Protein AF-A0A955FNE6-F1 (afdb_monomer)

Mean predicted aligned error: 12.39 Å

pLDDT: mean 86.29, std 11.85, range [40.12, 97.75]

Sequence (372 aa):
MNTHHSDGHVLTWVMGFLTAISIIMIATLSVLGLLLSDATRVSKKQLALNIADAGVNYYLWHMSHAGADFQDGNTGGTPISTGEFTGFYGPYTHSYKNNDGEDVGQYTLYIKPKSIGSTVAIVRSVGEATGSSARRTVEAEIGAPSFASYGLVGDEAIWFGSTETANGPTHSNVGIRMDGVNNGNVSSANGTYVPPYSLGGDGGTHNGVWCNAGSNCASRNTTKNNGTWQYPVPAVDFNSLTGEICNLKKQAFLADPSTSALASSPTACSNVSAGRTGAYIPRYASGFNTRRGYLIELNSNGTYNLYRVSNENYWYSNNNNYLDSWQSALSETLVQSNISIPADGVIFVEDNVWIRSNPVFDGRVTIASGRL

Radius of gyration: 33.75 Å; Cα contacts (8 Å, |Δi|>4): 708; chains: 1; bounding box: 89×59×117 Å

Nearest PDB structures (foldseek):
  6qvi-assembly2_B  TM=4.667E-01  e=1.511E-02  Thermus thermophilus HB27
  6qvi-assembly1_A  TM=4.563E-01  e=1.511E-02  Thermus thermophilus HB27
  1tbu-assembly1_D  TM=3.254E-01  e=2.401E+00  Saccharomyces cerevisiae

Solvent-accessible surface area (backbone atoms only — not comparable to full-atom values): 20613 Å² total; per-residue (Å²): 139,85,83,79,83,82,69,71,65,58,55,56,52,52,50,55,51,50,51,52,50,49,53,51,51,53,51,52,52,51,51,52,52,51,52,49,53,49,51,51,52,52,51,38,42,50,48,2,40,54,38,5,50,47,40,49,51,50,50,50,55,48,35,74,78,38,56,85,57,60,47,83,89,55,84,85,77,61,56,33,86,64,72,97,55,47,63,18,21,60,84,45,78,44,79,36,61,48,98,87,68,48,76,54,25,34,21,35,36,33,24,26,65,72,45,92,90,47,48,35,29,41,37,38,11,37,3,34,20,61,97,55,90,34,70,28,74,40,75,48,81,47,54,67,87,53,79,84,68,36,60,42,75,42,86,41,74,44,67,39,52,71,91,40,74,47,69,45,27,32,41,15,45,37,17,35,38,51,27,28,50,67,79,38,43,41,35,6,26,22,56,52,32,64,51,54,63,94,68,70,31,85,80,47,81,40,49,4,64,39,43,67,91,46,87,64,23,79,63,38,47,100,90,45,45,90,78,33,64,45,58,56,42,84,64,78,74,65,76,60,48,65,61,48,54,38,52,45,43,31,51,14,22,54,72,36,84,94,38,30,72,47,39,78,38,99,51,35,60,64,57,78,56,84,71,68,56,73,17,28,39,42,52,78,51,95,67,87,54,97,44,34,24,33,35,42,36,37,36,62,83,49,23,29,31,38,25,39,25,76,33,56,62,70,75,90,82,58,104,82,63,88,81,70,57,84,83,63,31,50,48,68,42,84,74,49,70,72,37,57,59,39,96,85,22,39,34,24,27,36,29,52,71,45,82,45,71,41,97,65,52,60,85,74,74,48,79,47,66,49,76,97

Structure (mmCIF, N/CA/C/O backbone):
data_AF-A0A955FNE6-F1
#
_entry.id   AF-A0A955FNE6-F1
#
loop_
_atom_site.group_PDB
_atom_site.id
_atom_site.type_symbol
_atom_site.label_atom_id
_atom_site.label_alt_id
_atom_site.label_comp_id
_atom_site.label_asym_id
_atom_site.label_entity_id
_atom_site.label_seq_id
_atom_site.pdbx_PDB_ins_code
_atom_site.Cartn_x
_atom_site.Cartn_y
_atom_site.Cartn_z
_atom_site.occupancy
_atom_site.B_iso_or_equiv
_atom_site.auth_seq_id
_atom_site.auth_comp_id
_atom_site.auth_asym_id
_atom_site.auth_atom_id
_atom_site.pdbx_PDB_model_num
ATOM 1 N N . MET A 1 1 ? -62.235 -33.768 88.061 1.00 40.12 1 MET A N 1
ATOM 2 C CA . MET A 1 1 ? -61.838 -33.886 86.642 1.00 40.12 1 MET A CA 1
ATOM 3 C C . MET A 1 1 ? -61.319 -32.525 86.213 1.00 40.12 1 MET A C 1
ATOM 5 O O . MET A 1 1 ? -62.120 -31.646 85.943 1.00 40.12 1 MET A O 1
ATOM 9 N N . ASN A 1 2 ? -60.000 -32.325 86.264 1.00 42.22 2 ASN A N 1
ATOM 10 C CA . ASN A 1 2 ? -59.355 -31.084 85.833 1.00 42.22 2 ASN A CA 1
ATOM 11 C C . ASN A 1 2 ? -58.827 -31.292 84.414 1.00 42.22 2 ASN A C 1
ATOM 13 O O . ASN A 1 2 ? -57.883 -32.051 84.211 1.00 42.22 2 ASN A O 1
ATOM 17 N N . THR A 1 3 ? -59.448 -30.640 83.437 1.00 46.69 3 THR A N 1
ATOM 18 C CA . THR A 1 3 ? -58.941 -30.545 82.067 1.00 46.69 3 THR A CA 1
ATOM 19 C C . THR A 1 3 ? -57.942 -29.391 82.002 1.00 46.69 3 THR A C 1
ATOM 21 O O . THR A 1 3 ? -58.333 -28.228 81.898 1.00 46.69 3 THR A O 1
ATOM 24 N N . HIS A 1 4 ? -56.650 -29.702 82.112 1.00 48.38 4 HIS A N 1
ATOM 25 C CA . HIS A 1 4 ? -55.585 -28.748 81.806 1.00 48.38 4 HIS A CA 1
ATOM 26 C C . HIS A 1 4 ? -55.546 -28.515 80.289 1.00 48.38 4 HIS A C 1
ATOM 28 O O . HIS A 1 4 ? -55.295 -29.445 79.527 1.00 48.38 4 HIS A O 1
ATOM 34 N N . HIS A 1 5 ? -55.817 -27.279 79.865 1.00 56.22 5 HIS A N 1
ATOM 35 C CA . HIS A 1 5 ? -55.609 -26.817 78.492 1.00 56.22 5 HIS A CA 1
ATOM 36 C C . HIS A 1 5 ? -54.111 -26.850 78.159 1.00 56.22 5 HIS A C 1
ATOM 38 O O . HIS A 1 5 ? -53.295 -26.258 78.867 1.00 56.22 5 HIS A O 1
ATOM 44 N N . SER A 1 6 ? -53.752 -27.540 77.079 1.00 59.38 6 SER A N 1
ATOM 45 C CA . SER A 1 6 ? -52.391 -27.667 76.555 1.00 59.38 6 SER A CA 1
ATOM 46 C C . SER A 1 6 ? -52.188 -26.775 75.323 1.00 59.38 6 SER A C 1
ATOM 48 O O . SER A 1 6 ? -51.824 -27.267 74.258 1.00 59.38 6 SER A O 1
ATOM 50 N N . ASP A 1 7 ? -52.409 -25.466 75.460 1.00 56.91 7 ASP A N 1
ATOM 51 C CA . ASP A 1 7 ? -52.325 -24.511 74.336 1.00 56.91 7 ASP A CA 1
ATOM 52 C C . ASP A 1 7 ? -50.944 -23.832 74.196 1.00 56.91 7 ASP A C 1
ATOM 54 O O . ASP A 1 7 ? -50.695 -23.089 73.248 1.00 56.91 7 ASP A O 1
ATOM 58 N N . GLY A 1 8 ? -49.997 -24.104 75.103 1.00 59.75 8 GLY A N 1
ATOM 59 C CA . GLY A 1 8 ? -48.679 -23.447 75.117 1.00 59.75 8 GLY A CA 1
ATOM 60 C C . GLY A 1 8 ? -47.668 -23.965 74.082 1.00 59.75 8 GLY A C 1
ATOM 61 O O . GLY A 1 8 ? -46.841 -23.199 73.595 1.00 59.75 8 GLY A O 1
ATOM 62 N N . HIS A 1 9 ? -47.730 -25.247 73.704 1.00 66.88 9 HIS A N 1
ATOM 63 C CA . HIS A 1 9 ? -46.738 -25.866 72.806 1.00 66.88 9 HIS A CA 1
ATOM 64 C C . HIS A 1 9 ? -46.975 -25.565 71.319 1.00 66.88 9 HIS A C 1
ATOM 66 O O . HIS A 1 9 ? -46.027 -25.559 70.532 1.00 66.88 9 HIS A O 1
ATOM 72 N N . VAL A 1 10 ? -48.221 -25.279 70.933 1.00 78.12 10 VAL A N 1
ATOM 73 C CA . VAL A 1 10 ? -48.586 -24.941 69.548 1.00 78.12 10 VAL A CA 1
ATOM 74 C C . VAL A 1 10 ? -47.998 -23.584 69.155 1.00 78.12 10 VAL A C 1
ATOM 76 O O . VAL A 1 10 ? -47.465 -23.439 68.058 1.00 78.12 10 VAL A O 1
ATOM 79 N N . LEU A 1 11 ? -48.000 -22.613 70.074 1.00 77.88 11 LEU A N 1
ATOM 80 C CA . LEU A 1 11 ? -47.455 -21.277 69.829 1.00 77.88 11 LEU A CA 1
ATOM 81 C C . LEU A 1 11 ? -45.944 -21.318 69.539 1.00 77.88 11 LEU A C 1
ATOM 83 O O . LEU A 1 11 ? -45.477 -20.667 68.608 1.00 77.88 11 LEU A O 1
ATOM 87 N N . THR A 1 12 ? -45.174 -22.115 70.287 1.00 80.94 12 THR A N 1
ATOM 88 C CA . THR A 1 12 ? -43.722 -22.252 70.074 1.00 80.94 12 THR A CA 1
ATOM 89 C C . THR A 1 12 ? -43.396 -22.902 68.726 1.00 80.94 12 THR A C 1
ATOM 91 O O . THR A 1 12 ? -42.474 -22.458 68.043 1.00 80.94 12 THR A O 1
ATOM 94 N N . TRP A 1 13 ? -44.174 -23.906 68.307 1.00 85.12 13 TRP A N 1
ATOM 95 C CA . TRP A 1 13 ? -44.030 -24.544 66.993 1.00 85.12 13 TRP A CA 1
ATOM 96 C C . TRP A 1 13 ? -44.361 -23.594 65.842 1.00 85.12 13 TRP A C 1
ATOM 98 O O . TRP A 1 13 ? -43.601 -23.510 64.879 1.00 85.12 13 TRP A O 1
ATOM 108 N N . VAL A 1 14 ? -45.455 -22.837 65.957 1.00 86.81 14 VAL A N 1
ATOM 109 C CA . VAL A 1 14 ? -45.848 -21.838 64.952 1.00 86.81 14 VAL A CA 1
ATOM 110 C C . VAL A 1 14 ? -44.784 -20.747 64.830 1.00 86.81 14 VAL A C 1
ATOM 112 O O . VAL A 1 14 ? -44.396 -20.394 63.720 1.00 86.81 14 VAL A O 1
ATOM 115 N N . MET A 1 15 ? -44.242 -20.265 65.951 1.00 86.00 15 MET A N 1
ATOM 116 C CA . MET A 1 15 ? -43.173 -19.264 65.945 1.00 86.00 15 MET A CA 1
ATOM 117 C C . MET A 1 15 ? -41.875 -19.799 65.329 1.00 86.00 15 MET A C 1
ATOM 119 O O . MET A 1 15 ? -41.266 -19.104 64.521 1.00 86.00 15 MET A O 1
ATOM 123 N N . GLY A 1 16 ? -41.467 -21.032 65.650 1.00 89.56 16 GLY A N 1
ATOM 124 C CA . GLY A 1 16 ? -40.285 -21.662 65.047 1.00 89.56 16 GLY A CA 1
ATOM 125 C C . GLY A 1 16 ? -40.430 -21.898 63.540 1.00 89.56 16 GLY A C 1
ATOM 126 O O . GLY A 1 16 ? -39.477 -21.739 62.780 1.00 89.56 16 GLY A O 1
ATOM 127 N N . PHE A 1 17 ? -41.640 -22.226 63.087 1.00 89.19 17 PHE A N 1
ATOM 128 C CA . PHE A 1 17 ? -41.930 -22.386 61.666 1.00 89.19 17 PHE A CA 1
ATOM 129 C C . PHE A 1 17 ? -41.941 -21.038 60.928 1.00 89.19 17 PHE A C 1
ATOM 131 O O . PHE A 1 17 ? -41.368 -20.919 59.845 1.00 89.19 17 PHE A O 1
ATOM 138 N N . LEU A 1 18 ? -42.517 -19.995 61.536 1.00 91.06 18 LEU A N 1
ATOM 139 C CA . LEU A 1 18 ? -42.506 -18.639 60.984 1.00 91.06 18 LEU A CA 1
ATOM 140 C C . LEU A 1 18 ? -41.082 -18.084 60.865 1.00 91.06 18 LEU A C 1
ATOM 142 O O . LEU A 1 18 ? -40.740 -17.510 59.830 1.00 91.06 18 LEU A O 1
ATOM 146 N N . THR A 1 19 ? -40.224 -18.273 61.870 1.00 91.19 19 THR A N 1
ATOM 147 C CA . THR A 1 19 ? -38.826 -17.813 61.804 1.00 91.19 19 THR A CA 1
ATOM 148 C C . THR A 1 19 ? -38.035 -18.564 60.736 1.00 91.19 19 THR A C 1
ATOM 150 O O . THR A 1 19 ? -37.306 -17.930 59.974 1.00 91.19 19 THR A O 1
ATOM 153 N N . ALA A 1 20 ? -38.232 -19.879 60.602 1.00 90.62 20 ALA A N 1
ATOM 154 C CA . ALA A 1 20 ? -37.619 -20.666 59.535 1.00 90.62 20 ALA A CA 1
ATOM 155 C C . ALA A 1 20 ? -38.037 -20.168 58.137 1.00 90.62 20 ALA A C 1
ATOM 157 O O . ALA A 1 20 ? -37.175 -19.941 57.287 1.00 90.62 20 ALA A O 1
ATOM 158 N N . ILE A 1 21 ? -39.332 -19.908 57.913 1.00 92.75 21 ILE A N 1
ATOM 159 C CA . ILE A 1 21 ? -39.827 -19.328 56.651 1.00 92.75 21 ILE A CA 1
ATOM 160 C C . ILE A 1 21 ? -39.236 -17.936 56.415 1.00 92.75 21 ILE A C 1
ATOM 162 O O . ILE A 1 21 ? -38.830 -17.627 55.297 1.00 92.75 21 ILE A O 1
ATOM 166 N N . SER A 1 22 ? -39.142 -17.108 57.456 1.00 91.81 22 SER A N 1
ATOM 167 C CA . SER A 1 22 ? -38.579 -15.754 57.367 1.00 91.81 22 SER A CA 1
ATOM 168 C C . SER A 1 22 ? -37.122 -15.781 56.900 1.00 91.81 22 SER A C 1
ATOM 170 O O . SER A 1 22 ? -36.739 -15.017 56.017 1.00 91.81 22 SER A O 1
ATOM 172 N N . ILE A 1 23 ? -36.316 -16.698 57.444 1.00 93.69 23 ILE A N 1
ATOM 173 C CA . ILE A 1 23 ? -34.908 -16.874 57.060 1.00 93.69 23 ILE A CA 1
ATOM 174 C C . ILE A 1 23 ? -34.801 -17.332 55.601 1.00 93.69 23 ILE A C 1
ATOM 176 O O . ILE A 1 23 ? -34.000 -16.783 54.844 1.00 93.69 23 ILE A O 1
ATOM 180 N N . ILE A 1 24 ? -35.636 -18.287 55.180 1.00 93.69 24 ILE A N 1
ATOM 181 C CA . ILE A 1 24 ? -35.668 -18.770 53.791 1.00 93.69 24 ILE A CA 1
ATOM 182 C C . ILE A 1 24 ? -36.094 -17.646 52.831 1.00 93.69 24 ILE A C 1
ATOM 184 O O . ILE A 1 24 ? -35.492 -17.473 51.770 1.00 93.69 24 ILE A O 1
ATOM 188 N N . MET A 1 25 ? -37.083 -16.833 53.206 1.00 93.62 25 MET A N 1
ATOM 189 C CA . MET A 1 25 ? -37.534 -15.675 52.425 1.00 93.62 25 MET A CA 1
ATOM 190 C C . MET A 1 25 ? -36.424 -14.628 52.264 1.00 93.62 25 MET A C 1
ATOM 192 O O . MET A 1 25 ? -36.180 -14.147 51.162 1.00 93.62 25 MET A O 1
ATOM 196 N N . ILE A 1 26 ? -35.688 -14.312 53.331 1.00 94.00 26 ILE A N 1
ATOM 197 C CA . ILE A 1 26 ? -34.565 -13.366 53.257 1.00 94.00 26 ILE A CA 1
ATOM 198 C C . ILE A 1 26 ? -33.436 -13.931 52.385 1.00 94.00 26 ILE A C 1
ATOM 200 O O . ILE A 1 26 ? -32.883 -13.209 51.554 1.00 94.00 26 ILE A O 1
ATOM 204 N N . ALA A 1 27 ? -33.118 -15.222 52.523 1.00 92.25 27 ALA A N 1
ATOM 205 C CA . ALA A 1 27 ? -32.081 -15.878 51.730 1.00 92.25 27 ALA A CA 1
ATOM 206 C C . ALA A 1 27 ? -32.429 -15.883 50.232 1.00 92.25 27 ALA A C 1
ATOM 208 O O . ALA A 1 27 ? -31.599 -15.518 49.401 1.00 92.25 27 ALA A O 1
ATOM 209 N N . THR A 1 28 ? -33.670 -16.229 49.880 1.00 92.38 28 THR A N 1
ATOM 210 C CA . THR A 1 28 ? -34.140 -16.233 48.484 1.00 92.38 28 THR A CA 1
ATOM 211 C C . THR A 1 28 ? -34.156 -14.830 47.872 1.00 92.38 28 THR A C 1
ATOM 213 O O . THR A 1 28 ? -33.656 -14.656 46.761 1.00 92.38 28 THR A O 1
ATOM 216 N N . LEU A 1 29 ? -34.631 -13.811 48.599 1.00 93.00 29 LEU A N 1
ATOM 217 C CA . LEU A 1 29 ? -34.588 -12.411 48.150 1.00 93.00 29 LEU A CA 1
ATOM 218 C C . LEU A 1 29 ? -33.153 -11.899 47.966 1.00 93.00 29 LEU A C 1
ATOM 220 O O . LEU A 1 29 ? -32.869 -11.190 47.002 1.00 93.00 29 LEU A O 1
ATOM 224 N N . SER A 1 30 ? -32.234 -12.297 48.849 1.00 92.56 30 SER A N 1
ATOM 225 C CA . SER A 1 30 ? -30.813 -11.944 48.740 1.00 92.56 30 SER A CA 1
ATOM 226 C C . SER A 1 30 ? -30.177 -12.545 47.485 1.00 92.56 30 SER A C 1
ATOM 228 O O . SER A 1 30 ? -29.482 -11.847 46.747 1.00 92.56 30 SER A O 1
ATOM 230 N N . VAL A 1 31 ? -30.457 -13.822 47.199 1.00 94.12 31 VAL A N 1
ATOM 231 C CA . VAL A 1 31 ? -29.980 -14.495 45.980 1.00 94.12 31 VAL A CA 1
ATOM 232 C C . VAL A 1 31 ? -30.565 -13.842 44.727 1.00 94.12 31 VAL A C 1
ATOM 234 O O . VAL A 1 31 ? -29.826 -13.584 43.782 1.00 94.12 31 VAL A O 1
ATOM 237 N N . LEU A 1 32 ? -31.859 -13.508 44.723 1.00 93.12 32 LEU A N 1
ATOM 238 C CA . LEU A 1 32 ? -32.492 -12.781 43.616 1.00 93.12 32 LEU A CA 1
ATOM 239 C C . LEU A 1 32 ? -31.839 -11.412 43.377 1.00 93.12 32 LEU A C 1
ATOM 241 O O . LEU A 1 32 ? -31.570 -11.056 42.230 1.00 93.12 32 LEU A O 1
ATOM 245 N N . GLY A 1 33 ? -31.535 -10.668 44.444 1.00 92.12 33 GLY A N 1
ATOM 246 C CA . GLY A 1 33 ? -30.834 -9.386 44.351 1.00 92.12 33 GLY A CA 1
ATOM 247 C C . GLY A 1 33 ? -29.435 -9.518 43.740 1.00 92.12 33 GLY A C 1
ATOM 248 O O . GLY A 1 33 ? -29.062 -8.730 42.869 1.00 92.12 33 GLY A O 1
ATOM 249 N N . LEU A 1 34 ? -28.683 -10.549 44.138 1.00 91.94 34 LEU A N 1
ATOM 250 C CA . LEU A 1 34 ? -27.371 -10.856 43.559 1.00 91.94 34 LEU A CA 1
ATOM 251 C C . LEU A 1 34 ? -27.477 -11.235 42.078 1.00 91.94 34 LEU A C 1
ATOM 253 O O . LEU A 1 34 ? -26.741 -10.685 41.262 1.00 91.94 34 LEU A O 1
ATOM 257 N N . LEU A 1 35 ? -28.424 -12.105 41.715 1.00 93.31 35 LEU A N 1
ATOM 258 C CA . LEU A 1 35 ? -28.648 -12.512 40.324 1.00 93.31 35 LEU A CA 1
ATOM 259 C C . LEU A 1 35 ? -29.014 -11.321 39.430 1.00 93.31 35 LEU A C 1
ATOM 261 O O . LEU A 1 35 ? -28.511 -11.217 38.313 1.00 93.31 35 LEU A O 1
ATOM 265 N N . LEU A 1 36 ? -29.844 -10.395 39.919 1.00 91.12 36 LEU A N 1
ATOM 266 C CA . LEU A 1 36 ? -30.219 -9.194 39.171 1.00 91.12 36 LEU A CA 1
ATOM 267 C C . LEU A 1 36 ? -29.033 -8.225 39.011 1.00 91.12 36 LEU A C 1
ATOM 269 O O . LEU A 1 36 ? -28.812 -7.679 37.928 1.00 91.12 36 LEU A O 1
ATOM 273 N N . SER A 1 37 ? -28.230 -8.035 40.060 1.00 88.94 37 SER A N 1
ATOM 274 C CA . SER A 1 37 ? -26.997 -7.234 39.998 1.00 88.94 37 SER A CA 1
ATOM 275 C C . SER A 1 37 ? -25.975 -7.829 39.020 1.00 88.94 37 SER A C 1
ATOM 277 O O . SER A 1 37 ? -25.363 -7.122 38.216 1.00 88.94 37 SER A O 1
ATOM 279 N N . ASP A 1 38 ? -25.835 -9.152 39.010 1.00 89.69 38 ASP A N 1
ATOM 280 C CA . ASP A 1 38 ? -24.979 -9.855 38.060 1.00 89.69 38 ASP A CA 1
ATOM 281 C C . ASP A 1 38 ? -25.495 -9.720 36.625 1.00 89.69 38 ASP A C 1
ATOM 283 O O . ASP A 1 38 ? -24.719 -9.378 35.729 1.00 89.69 38 ASP A O 1
ATOM 287 N N . ALA A 1 39 ? -26.800 -9.894 36.408 1.00 89.88 39 ALA A N 1
ATOM 288 C CA . ALA A 1 39 ? -27.428 -9.733 35.101 1.00 89.88 39 ALA A CA 1
ATOM 289 C C . ALA A 1 39 ? -27.253 -8.308 34.552 1.00 89.88 39 ALA A C 1
ATOM 291 O O . ALA A 1 39 ? -26.862 -8.128 33.396 1.00 89.88 39 ALA A O 1
ATOM 292 N N . THR A 1 40 ? -27.466 -7.283 35.382 1.00 89.69 40 THR A N 1
ATOM 293 C CA . THR A 1 40 ? -27.256 -5.880 34.983 1.00 89.69 40 THR A CA 1
ATOM 294 C C . THR A 1 40 ? -25.788 -5.589 34.679 1.00 89.69 40 THR A C 1
ATOM 296 O O . THR A 1 40 ? -25.490 -4.949 33.669 1.00 89.69 40 THR A O 1
ATOM 299 N N . ARG A 1 41 ? -24.848 -6.114 35.475 1.00 88.75 41 ARG A N 1
ATOM 300 C CA . ARG A 1 41 ? -23.407 -5.976 35.217 1.00 88.75 41 ARG A CA 1
ATOM 301 C C . ARG A 1 41 ? -22.987 -6.649 33.911 1.00 88.75 41 ARG A C 1
ATOM 303 O O . ARG A 1 41 ? -22.188 -6.079 33.170 1.00 88.75 41 ARG A O 1
ATOM 310 N N . VAL A 1 42 ? -23.492 -7.848 33.623 1.00 91.06 42 VAL A N 1
ATOM 311 C CA . VAL A 1 42 ? -23.221 -8.559 32.362 1.00 91.06 42 VAL A CA 1
ATOM 312 C C . VAL A 1 42 ? -23.807 -7.791 31.178 1.00 91.06 42 VAL A C 1
ATOM 314 O O . VAL A 1 42 ? -23.093 -7.550 30.208 1.00 91.06 42 VAL A O 1
ATOM 317 N N . SER A 1 43 ? -25.049 -7.317 31.294 1.00 92.62 43 SER A N 1
ATOM 318 C CA . SER A 1 43 ? -25.700 -6.487 30.276 1.00 92.62 43 SER A CA 1
ATOM 319 C C . SER A 1 43 ? -24.899 -5.213 29.974 1.00 92.62 43 SER A C 1
ATOM 321 O O . SER A 1 43 ? -24.568 -4.945 28.820 1.00 92.62 43 SER A O 1
ATOM 323 N N . LYS A 1 44 ? -24.463 -4.474 31.004 1.00 92.06 44 LYS A N 1
ATOM 324 C CA . LYS A 1 44 ? -23.631 -3.270 30.832 1.00 92.06 44 LYS A CA 1
ATOM 325 C C . LYS A 1 44 ? -22.254 -3.574 30.235 1.00 92.06 44 LYS A C 1
ATOM 327 O O . LYS A 1 44 ? -21.758 -2.782 29.442 1.00 92.06 44 LYS A O 1
ATOM 332 N N . LYS A 1 45 ? -21.650 -4.726 30.552 1.00 93.00 45 LYS A N 1
ATOM 333 C CA . LYS A 1 45 ? -20.396 -5.181 29.919 1.00 93.00 45 LYS A CA 1
ATOM 334 C C . LYS A 1 45 ? -20.573 -5.518 28.439 1.00 93.00 45 LYS A C 1
ATOM 336 O O . LYS A 1 45 ? -19.654 -5.245 27.672 1.00 93.00 45 LYS A O 1
ATOM 341 N N . GLN A 1 46 ? -21.705 -6.105 28.051 1.00 93.88 46 GLN A N 1
ATOM 342 C CA . GLN A 1 46 ? -22.017 -6.368 26.645 1.00 93.88 46 GLN A CA 1
ATOM 343 C C . GLN A 1 46 ? -22.276 -5.063 25.891 1.00 93.88 46 GLN A C 1
ATOM 345 O O . GLN A 1 46 ? -21.752 -4.873 24.800 1.00 93.88 46 GLN A O 1
ATOM 350 N N . LEU A 1 47 ? -23.020 -4.134 26.497 1.00 94.00 47 LEU A N 1
ATOM 351 C CA . LEU A 1 47 ? -23.246 -2.811 25.923 1.00 94.00 47 LEU A CA 1
ATOM 352 C C . LEU A 1 47 ? -21.924 -2.060 25.712 1.00 94.00 47 LEU A C 1
ATOM 354 O O . LEU A 1 47 ? -21.692 -1.550 24.624 1.00 94.00 47 LEU A O 1
ATOM 358 N N . ALA A 1 48 ? -21.030 -2.053 26.705 1.00 95.75 48 ALA A N 1
ATOM 359 C CA . ALA A 1 48 ? -19.705 -1.446 26.574 1.00 95.75 48 ALA A CA 1
ATOM 360 C C . ALA A 1 48 ? -18.872 -2.073 25.438 1.00 95.75 48 ALA A C 1
ATOM 362 O O . ALA A 1 48 ? -18.145 -1.353 24.760 1.00 95.75 48 ALA A O 1
ATOM 363 N N . LEU A 1 49 ? -18.987 -3.390 25.204 1.00 95.94 49 LEU A N 1
ATOM 364 C CA . LEU A 1 49 ? -18.330 -4.056 24.072 1.00 95.94 49 LEU A CA 1
ATOM 365 C C . LEU A 1 49 ? -18.908 -3.578 22.736 1.00 95.94 49 LEU A C 1
ATOM 367 O O . LEU A 1 49 ? -18.149 -3.162 21.873 1.00 95.94 49 LEU A O 1
ATOM 371 N N . ASN A 1 50 ? -20.236 -3.553 22.602 1.00 95.06 50 ASN A N 1
ATOM 372 C CA . ASN A 1 50 ? -20.892 -3.075 21.385 1.00 95.06 50 ASN A CA 1
ATOM 373 C C . ASN A 1 50 ? -20.544 -1.601 21.087 1.00 95.06 50 ASN A C 1
ATOM 375 O O . ASN A 1 50 ? -20.344 -1.235 19.934 1.00 95.06 50 ASN A O 1
ATOM 379 N N . ILE A 1 51 ? -20.443 -0.757 22.122 1.00 96.19 51 ILE A N 1
ATOM 380 C CA . ILE A 1 51 ? -20.007 0.641 21.990 1.00 96.19 51 ILE A CA 1
ATOM 381 C C . ILE A 1 51 ? -18.547 0.710 21.511 1.00 96.19 51 ILE A C 1
ATOM 383 O O . ILE A 1 51 ? -18.221 1.509 20.634 1.00 96.19 51 ILE A O 1
ATOM 387 N N . ALA A 1 52 ? -17.665 -0.140 22.046 1.00 97.00 52 ALA A N 1
ATOM 388 C CA . ALA A 1 52 ? -16.280 -0.218 21.590 1.00 97.00 52 ALA A CA 1
ATOM 389 C C . ALA A 1 52 ? -16.190 -0.663 20.115 1.00 97.00 52 ALA A C 1
ATOM 391 O O . ALA A 1 52 ? -15.483 -0.023 19.334 1.00 97.00 52 ALA A O 1
ATOM 392 N N . ASP A 1 53 ? -16.957 -1.681 19.710 1.00 96.38 53 ASP A N 1
ATOM 393 C CA . ASP A 1 53 ? -17.059 -2.129 18.313 1.00 96.38 53 ASP A CA 1
ATOM 394 C C . ASP A 1 53 ? -17.577 -1.012 17.397 1.00 96.38 53 ASP A C 1
ATOM 396 O O . ASP A 1 53 ? -17.085 -0.838 16.280 1.00 96.38 53 ASP A O 1
ATOM 400 N N . ALA A 1 54 ? -18.537 -0.211 17.864 1.00 95.56 54 ALA A N 1
ATOM 401 C CA . ALA A 1 54 ? -19.040 0.932 17.110 1.00 95.56 54 ALA A CA 1
ATOM 402 C C . ALA A 1 54 ? -17.943 1.968 16.834 1.00 95.56 54 ALA A C 1
ATOM 404 O O . ALA A 1 54 ? -17.856 2.465 15.715 1.00 95.56 54 ALA A O 1
ATOM 405 N N . GLY A 1 55 ? -17.058 2.233 17.799 1.00 96.12 55 GLY A N 1
ATOM 406 C CA . GLY A 1 55 ? -15.927 3.138 17.587 1.00 96.12 55 GLY A CA 1
ATOM 407 C C . GLY A 1 55 ? -14.930 2.638 16.535 1.00 96.12 55 GLY A C 1
ATOM 408 O O . GLY A 1 55 ? -14.457 3.424 15.716 1.00 96.12 55 GLY A O 1
ATOM 409 N N . VAL A 1 56 ? -14.661 1.327 16.486 1.00 95.81 56 VAL A N 1
ATOM 410 C CA . VAL A 1 56 ? -13.832 0.730 15.421 1.00 95.81 56 VAL A CA 1
ATOM 411 C C . VAL A 1 56 ? -14.514 0.860 14.058 1.00 95.81 56 VAL A C 1
ATOM 413 O O . VAL A 1 56 ? -13.872 1.257 13.088 1.00 95.81 56 VAL A O 1
ATOM 416 N N . ASN A 1 57 ? -15.817 0.576 13.976 1.00 94.81 57 ASN A N 1
ATOM 417 C CA . ASN A 1 57 ? -16.583 0.695 12.731 1.00 94.81 57 ASN A CA 1
ATOM 418 C C . ASN A 1 57 ? -16.688 2.145 12.236 1.00 94.81 57 ASN A C 1
ATOM 420 O O . ASN A 1 57 ? -16.563 2.395 11.038 1.00 94.81 57 ASN A O 1
ATOM 424 N N . TYR A 1 58 ? -16.870 3.102 13.147 1.00 94.31 58 TYR A N 1
ATOM 425 C CA . TYR A 1 58 ? -16.808 4.527 12.830 1.00 94.31 58 TYR A CA 1
ATOM 426 C C . TYR A 1 58 ? -15.456 4.881 12.208 1.00 94.31 58 TYR A C 1
ATOM 428 O O . TYR A 1 58 ? -15.410 5.502 11.148 1.00 94.31 58 TYR A O 1
ATOM 436 N N . TYR A 1 59 ? -14.354 4.431 12.814 1.00 93.06 59 TYR A N 1
ATOM 437 C CA . TYR A 1 59 ? -13.030 4.771 12.305 1.00 93.06 59 TYR A CA 1
ATOM 438 C C . TYR A 1 59 ? -12.698 4.068 10.984 1.00 93.06 59 TYR A C 1
ATOM 440 O O . TYR A 1 59 ? -12.006 4.632 10.141 1.00 93.06 59 TYR A O 1
ATOM 448 N N . LEU A 1 60 ? -13.241 2.868 10.756 1.00 91.69 60 LEU A N 1
ATOM 449 C CA . LEU A 1 60 ? -13.198 2.204 9.453 1.00 91.69 60 LEU A CA 1
ATOM 450 C C . LEU A 1 60 ? -13.880 3.042 8.368 1.00 91.69 60 LEU A C 1
ATOM 452 O O . LEU A 1 60 ? -13.302 3.252 7.300 1.00 91.69 60 LEU A O 1
ATOM 456 N N . TRP A 1 61 ? -15.078 3.560 8.646 1.00 90.75 61 TRP A N 1
ATOM 457 C CA . TRP A 1 61 ? -15.758 4.479 7.735 1.00 90.75 61 TRP A CA 1
ATOM 458 C C . TRP A 1 61 ? -14.951 5.769 7.530 1.00 90.75 61 TRP A C 1
ATOM 460 O O . TRP A 1 61 ? -14.746 6.175 6.384 1.00 90.75 61 TRP A O 1
ATOM 470 N N . HIS A 1 62 ? -14.425 6.366 8.601 1.00 89.94 62 HIS A N 1
ATOM 471 C CA . HIS A 1 62 ? -13.616 7.587 8.537 1.00 89.94 62 HIS A CA 1
ATOM 472 C C . HIS A 1 62 ? -12.380 7.404 7.651 1.00 89.94 62 HIS A C 1
ATOM 474 O O . HIS A 1 62 ? -12.193 8.140 6.685 1.00 89.94 62 HIS A O 1
ATOM 480 N N . MET A 1 63 ? -11.592 6.351 7.889 1.00 86.44 63 MET A N 1
ATOM 481 C CA . MET A 1 63 ? -10.405 6.037 7.086 1.00 86.44 63 MET A CA 1
ATOM 482 C C . MET A 1 63 ? -10.733 5.702 5.629 1.00 86.44 63 MET A C 1
ATOM 484 O O . MET A 1 63 ? -9.908 5.949 4.755 1.00 86.44 63 MET A O 1
ATOM 488 N N . SER A 1 64 ? -11.921 5.166 5.329 1.00 82.75 64 SER A N 1
ATOM 489 C CA . SER A 1 64 ? -12.317 4.937 3.931 1.00 82.75 64 SER A CA 1
ATOM 490 C C . SER A 1 64 ? -12.528 6.238 3.141 1.00 82.75 64 SER A C 1
ATOM 492 O O . SER A 1 64 ? -12.399 6.231 1.921 1.00 82.75 64 SER A O 1
ATOM 494 N N . HIS A 1 65 ? -12.792 7.356 3.828 1.00 82.81 65 HIS A N 1
ATOM 495 C CA . HIS A 1 65 ? -12.941 8.683 3.220 1.00 82.81 65 HIS A CA 1
ATOM 496 C C . HIS A 1 65 ? -11.675 9.539 3.372 1.00 82.81 65 HIS A C 1
ATOM 498 O O . HIS A 1 65 ? -11.367 10.348 2.498 1.00 82.81 65 HIS A O 1
ATOM 504 N N . ALA A 1 66 ? -10.929 9.352 4.462 1.00 82.50 66 ALA A N 1
ATOM 505 C CA . ALA A 1 66 ? -9.725 10.098 4.807 1.00 82.50 66 ALA A CA 1
ATOM 506 C C . ALA A 1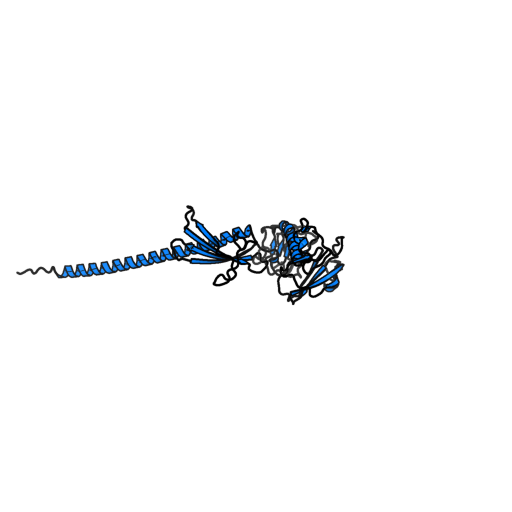 66 ? -8.600 9.142 5.251 1.00 82.50 66 ALA A C 1
ATOM 508 O O . ALA A 1 66 ? -8.217 9.088 6.416 1.00 82.50 66 ALA A O 1
ATOM 509 N N . GLY A 1 67 ? -8.045 8.373 4.308 1.00 76.56 67 GLY A N 1
ATOM 510 C CA . GLY A 1 67 ? -7.108 7.274 4.604 1.00 76.56 67 GLY A CA 1
ATOM 511 C C . GLY A 1 67 ? -5.767 7.666 5.236 1.00 76.56 67 GLY A C 1
ATOM 512 O O . GLY A 1 67 ? -5.065 6.797 5.748 1.00 76.56 67 GLY A O 1
ATOM 513 N N . ALA A 1 68 ? -5.412 8.954 5.218 1.00 77.25 68 ALA A N 1
ATOM 514 C CA . ALA A 1 68 ? -4.207 9.494 5.856 1.00 77.25 68 ALA A CA 1
ATOM 515 C C . ALA A 1 68 ? -4.495 10.243 7.170 1.00 77.25 68 ALA A C 1
ATOM 517 O O . ALA A 1 68 ? -3.577 10.783 7.790 1.00 77.25 68 ALA A O 1
ATOM 518 N N . ASP A 1 69 ? -5.758 10.310 7.589 1.00 85.62 69 ASP A N 1
ATOM 519 C CA . ASP A 1 69 ? -6.152 11.014 8.799 1.00 85.62 69 ASP A CA 1
ATOM 520 C C . ASP A 1 69 ? -6.127 10.077 10.008 1.00 85.62 69 ASP A C 1
ATOM 522 O O . ASP A 1 69 ? -7.067 9.328 10.261 1.00 85.62 69 ASP A O 1
ATOM 526 N N . PHE A 1 70 ? -5.036 10.160 10.771 1.00 88.19 70 PHE A N 1
ATOM 527 C CA . PHE A 1 70 ? -4.838 9.428 12.026 1.00 88.19 70 PHE A CA 1
ATOM 528 C C . PHE A 1 70 ? -5.288 10.215 13.268 1.00 88.19 70 PHE A C 1
ATOM 530 O O . PHE A 1 70 ? -4.986 9.813 14.392 1.00 88.19 70 PHE A O 1
ATOM 537 N N . GLN A 1 71 ? -5.950 11.359 13.078 1.00 90.25 71 GLN A N 1
ATOM 538 C CA . GLN A 1 71 ? -6.290 12.322 14.129 1.00 90.25 71 GLN A CA 1
ATOM 539 C C . GLN A 1 71 ? -7.792 12.640 14.187 1.00 90.25 71 GLN A C 1
ATOM 541 O O . GLN A 1 71 ? -8.190 13.580 14.876 1.00 90.25 71 GLN A O 1
ATOM 546 N N . ASP A 1 72 ? -8.625 11.847 13.504 1.00 89.19 72 ASP A N 1
ATOM 547 C CA . ASP A 1 72 ? -10.092 11.930 13.576 1.00 89.19 72 ASP A CA 1
ATOM 548 C C . ASP A 1 72 ? -10.623 13.324 13.189 1.00 89.19 72 ASP A C 1
ATOM 550 O O . ASP A 1 72 ? -11.394 13.959 13.904 1.00 89.19 72 ASP A O 1
ATOM 554 N N . GLY A 1 73 ? -10.113 13.861 12.081 1.00 85.88 73 GLY A N 1
ATOM 555 C CA . GLY A 1 73 ? -10.453 15.173 11.535 1.00 85.88 73 GLY A CA 1
ATOM 556 C C . GLY A 1 73 ? -9.711 16.338 12.187 1.00 85.88 73 GLY A C 1
ATOM 557 O O . GLY A 1 73 ? -9.841 17.477 11.735 1.00 85.88 73 GLY A O 1
ATOM 558 N N . ASN A 1 74 ? -8.924 16.087 13.236 1.00 84.69 74 ASN A N 1
ATOM 559 C CA . ASN A 1 74 ? -8.180 17.128 13.933 1.00 84.69 74 ASN A CA 1
ATOM 560 C C . ASN A 1 74 ? -6.827 17.390 13.265 1.00 84.69 74 ASN A C 1
ATOM 562 O O . ASN A 1 74 ? -6.144 16.482 12.801 1.00 84.69 74 ASN A O 1
ATOM 566 N N . THR A 1 75 ? -6.396 18.649 13.272 1.00 78.75 75 THR A N 1
ATOM 567 C CA . THR A 1 75 ? -5.061 19.042 12.811 1.00 78.75 75 THR A CA 1
ATOM 568 C C . THR A 1 75 ? -4.162 19.368 13.998 1.00 78.75 75 THR A C 1
ATOM 570 O O . THR A 1 75 ? -4.502 20.235 14.802 1.00 78.75 75 THR A O 1
ATOM 573 N N . GLY A 1 76 ? -2.988 18.737 14.079 1.00 75.50 76 GLY A N 1
ATOM 574 C CA . GLY A 1 76 ? -1.944 19.094 15.050 1.00 75.50 76 GLY A CA 1
ATOM 575 C C . GLY A 1 76 ? -1.985 18.324 16.371 1.00 75.50 76 GLY A C 1
ATOM 576 O O . GLY A 1 76 ? -1.360 18.747 17.341 1.00 75.50 76 GLY A O 1
ATOM 577 N N . GLY A 1 77 ? -2.687 17.192 16.421 1.00 79.12 77 GLY A N 1
ATOM 578 C CA . GLY A 1 77 ? -2.597 16.247 17.525 1.00 79.12 77 GLY A CA 1
ATOM 579 C C . GLY A 1 77 ? -1.158 15.777 17.723 1.00 79.12 77 GLY A C 1
ATOM 580 O O . GLY A 1 77 ? -0.459 15.438 16.767 1.00 79.12 77 GLY A O 1
ATOM 581 N N . THR A 1 78 ? -0.708 15.760 18.971 1.00 85.31 78 THR A N 1
ATOM 582 C CA . THR A 1 78 ? 0.591 15.212 19.368 1.00 85.31 78 THR A CA 1
ATOM 583 C C . THR A 1 78 ? 0.399 13.797 19.910 1.00 85.31 78 THR A C 1
ATOM 585 O O . THR A 1 78 ? -0.564 13.564 20.643 1.00 85.31 78 THR A O 1
ATOM 588 N N . PRO A 1 79 ? 1.298 12.845 19.601 1.00 89.12 79 PRO A N 1
ATOM 589 C CA . PRO A 1 79 ? 1.231 11.520 20.198 1.00 89.12 79 PRO A CA 1
ATOM 590 C C . PRO A 1 79 ? 1.351 11.603 21.721 1.00 89.12 79 PRO A C 1
ATOM 592 O O . PRO A 1 79 ? 2.186 12.340 22.254 1.00 89.12 79 PRO A O 1
ATOM 595 N N . ILE A 1 80 ? 0.550 10.807 22.421 1.00 91.88 80 ILE A N 1
ATOM 596 C CA . ILE A 1 80 ? 0.634 10.648 23.870 1.00 91.88 80 ILE A CA 1
ATOM 597 C C . ILE A 1 80 ? 2.029 10.112 24.216 1.00 91.88 80 ILE A C 1
ATOM 599 O O . ILE A 1 80 ? 2.487 9.120 23.649 1.00 91.88 80 ILE A O 1
ATOM 603 N N . SER A 1 81 ? 2.720 10.768 25.146 1.00 89.69 81 SER A N 1
ATOM 604 C CA . SER A 1 81 ? 4.122 10.470 25.466 1.00 89.69 81 SER A CA 1
ATOM 605 C C . SER A 1 81 ? 4.313 9.480 26.617 1.00 89.69 81 SER A C 1
ATOM 607 O O . SER A 1 81 ? 5.417 8.966 26.785 1.00 89.69 81 SER A O 1
ATOM 609 N N . THR A 1 82 ? 3.276 9.206 27.416 1.00 86.81 82 THR A N 1
ATOM 610 C CA . THR A 1 82 ? 3.362 8.318 28.587 1.00 86.81 82 THR A CA 1
ATOM 611 C C . THR A 1 82 ? 2.081 7.503 28.812 1.00 86.81 82 THR A C 1
ATOM 613 O O . THR A 1 82 ? 0.987 7.896 28.412 1.00 86.81 82 THR A O 1
ATOM 616 N N . GLY A 1 83 ? 2.213 6.351 29.481 1.00 88.25 83 GLY A N 1
ATOM 617 C CA . GLY A 1 83 ? 1.091 5.483 29.862 1.00 88.25 83 GLY A CA 1
ATOM 618 C C . GLY A 1 83 ? 0.692 4.435 28.814 1.00 88.25 83 GLY A C 1
ATOM 619 O O . GLY A 1 83 ? 1.408 4.177 27.848 1.00 88.25 83 GLY A O 1
ATOM 620 N N . GLU A 1 84 ? -0.467 3.807 29.021 1.00 84.25 84 GLU A N 1
ATOM 621 C CA . GLU A 1 84 ? -0.989 2.694 28.200 1.00 84.25 84 GLU A CA 1
ATOM 622 C C . GLU A 1 84 ? -1.147 3.051 26.709 1.00 84.25 84 GLU A C 1
ATOM 624 O O . GLU A 1 84 ? -0.982 2.198 25.831 1.00 84.25 84 GLU A O 1
ATOM 629 N N . PHE A 1 85 ? -1.424 4.325 26.422 1.00 88.31 85 PHE A N 1
ATOM 630 C CA . PHE A 1 85 ? -1.658 4.854 25.077 1.00 88.31 85 PHE A CA 1
ATOM 631 C C . PHE A 1 85 ? -0.445 5.591 24.500 1.00 88.31 85 PHE A C 1
ATOM 633 O O . PHE A 1 85 ? -0.591 6.388 23.579 1.00 88.31 85 PHE A O 1
ATOM 640 N N . THR A 1 86 ? 0.761 5.324 25.010 1.00 90.31 86 THR A N 1
ATOM 641 C CA . THR A 1 86 ? 1.987 5.927 24.469 1.00 90.31 86 THR A CA 1
ATOM 642 C C . THR A 1 86 ? 2.111 5.663 22.962 1.00 90.31 86 THR A C 1
ATOM 644 O O . THR A 1 86 ? 1.968 4.527 22.503 1.00 90.31 86 THR A O 1
ATOM 647 N N . GLY A 1 87 ? 2.376 6.717 22.191 1.00 88.69 87 GLY A N 1
ATOM 648 C CA . GLY A 1 87 ? 2.505 6.684 20.734 1.00 88.69 87 GLY A CA 1
ATOM 649 C C . GLY A 1 87 ? 1.185 6.771 19.961 1.00 88.69 87 GLY A C 1
ATOM 650 O O . GLY A 1 87 ? 1.225 6.771 18.734 1.00 88.69 87 GLY A O 1
ATOM 651 N N . PHE A 1 88 ? 0.035 6.852 20.638 1.00 92.06 88 PHE A N 1
ATOM 652 C CA . PHE A 1 88 ? -1.265 7.075 20.000 1.00 92.06 88 PHE A CA 1
ATOM 653 C C . PHE A 1 88 ? -1.645 8.561 19.981 1.00 92.06 88 PHE A C 1
ATOM 655 O O . PHE A 1 88 ? -1.335 9.303 20.910 1.00 92.06 88 PHE A O 1
ATOM 662 N N . TYR A 1 89 ? -2.359 8.970 18.938 1.00 93.25 89 TYR A N 1
ATOM 663 C CA . TYR A 1 89 ? -3.156 10.189 18.873 1.00 93.25 89 TYR A CA 1
ATOM 664 C C . TYR A 1 89 ? -4.510 9.963 19.556 1.00 93.25 89 TYR A C 1
ATOM 666 O O . TYR A 1 89 ? -5.050 8.855 19.521 1.00 93.25 89 TYR A O 1
ATOM 674 N N . GLY A 1 90 ? -5.048 11.006 20.182 1.00 91.75 90 GLY A N 1
ATOM 675 C CA . GLY A 1 90 ? -6.256 10.958 21.008 1.00 91.75 90 GLY A CA 1
ATOM 676 C C . GLY A 1 90 ? -5.989 11.481 22.426 1.00 91.75 90 GLY A C 1
ATOM 677 O O . GLY A 1 90 ? -4.901 11.997 22.695 1.00 91.75 90 GLY A O 1
ATOM 678 N N . PRO A 1 91 ? -6.946 11.353 23.358 1.00 93.56 91 PRO A N 1
ATOM 679 C CA . PRO A 1 91 ? -8.244 10.691 23.204 1.00 93.56 91 PRO A CA 1
ATOM 680 C C . PRO A 1 91 ? -9.223 11.471 22.311 1.00 93.56 91 PRO A C 1
ATOM 682 O O . PRO A 1 91 ? -9.370 12.679 22.479 1.00 93.56 91 PRO A O 1
ATOM 685 N N . TYR A 1 92 ? -9.936 10.769 21.425 1.00 94.69 92 TYR A N 1
ATOM 686 C CA . TYR A 1 92 ? -11.058 11.328 20.656 1.00 94.69 92 TYR A CA 1
ATOM 687 C C . TYR A 1 92 ? -12.371 10.677 21.090 1.00 94.69 92 TYR A C 1
ATOM 689 O O . TYR A 1 92 ? -12.568 9.482 20.878 1.00 94.69 92 TYR A O 1
ATOM 697 N N . THR A 1 93 ? -13.247 11.441 21.738 1.00 94.88 93 THR A N 1
ATOM 698 C CA . THR A 1 93 ? -14.465 10.912 22.368 1.00 94.88 93 THR A CA 1
ATOM 699 C C . THR A 1 93 ? -15.701 11.222 21.540 1.00 94.88 93 THR A C 1
ATOM 701 O O . THR A 1 93 ? -15.937 12.374 21.183 1.00 94.88 93 THR A O 1
ATOM 704 N N . HIS A 1 94 ? -16.534 10.207 21.332 1.00 94.62 94 HIS A N 1
ATOM 705 C CA . HIS A 1 94 ? -17.803 10.295 20.613 1.00 94.62 94 HIS A CA 1
ATOM 706 C C . HIS A 1 94 ? -18.933 9.696 21.445 1.00 94.62 94 HIS A C 1
ATOM 708 O O . HIS A 1 94 ? -18.729 8.712 22.164 1.00 94.62 94 HIS A O 1
ATOM 714 N N . SER A 1 95 ? -20.136 10.263 21.340 1.00 94.25 95 SER A N 1
ATOM 715 C CA . SER A 1 95 ? -21.310 9.687 21.995 1.00 94.25 95 SER A CA 1
ATOM 716 C C . SER A 1 95 ? -21.899 8.538 21.178 1.00 94.25 95 SER A C 1
ATOM 718 O O . SER A 1 95 ? -21.869 8.533 19.948 1.00 94.25 95 SER A O 1
ATOM 720 N N . TYR A 1 96 ? -22.438 7.542 21.878 1.00 93.06 96 TYR A N 1
ATOM 721 C CA . TYR A 1 96 ? -23.113 6.400 21.280 1.00 93.06 96 TYR A CA 1
ATOM 722 C C . TYR A 1 96 ? -24.603 6.452 21.615 1.00 93.06 96 TYR A C 1
ATOM 724 O O . TYR A 1 96 ? -24.995 6.382 22.786 1.00 93.06 96 TYR A O 1
ATOM 732 N N . LYS A 1 97 ? -25.428 6.565 20.571 1.00 92.06 97 LYS A N 1
ATOM 733 C CA . LYS A 1 97 ? -26.876 6.760 20.682 1.00 92.06 97 LYS A CA 1
ATOM 734 C C . LYS A 1 97 ? -27.653 5.488 20.372 1.00 92.06 97 LYS A C 1
ATOM 736 O O . LYS A 1 97 ? -27.244 4.694 19.528 1.00 92.06 97 LYS A O 1
ATOM 741 N N . ASN A 1 98 ? -28.778 5.295 21.056 1.00 88.62 98 ASN A N 1
ATOM 742 C CA . ASN A 1 98 ? -29.744 4.254 20.705 1.00 88.62 98 ASN A CA 1
ATOM 743 C C . ASN A 1 98 ? -30.621 4.680 19.508 1.00 88.62 98 ASN A C 1
ATOM 745 O O . ASN A 1 98 ? -30.503 5.792 18.991 1.00 88.62 98 ASN A O 1
ATOM 749 N N . ASN A 1 99 ? -31.524 3.793 19.082 1.00 87.12 99 ASN A N 1
ATOM 750 C CA . ASN A 1 99 ? -32.457 4.057 17.978 1.00 87.12 99 ASN A CA 1
ATOM 751 C C . ASN A 1 99 ? -33.408 5.237 18.248 1.00 87.12 99 ASN A C 1
ATOM 753 O O . ASN A 1 99 ? -33.924 5.822 17.300 1.00 87.12 99 ASN A O 1
ATOM 757 N N . ASP A 1 100 ? -33.613 5.590 19.518 1.00 89.69 100 ASP A N 1
ATOM 758 C CA . ASP A 1 100 ? -34.461 6.701 19.953 1.00 89.69 100 ASP A CA 1
ATOM 759 C C . ASP A 1 100 ? -33.679 8.032 20.050 1.00 89.69 100 ASP A C 1
ATOM 761 O O . ASP A 1 100 ? -34.258 9.084 20.316 1.00 89.69 100 ASP A O 1
ATOM 765 N N . GLY A 1 101 ? -32.363 8.009 19.795 1.00 85.62 101 GLY A N 1
ATOM 766 C CA . GLY A 1 101 ? -31.482 9.180 19.803 1.00 85.62 101 GLY A CA 1
ATOM 767 C C . GLY A 1 101 ? -30.899 9.551 21.171 1.00 85.62 101 GLY A C 1
ATOM 768 O O . GLY A 1 101 ? -30.229 10.582 21.279 1.00 85.62 101 GLY A O 1
ATOM 769 N N . GLU A 1 102 ? -31.114 8.732 22.199 1.00 89.88 102 GLU A N 1
ATOM 770 C CA . GLU A 1 102 ? -30.594 8.942 23.552 1.00 89.88 102 GLU A CA 1
ATOM 771 C C . GLU A 1 102 ? -29.157 8.423 23.695 1.00 89.88 102 GLU A C 1
ATOM 773 O O . GLU A 1 102 ? -28.819 7.352 23.184 1.00 89.88 102 GLU A O 1
ATOM 778 N N . ASP A 1 103 ? -28.318 9.148 24.441 1.00 89.81 103 ASP A N 1
ATOM 779 C CA . ASP A 1 103 ? -26.932 8.756 24.714 1.00 89.81 103 ASP A CA 1
ATOM 780 C C . ASP A 1 103 ? -26.875 7.595 25.729 1.00 89.81 103 ASP A C 1
ATOM 782 O O . ASP A 1 103 ? -27.073 7.766 26.936 1.00 89.81 103 ASP A O 1
ATOM 786 N N . VAL A 1 104 ? -26.561 6.389 25.250 1.00 91.31 104 VAL A N 1
ATOM 787 C CA . VAL A 1 104 ? -26.464 5.170 26.080 1.00 91.31 104 VAL A CA 1
ATOM 788 C C . VAL A 1 104 ? -25.022 4.793 26.437 1.00 91.31 104 VAL A C 1
ATOM 790 O O . VAL A 1 104 ? -24.788 3.849 27.202 1.00 91.31 104 VAL A O 1
ATOM 793 N N . GLY A 1 105 ? -24.054 5.556 25.932 1.00 93.44 105 GLY A N 1
ATOM 794 C CA . GLY A 1 105 ? -22.648 5.474 26.298 1.00 93.44 105 GLY A CA 1
ATOM 795 C C . GLY A 1 105 ? -21.776 6.370 25.431 1.00 93.44 105 GLY A C 1
ATOM 796 O O . GLY A 1 105 ? -22.268 7.226 24.698 1.00 93.44 105 GLY A O 1
ATOM 797 N N . GLN A 1 106 ? -20.473 6.145 25.505 1.00 96.06 106 GLN A N 1
ATOM 798 C CA . GLN A 1 106 ? -19.478 6.844 24.701 1.00 96.06 106 GLN A CA 1
ATOM 799 C C . GLN A 1 106 ? -18.339 5.898 24.334 1.00 96.06 106 GLN A C 1
ATOM 801 O O . GLN A 1 106 ? -18.032 4.969 25.087 1.00 96.06 106 GLN A O 1
ATOM 806 N N . TYR A 1 107 ? -17.712 6.141 23.188 1.00 96.56 107 TYR A N 1
ATOM 807 C CA . TYR A 1 107 ? -16.454 5.501 22.830 1.00 96.56 107 TYR A CA 1
ATOM 808 C C . TYR A 1 107 ? -15.342 6.537 22.700 1.00 96.56 107 TYR A C 1
ATOM 810 O O . TYR A 1 107 ? -15.548 7.634 22.183 1.00 96.56 107 TYR A O 1
ATOM 818 N N . THR A 1 108 ? -14.153 6.168 23.162 1.00 96.62 108 THR A N 1
ATOM 819 C CA . THR A 1 108 ? -12.939 6.975 23.062 1.00 96.62 108 THR A CA 1
ATOM 820 C C . THR A 1 108 ? -11.935 6.258 22.176 1.00 96.62 108 THR A C 1
ATOM 822 O O . THR A 1 108 ? -11.560 5.116 22.453 1.00 96.62 108 THR A O 1
ATOM 825 N N . LEU A 1 109 ? -11.489 6.927 21.120 1.00 95.75 109 LEU A N 1
ATOM 826 C CA . LEU A 1 109 ? -10.544 6.398 20.151 1.00 95.75 109 LEU A CA 1
ATOM 827 C C . LEU A 1 109 ? -9.118 6.838 20.467 1.00 95.75 109 LEU A C 1
ATOM 829 O O . LEU A 1 109 ? -8.857 7.990 20.824 1.00 95.75 109 LEU A O 1
ATOM 833 N N . TYR A 1 110 ? -8.200 5.902 20.263 1.00 95.62 110 TYR A N 1
ATOM 834 C CA . TYR A 1 110 ? -6.765 6.124 20.244 1.00 95.62 110 TYR A CA 1
ATOM 835 C C . TYR A 1 110 ? -6.217 5.517 18.961 1.00 95.62 110 TYR A C 1
ATOM 837 O O . TYR A 1 110 ? -6.393 4.320 18.722 1.00 95.62 110 TYR A O 1
ATOM 845 N N . ILE A 1 111 ? -5.535 6.316 18.144 1.00 93.81 111 ILE A N 1
ATOM 846 C CA . ILE A 1 111 ? -5.083 5.887 16.816 1.00 93.81 111 ILE A CA 1
ATOM 847 C C . ILE A 1 111 ? -3.583 6.075 16.665 1.00 93.81 111 ILE A C 1
ATOM 849 O O . ILE A 1 111 ? -3.039 7.102 17.048 1.00 93.81 111 ILE A O 1
ATOM 853 N N . LYS A 1 112 ? -2.892 5.090 16.092 1.00 90.56 112 LYS A N 1
ATOM 854 C CA . LYS A 1 112 ? -1.491 5.244 15.686 1.00 90.56 112 LYS A CA 1
ATOM 855 C C . LYS A 1 112 ? -1.243 4.627 14.310 1.00 90.56 112 LYS A C 1
ATOM 857 O O . LYS A 1 112 ? -1.759 3.539 14.049 1.00 90.56 112 LYS A O 1
ATOM 862 N N . PRO A 1 113 ? -0.422 5.240 13.445 1.00 87.31 113 PRO A N 1
ATOM 863 C CA . PRO A 1 113 ? 0.062 4.578 12.238 1.00 87.31 113 PRO A CA 1
ATOM 864 C C . PRO A 1 113 ? 0.855 3.315 12.603 1.00 87.31 113 PRO A C 1
ATOM 866 O O . PRO A 1 113 ? 1.629 3.324 13.563 1.00 87.31 113 PRO A O 1
ATOM 869 N N . LYS A 1 114 ? 0.697 2.225 11.840 1.00 83.75 114 LYS A N 1
ATOM 870 C CA . LYS A 1 114 ? 1.438 0.970 12.083 1.00 83.75 114 LYS A CA 1
ATOM 871 C C . LYS A 1 114 ? 2.942 1.114 11.822 1.00 83.75 114 LYS A C 1
ATOM 873 O O . LYS A 1 114 ? 3.757 0.528 12.527 1.00 83.75 114 LYS A O 1
ATOM 878 N N . SER A 1 115 ? 3.303 1.896 10.810 1.00 74.31 115 SER A N 1
ATOM 879 C CA . SER A 1 115 ? 4.675 2.299 10.496 1.00 74.31 115 SER A CA 1
ATOM 880 C C . SER A 1 115 ? 4.664 3.661 9.803 1.00 74.31 115 SER A C 1
ATOM 882 O O . SER A 1 115 ? 3.612 4.123 9.356 1.00 74.31 115 SER A O 1
ATOM 884 N N . ILE A 1 116 ? 5.833 4.289 9.668 1.00 67.00 116 ILE A N 1
ATOM 885 C CA . ILE A 1 116 ? 5.994 5.503 8.854 1.00 67.00 116 ILE A CA 1
ATOM 886 C C . ILE A 1 116 ? 5.516 5.201 7.422 1.00 67.00 116 ILE A C 1
ATOM 888 O O . ILE A 1 116 ? 5.830 4.139 6.880 1.00 67.00 116 ILE A O 1
ATOM 892 N N . GLY A 1 117 ? 4.689 6.087 6.857 1.00 66.50 117 GLY A N 1
ATOM 893 C CA . GLY A 1 117 ? 4.119 5.942 5.509 1.00 66.50 117 GLY A CA 1
ATOM 894 C C . GLY A 1 117 ? 3.061 4.838 5.344 1.00 66.50 117 GLY A C 1
ATOM 895 O O . GLY A 1 117 ? 2.647 4.556 4.224 1.00 66.50 117 GLY A O 1
ATOM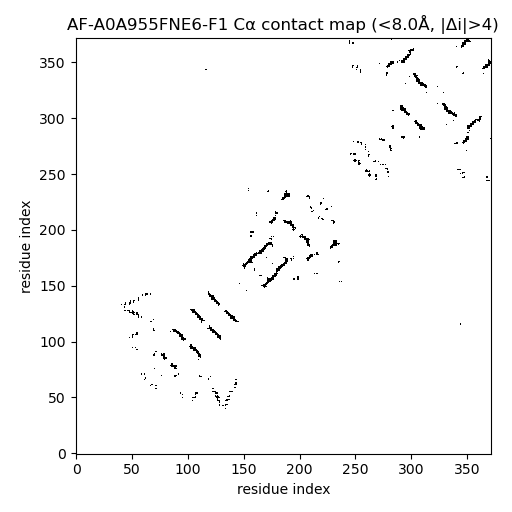 896 N N . SER A 1 118 ? 2.626 4.183 6.426 1.00 70.50 118 SER A N 1
ATOM 897 C CA . SER A 1 118 ? 1.588 3.145 6.376 1.00 70.50 118 SER A CA 1
ATOM 898 C C . SER A 1 118 ? 0.197 3.745 6.167 1.00 70.50 118 SER A C 1
ATOM 900 O O . SER A 1 118 ? -0.184 4.652 6.897 1.00 70.50 118 SER A O 1
ATOM 902 N N . THR A 1 119 ? -0.601 3.163 5.266 1.00 75.06 119 THR A N 1
ATOM 903 C CA . THR A 1 119 ? -2.060 3.398 5.167 1.00 75.06 119 THR A CA 1
ATOM 904 C C . THR A 1 119 ? -2.859 2.604 6.205 1.00 75.06 119 THR A C 1
ATOM 906 O O . THR A 1 119 ? -4.080 2.720 6.277 1.00 75.06 119 THR A O 1
ATOM 909 N N . VAL A 1 120 ? -2.176 1.768 6.994 1.00 82.81 120 VAL A N 1
ATOM 910 C CA . VAL A 1 120 ? -2.744 0.979 8.092 1.00 82.81 120 VAL A CA 1
ATOM 911 C C . VAL A 1 120 ? -2.490 1.681 9.420 1.00 82.81 120 VAL A C 1
ATOM 913 O O . VAL A 1 120 ? -1.333 1.964 9.761 1.00 82.81 120 VAL A O 1
ATOM 916 N N . ALA A 1 121 ? -3.558 1.889 10.181 1.00 88.38 121 ALA A N 1
ATOM 917 C CA . ALA A 1 121 ? -3.557 2.363 11.553 1.00 88.38 121 ALA A CA 1
ATOM 918 C C . ALA A 1 121 ? -3.938 1.238 12.522 1.00 88.38 121 ALA A C 1
ATOM 920 O O . ALA A 1 121 ? -4.763 0.379 12.219 1.00 88.38 121 ALA A O 1
ATOM 921 N N . ILE A 1 122 ? -3.362 1.281 13.718 1.00 92.12 122 ILE A N 1
ATOM 922 C CA . ILE A 1 122 ? -3.842 0.532 14.876 1.00 92.12 122 ILE A CA 1
ATOM 923 C C . ILE A 1 122 ? -4.822 1.446 15.607 1.00 92.12 122 ILE A C 1
ATOM 925 O O . ILE A 1 122 ? -4.438 2.515 16.091 1.00 92.12 122 ILE A O 1
ATOM 929 N N . VAL A 1 123 ? -6.079 1.018 15.678 1.00 94.81 123 VAL A N 1
ATOM 930 C CA . VAL A 1 123 ? -7.186 1.751 16.291 1.00 94.81 123 VAL A CA 1
ATOM 931 C C . VAL A 1 123 ? -7.598 1.017 17.554 1.00 94.81 123 VAL A C 1
ATOM 933 O O . VAL A 1 123 ? -8.020 -0.138 17.502 1.00 94.81 123 VAL A O 1
ATOM 936 N N . ARG A 1 124 ? -7.493 1.691 18.698 1.00 96.31 124 ARG A N 1
ATOM 937 C CA . ARG A 1 124 ? -8.074 1.233 19.962 1.00 96.31 124 ARG A CA 1
ATOM 938 C C . ARG A 1 124 ? -9.323 2.035 20.248 1.00 96.31 124 ARG A C 1
ATOM 940 O O . ARG A 1 124 ? -9.247 3.246 20.435 1.00 96.31 124 ARG A O 1
ATOM 947 N N . SER A 1 125 ? -10.446 1.344 20.340 1.00 97.19 125 SER A N 1
ATOM 948 C CA . SER A 1 125 ? -11.713 1.915 20.763 1.00 97.19 125 SER A CA 1
ATOM 949 C C . SER A 1 125 ? -12.033 1.454 22.175 1.00 97.19 125 SER A C 1
ATOM 951 O O . SER A 1 125 ? -12.091 0.256 22.456 1.00 97.19 125 SER A O 1
ATOM 953 N N . VAL A 1 126 ? -12.219 2.412 23.073 1.00 96.88 126 VAL A N 1
ATOM 954 C CA . VAL A 1 126 ? -12.599 2.196 24.465 1.00 96.88 126 VAL A CA 1
ATOM 955 C C . VAL A 1 126 ? -14.070 2.557 24.6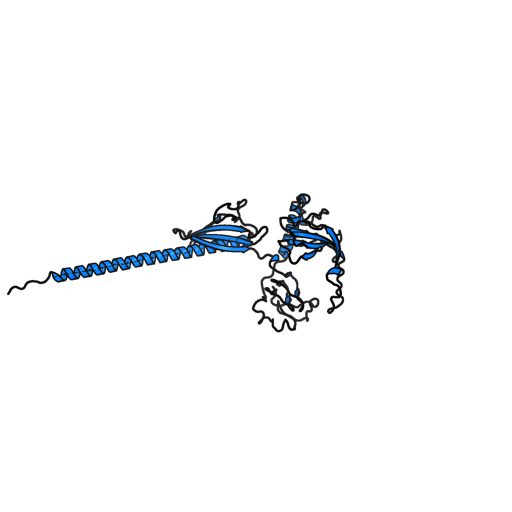20 1.00 96.88 126 VAL A C 1
ATOM 957 O O . VAL A 1 126 ? -14.402 3.734 24.596 1.00 96.88 126 VAL A O 1
ATOM 960 N N . GLY A 1 127 ? -14.939 1.567 24.802 1.00 96.88 127 GLY A N 1
ATOM 961 C CA . GLY A 1 127 ? -16.370 1.762 25.025 1.00 96.88 127 GLY A CA 1
ATOM 962 C C . GLY A 1 127 ? -16.739 1.789 26.506 1.00 96.88 127 GLY A C 1
ATOM 963 O O . GLY A 1 127 ? -16.330 0.914 27.280 1.00 96.88 127 GLY A O 1
ATOM 964 N N . GLU A 1 128 ? -17.551 2.773 26.887 1.00 95.75 128 GLU A N 1
ATOM 965 C CA . GLU A 1 128 ? -18.061 2.985 28.242 1.00 95.75 128 GLU A CA 1
ATOM 966 C C . GLU A 1 128 ? -19.584 3.149 28.209 1.00 95.75 128 GLU A C 1
ATOM 968 O O . GLU A 1 128 ? -20.127 3.991 27.493 1.00 95.75 128 GLU A O 1
ATOM 973 N N . ALA A 1 129 ? -20.294 2.325 28.984 1.00 93.12 129 ALA A N 1
ATOM 974 C CA . ALA A 1 129 ? -21.753 2.371 29.059 1.00 93.12 129 ALA A CA 1
ATOM 975 C C . ALA A 1 129 ? -22.230 3.399 30.098 1.00 93.12 129 ALA A C 1
ATOM 977 O O . ALA A 1 129 ? -21.784 3.371 31.248 1.00 93.12 129 ALA A O 1
ATOM 978 N N . THR A 1 130 ? -23.213 4.233 29.745 1.00 89.69 130 THR A N 1
ATOM 979 C CA . THR A 1 130 ? -23.764 5.246 30.660 1.00 89.69 130 THR A CA 1
ATOM 980 C C . THR A 1 130 ? -24.330 4.602 31.932 1.00 89.69 130 THR A C 1
ATOM 982 O O . THR A 1 130 ? -25.026 3.572 31.894 1.00 89.69 130 THR A O 1
ATOM 985 N N . GLY A 1 131 ? -24.031 5.216 33.083 1.00 83.94 131 GLY A N 1
ATOM 986 C CA . GLY A 1 131 ? -24.480 4.752 34.400 1.00 83.94 131 GLY A CA 1
ATOM 987 C C . GLY A 1 131 ? -23.776 3.482 34.891 1.00 83.94 131 GLY A C 1
ATOM 988 O O . GLY A 1 131 ? -24.318 2.768 35.732 1.00 83.94 131 GLY A O 1
ATOM 989 N N . SER A 1 132 ? -22.599 3.156 34.350 1.00 84.44 132 SER A N 1
ATOM 990 C CA . SER A 1 132 ? -21.782 2.017 34.771 1.00 84.44 132 SER A CA 1
ATOM 991 C C . SER A 1 132 ? -20.292 2.355 34.704 1.00 84.44 132 SER A C 1
ATOM 993 O O . SER A 1 132 ? -19.878 3.194 33.917 1.00 84.44 132 SER A O 1
ATOM 995 N N . SER A 1 133 ? -19.472 1.657 35.490 1.00 86.12 133 SER A N 1
ATOM 996 C CA . SER A 1 133 ? -18.010 1.628 35.326 1.00 86.12 133 SER A CA 1
ATOM 997 C C . SER A 1 133 ? -17.546 0.521 34.367 1.00 86.12 133 SER A C 1
ATOM 999 O O . SER A 1 133 ? -16.357 0.206 34.289 1.00 86.12 133 SER A O 1
ATOM 1001 N N . ALA A 1 134 ? -18.482 -0.130 33.666 1.00 89.12 134 ALA A N 1
ATOM 1002 C CA . ALA A 1 134 ? -18.171 -1.151 32.680 1.00 89.12 134 ALA A CA 1
ATOM 1003 C C . ALA A 1 134 ? -17.449 -0.529 31.478 1.00 89.12 134 ALA A C 1
ATOM 1005 O O . ALA A 1 134 ? -18.038 0.233 30.714 1.00 89.12 134 ALA A O 1
ATOM 1006 N N . ARG A 1 135 ? -16.185 -0.922 31.310 1.00 92.56 135 ARG A N 1
ATOM 1007 C CA . ARG A 1 135 ? -15.308 -0.515 30.213 1.00 92.56 135 ARG A CA 1
ATOM 1008 C C . ARG A 1 135 ? -14.873 -1.734 29.403 1.00 92.56 135 ARG A C 1
ATOM 1010 O O . ARG A 1 135 ? -14.526 -2.779 29.973 1.00 92.56 135 ARG A O 1
ATOM 1017 N N . ARG A 1 136 ? -14.894 -1.613 28.078 1.00 95.38 136 ARG A N 1
ATOM 1018 C CA . ARG A 1 136 ? -14.363 -2.609 27.137 1.00 95.38 136 ARG A CA 1
ATOM 1019 C C . ARG A 1 136 ? -13.487 -1.922 26.109 1.00 95.38 136 ARG A C 1
ATOM 1021 O O . ARG A 1 136 ? -13.760 -0.792 25.731 1.00 95.38 136 ARG A O 1
ATOM 1028 N N . THR A 1 137 ? -12.442 -2.614 25.678 1.00 95.88 137 THR A N 1
ATOM 1029 C CA . THR A 1 137 ? -11.518 -2.106 24.668 1.00 95.88 137 THR A CA 1
ATOM 1030 C C . THR A 1 137 ? -11.470 -3.099 23.525 1.00 95.88 137 THR A C 1
ATOM 1032 O O . THR A 1 137 ? -11.301 -4.295 23.767 1.00 95.88 137 THR A O 1
ATOM 1035 N N . VAL A 1 138 ? -11.610 -2.597 22.305 1.00 96.25 138 VAL A N 1
ATOM 1036 C CA . VAL A 1 138 ? -11.436 -3.351 21.065 1.00 96.25 138 VAL A CA 1
ATOM 1037 C C . VAL A 1 138 ? -10.274 -2.718 20.315 1.00 96.25 138 VAL A C 1
ATOM 1039 O O . VAL A 1 138 ? -10.194 -1.495 20.202 1.00 96.25 138 VAL A O 1
ATOM 1042 N N . GLU A 1 139 ? -9.346 -3.548 19.852 1.00 95.50 139 GLU A N 1
ATOM 1043 C CA . GLU A 1 139 ? -8.223 -3.127 19.019 1.00 95.50 139 GLU A CA 1
ATOM 1044 C C . GLU A 1 139 ? -8.380 -3.756 17.637 1.00 95.50 139 GLU A C 1
ATOM 1046 O O . GLU A 1 139 ? -8.626 -4.957 17.525 1.00 95.50 139 GLU A O 1
ATOM 1051 N N . ALA A 1 140 ? -8.237 -2.941 16.597 1.00 92.56 140 ALA A N 1
ATOM 1052 C CA . ALA A 1 140 ? -8.253 -3.389 15.215 1.00 92.56 140 ALA A CA 1
ATOM 1053 C C . ALA A 1 140 ? -7.143 -2.700 14.420 1.00 92.56 140 ALA A C 1
ATOM 1055 O O . ALA A 1 140 ? -6.820 -1.533 14.648 1.00 92.56 140 ALA A O 1
ATOM 1056 N N . GLU A 1 141 ? -6.578 -3.425 13.459 1.00 90.75 141 GLU A N 1
ATOM 1057 C CA . GLU A 1 141 ? -5.750 -2.836 12.414 1.00 90.75 141 GLU A CA 1
ATOM 1058 C C . GLU A 1 141 ? -6.640 -2.517 11.216 1.00 90.75 141 GLU A C 1
ATOM 1060 O O . GLU A 1 141 ? -7.236 -3.414 10.621 1.00 90.75 141 GLU A O 1
ATOM 1065 N N . ILE A 1 142 ? -6.747 -1.234 10.885 1.00 88.06 142 ILE A N 1
ATOM 1066 C CA . ILE A 1 142 ? -7.613 -0.733 9.822 1.00 88.06 142 ILE A CA 1
ATOM 1067 C C . ILE A 1 142 ? -6.757 0.016 8.812 1.00 88.06 142 ILE A C 1
ATOM 1069 O O . ILE A 1 142 ? -5.911 0.821 9.185 1.00 88.06 142 ILE A O 1
ATOM 1073 N N . GLY A 1 143 ? -6.977 -0.223 7.527 1.00 77.38 143 GLY A N 1
ATOM 1074 C CA . GLY A 1 143 ? -6.331 0.542 6.473 1.00 77.38 143 GLY A CA 1
ATOM 1075 C C . GLY A 1 143 ? -6.861 0.175 5.103 1.00 77.38 143 GLY A C 1
ATOM 1076 O O . GLY A 1 143 ? -7.406 -0.913 4.907 1.00 77.38 143 GLY A O 1
ATOM 1077 N N . ALA A 1 144 ? -6.674 1.080 4.146 1.00 69.50 144 ALA A N 1
ATOM 1078 C CA . ALA A 1 144 ? -6.912 0.756 2.750 1.00 69.50 144 ALA A CA 1
ATOM 1079 C C . ALA A 1 144 ? -5.885 -0.299 2.291 1.00 69.50 144 ALA A C 1
ATOM 1081 O O . ALA A 1 144 ? -4.690 -0.147 2.592 1.00 69.50 144 ALA A O 1
ATOM 1082 N N . PRO A 1 145 ? -6.315 -1.356 1.574 1.00 65.44 145 PRO A N 1
ATOM 1083 C CA . PRO A 1 145 ? -5.394 -2.322 0.996 1.00 65.44 145 PRO A CA 1
ATOM 1084 C C . PRO A 1 145 ? -4.428 -1.594 0.058 1.00 65.44 145 PRO A C 1
ATOM 1086 O O . PRO A 1 145 ? -4.835 -0.936 -0.895 1.00 65.44 145 PRO A O 1
ATOM 1089 N N . SER A 1 146 ? -3.133 -1.684 0.355 1.00 73.44 146 SER A N 1
ATOM 1090 C CA . SER A 1 146 ? -2.090 -1.096 -0.484 1.00 73.44 146 SER A CA 1
ATOM 1091 C C . SER A 1 146 ? -1.851 -1.967 -1.716 1.00 73.44 146 SER A C 1
ATOM 1093 O O . SER A 1 146 ? -1.870 -3.196 -1.615 1.00 73.44 146 SER A O 1
ATOM 1095 N N . PHE A 1 147 ? -1.510 -1.353 -2.851 1.00 76.81 147 PHE A N 1
ATOM 1096 C CA . PHE A 1 147 ? -0.984 -2.076 -4.015 1.00 76.81 147 PHE A CA 1
ATOM 1097 C C . PHE A 1 147 ? 0.243 -2.935 -3.657 1.00 76.81 147 PHE A C 1
ATOM 1099 O O . PHE A 1 147 ? 0.412 -4.014 -4.214 1.00 76.81 147 PHE A O 1
ATOM 1106 N N . ALA A 1 148 ? 1.029 -2.530 -2.651 1.00 76.06 148 ALA A N 1
ATOM 1107 C CA . ALA A 1 148 ? 2.180 -3.286 -2.151 1.00 76.06 148 ALA A CA 1
ATOM 1108 C C . ALA A 1 148 ? 1.812 -4.556 -1.351 1.00 76.06 148 ALA A C 1
ATOM 1110 O O . ALA A 1 148 ? 2.701 -5.294 -0.934 1.00 76.06 148 ALA A O 1
ATOM 1111 N N . SER A 1 149 ? 0.522 -4.814 -1.097 1.00 80.81 149 SER A N 1
ATOM 1112 C CA . SER A 1 149 ? 0.067 -6.081 -0.499 1.00 80.81 149 SER A CA 1
ATOM 1113 C C . SER A 1 149 ? 0.003 -7.231 -1.510 1.00 80.81 149 SER A C 1
ATOM 1115 O O . SER A 1 149 ? -0.001 -8.398 -1.113 1.00 80.81 149 SER A O 1
ATOM 1117 N N . TYR A 1 150 ? -0.013 -6.912 -2.807 1.00 87.44 150 TYR A N 1
ATOM 1118 C CA . TYR A 1 150 ? 0.053 -7.887 -3.884 1.00 87.44 150 TYR A CA 1
ATOM 1119 C C . TYR A 1 150 ? 1.512 -8.141 -4.267 1.00 87.44 150 TYR A C 1
ATOM 1121 O O . TYR A 1 150 ? 2.305 -7.212 -4.390 1.00 87.44 150 TYR A O 1
ATOM 1129 N N . GLY A 1 151 ? 1.853 -9.405 -4.512 1.00 88.31 151 GLY A N 1
ATOM 1130 C CA . GLY A 1 151 ? 3.087 -9.757 -5.214 1.00 88.31 151 GLY A CA 1
ATOM 1131 C C . GLY A 1 151 ? 3.046 -9.324 -6.683 1.00 88.31 151 GLY A C 1
ATOM 1132 O O . GLY A 1 151 ? 4.082 -8.988 -7.249 1.00 88.31 151 GLY A O 1
ATOM 1133 N N . LEU A 1 152 ? 1.852 -9.294 -7.289 1.00 90.94 152 LEU A N 1
ATOM 1134 C CA . LEU A 1 152 ? 1.609 -8.731 -8.618 1.00 90.94 152 LEU A CA 1
ATOM 1135 C C . LEU A 1 152 ? 0.139 -8.318 -8.771 1.00 90.94 152 LEU A C 1
ATOM 1137 O O . LEU A 1 152 ? -0.764 -9.087 -8.445 1.00 90.94 152 LEU A O 1
ATOM 1141 N N . VAL A 1 153 ? -0.112 -7.126 -9.302 1.00 92.38 153 VAL A N 1
ATOM 1142 C CA . VAL A 1 153 ? -1.462 -6.631 -9.593 1.00 92.38 153 VAL A CA 1
ATOM 1143 C C . VAL A 1 153 ? -1.450 -5.860 -10.908 1.00 92.38 153 VAL A C 1
ATOM 1145 O O . VAL A 1 153 ? -0.569 -5.027 -11.110 1.00 92.38 153 VAL A O 1
ATOM 1148 N N . GLY A 1 154 ? -2.390 -6.148 -11.812 1.00 92.50 154 GLY A N 1
ATOM 1149 C CA . GLY A 1 154 ? -2.443 -5.510 -13.134 1.00 92.50 154 GLY A CA 1
ATOM 1150 C C . GLY A 1 154 ? -3.858 -5.301 -13.677 1.00 92.50 154 GLY A C 1
ATOM 1151 O O . GLY A 1 154 ? -4.788 -6.024 -13.321 1.00 92.50 154 GLY A O 1
ATOM 1152 N N . ASP A 1 155 ? -4.007 -4.328 -14.577 1.00 92.88 155 ASP A N 1
ATOM 1153 C CA . ASP A 1 155 ? -5.241 -4.067 -15.341 1.00 92.88 155 ASP A CA 1
ATOM 1154 C C . ASP A 1 155 ? -5.249 -4.795 -16.701 1.00 92.88 155 ASP A C 1
ATOM 1156 O O . ASP A 1 155 ? -5.892 -4.387 -17.662 1.00 92.88 155 ASP A O 1
ATOM 1160 N N . GLU A 1 156 ? -4.474 -5.874 -16.811 1.00 94.25 156 GLU A N 1
ATOM 1161 C CA . GLU A 1 156 ? -4.262 -6.630 -18.045 1.00 94.25 156 GLU A CA 1
ATOM 1162 C C . GLU A 1 156 ? -4.265 -8.135 -17.784 1.00 94.25 156 GLU A C 1
ATOM 1164 O O . GLU A 1 156 ? -4.205 -8.578 -16.636 1.00 94.25 156 GLU A O 1
ATOM 1169 N N . ALA A 1 157 ? -4.347 -8.940 -18.846 1.00 94.38 157 ALA A N 1
ATOM 1170 C CA . ALA A 1 157 ? -4.246 -10.387 -18.714 1.00 94.38 157 ALA A CA 1
ATOM 1171 C C . ALA A 1 157 ? -2.823 -10.783 -18.295 1.00 94.38 157 ALA A C 1
ATOM 1173 O O . ALA A 1 157 ? -1.852 -10.290 -18.861 1.00 94.38 157 ALA A O 1
ATOM 1174 N N . ILE A 1 158 ? -2.701 -11.702 -17.338 1.00 93.88 158 ILE A N 1
ATOM 1175 C CA . ILE A 1 158 ? -1.406 -12.140 -16.797 1.00 93.88 158 ILE A CA 1
ATOM 1176 C C . ILE A 1 158 ? -1.245 -13.643 -17.020 1.00 93.88 158 ILE A C 1
ATOM 1178 O O . ILE A 1 158 ? -2.200 -14.407 -16.861 1.00 93.88 158 ILE A O 1
ATOM 1182 N N . TRP A 1 159 ? -0.035 -14.080 -17.363 1.00 91.56 159 TRP A N 1
ATOM 1183 C CA . TRP A 1 159 ? 0.317 -15.495 -17.439 1.00 91.56 159 TRP A CA 1
ATOM 1184 C C . TRP A 1 159 ? 1.515 -15.807 -16.550 1.00 91.56 159 TRP A C 1
ATOM 1186 O O . TRP A 1 159 ? 2.521 -15.111 -16.604 1.00 91.56 159 TRP A O 1
ATOM 1196 N N . PHE A 1 160 ? 1.380 -16.873 -15.766 1.00 89.19 160 PHE A N 1
ATOM 1197 C CA . PHE A 1 160 ? 2.471 -17.523 -15.054 1.00 89.19 160 PHE A CA 1
ATOM 1198 C C . PHE A 1 160 ? 2.731 -18.888 -15.680 1.00 89.19 160 PHE A C 1
ATOM 1200 O O . PHE A 1 160 ? 1.852 -19.757 -15.660 1.00 89.19 160 PHE A O 1
ATOM 1207 N N . GLY A 1 161 ? 3.929 -19.074 -16.223 1.00 85.69 161 GLY A N 1
ATOM 1208 C CA . GLY A 1 161 ? 4.359 -20.307 -16.874 1.00 85.69 161 GLY A CA 1
ATOM 1209 C C . GLY A 1 161 ? 4.557 -21.467 -15.894 1.00 85.69 161 GLY A C 1
ATOM 1210 O O . GLY A 1 161 ? 4.746 -21.282 -14.694 1.00 85.69 161 GLY A O 1
ATOM 1211 N N . SER A 1 162 ? 4.572 -22.702 -16.402 1.00 81.44 162 SER A N 1
ATOM 1212 C CA . SER A 1 162 ? 4.678 -23.914 -15.568 1.00 81.44 162 SER A CA 1
ATOM 1213 C C . SER A 1 162 ? 5.990 -24.040 -14.781 1.00 81.44 162 SER A C 1
ATOM 1215 O O . SER A 1 162 ? 6.059 -24.819 -13.832 1.00 81.44 162 SER A O 1
ATOM 1217 N N . THR A 1 163 ? 7.033 -23.312 -15.184 1.00 81.69 163 THR A N 1
ATOM 1218 C CA . THR A 1 163 ? 8.343 -23.252 -14.514 1.00 81.69 163 THR A CA 1
ATOM 1219 C C . THR A 1 163 ? 8.465 -22.079 -13.542 1.00 81.69 163 THR A C 1
ATOM 1221 O O . THR A 1 163 ? 9.511 -21.911 -12.921 1.00 81.69 163 THR A O 1
ATOM 1224 N N . GLU A 1 164 ? 7.427 -21.254 -13.416 1.00 80.94 164 GLU A N 1
ATOM 1225 C CA . GLU A 1 164 ? 7.441 -20.057 -12.586 1.00 80.94 164 GLU A CA 1
ATOM 1226 C C . GLU A 1 164 ? 6.784 -20.315 -11.232 1.00 80.94 164 GLU A C 1
ATOM 1228 O O . GLU A 1 164 ? 5.892 -21.156 -11.070 1.00 80.94 164 GLU A O 1
ATOM 1233 N N . THR A 1 165 ? 7.255 -19.579 -10.228 1.00 82.50 165 THR A N 1
ATOM 1234 C CA . THR A 1 165 ? 6.654 -19.566 -8.896 1.00 82.50 165 THR A CA 1
ATOM 1235 C C . THR A 1 165 ? 6.365 -18.130 -8.492 1.00 82.50 165 THR A C 1
ATOM 1237 O O . THR A 1 165 ? 7.274 -17.308 -8.404 1.00 82.50 165 THR A O 1
ATOM 1240 N N . ALA A 1 166 ? 5.097 -17.842 -8.226 1.00 84.25 166 ALA A N 1
ATOM 1241 C CA . ALA A 1 166 ? 4.624 -16.574 -7.706 1.00 84.25 166 ALA A CA 1
ATOM 1242 C C . ALA A 1 166 ? 4.510 -16.655 -6.180 1.00 84.25 166 ALA A C 1
ATOM 1244 O O . ALA A 1 166 ? 3.847 -17.545 -5.643 1.00 84.25 166 ALA A O 1
ATOM 1245 N N . ASN A 1 167 ? 5.143 -15.719 -5.477 1.00 85.69 167 ASN A N 1
ATOM 1246 C CA . ASN A 1 167 ? 5.060 -15.639 -4.025 1.00 85.69 167 ASN A CA 1
ATOM 1247 C C . ASN A 1 167 ? 4.191 -14.443 -3.613 1.00 85.69 167 ASN A C 1
ATOM 1249 O O . ASN A 1 167 ? 4.521 -13.306 -3.938 1.00 85.69 167 ASN A O 1
ATOM 1253 N N . GLY A 1 168 ? 3.101 -14.702 -2.893 1.00 87.62 168 GLY A N 1
ATOM 1254 C CA . GLY A 1 168 ? 2.149 -13.698 -2.421 1.00 87.62 168 GLY A CA 1
ATOM 1255 C C . GLY A 1 168 ? 0.876 -13.569 -3.273 1.00 87.62 168 GLY A C 1
ATOM 1256 O O . GLY A 1 168 ? 0.707 -14.282 -4.270 1.00 87.62 168 GLY A O 1
ATOM 1257 N N . PRO A 1 169 ? -0.052 -12.682 -2.863 1.00 90.94 169 PRO A N 1
ATOM 1258 C CA . PRO A 1 169 ? -1.308 -12.456 -3.572 1.00 90.94 169 PRO A CA 1
ATOM 1259 C C . PRO A 1 169 ? -1.088 -11.907 -4.985 1.00 90.94 169 PRO A C 1
ATOM 1261 O O . PRO A 1 169 ? -0.223 -11.065 -5.206 1.00 90.94 169 PRO A O 1
ATOM 1264 N N . THR A 1 170 ? -1.876 -12.360 -5.953 1.00 93.38 170 THR A N 1
ATOM 1265 C CA . THR A 1 170 ? -1.833 -11.916 -7.349 1.00 93.38 170 THR A CA 1
ATOM 1266 C C . THR A 1 170 ? -3.237 -11.528 -7.808 1.00 93.38 170 THR A C 1
ATOM 1268 O O . THR A 1 170 ? -4.194 -12.255 -7.535 1.00 93.38 170 THR A O 1
ATOM 1271 N N . HIS A 1 171 ? -3.376 -10.401 -8.505 1.00 94.19 171 HIS A N 1
ATOM 1272 C CA . HIS A 1 171 ? -4.662 -9.923 -9.009 1.00 94.19 171 HIS A CA 1
ATOM 1273 C C . HIS A 1 171 ? -4.588 -9.423 -10.458 1.00 94.19 171 HIS A C 1
ATOM 1275 O O . HIS A 1 171 ? -3.606 -8.803 -10.859 1.00 94.19 171 HIS A O 1
ATOM 1281 N N . SER A 1 172 ? -5.647 -9.654 -11.235 1.00 95.88 172 SER A N 1
ATOM 1282 C CA . SER A 1 172 ? -5.837 -9.039 -12.551 1.00 95.88 172 SER A CA 1
ATOM 1283 C C . SER A 1 172 ? -7.285 -8.604 -12.753 1.00 95.88 172 SER A C 1
ATOM 1285 O O . SER A 1 172 ? -8.206 -9.414 -12.604 1.00 95.88 172 SER A O 1
ATOM 1287 N N . ASN A 1 173 ? -7.492 -7.367 -13.201 1.00 95.31 173 ASN A N 1
ATOM 1288 C CA . ASN A 1 173 ? -8.826 -6.912 -13.595 1.00 95.31 173 ASN A CA 1
ATOM 1289 C C . ASN A 1 173 ? -9.354 -7.611 -14.862 1.00 95.31 173 ASN A C 1
ATOM 1291 O O . ASN A 1 173 ? -10.558 -7.601 -15.107 1.00 95.31 173 ASN A O 1
ATOM 1295 N N . VAL A 1 174 ? -8.484 -8.247 -15.657 1.00 96.00 174 VAL A N 1
ATOM 1296 C CA . VAL A 1 174 ? -8.861 -8.917 -16.911 1.00 96.00 174 VAL A CA 1
ATOM 1297 C C . VAL A 1 174 ? -8.971 -10.429 -16.742 1.00 96.00 174 VAL A C 1
ATOM 1299 O O . VAL A 1 174 ? -10.014 -10.990 -17.066 1.00 96.00 174 VAL A O 1
ATOM 1302 N N . GLY A 1 175 ? -7.912 -11.089 -16.269 1.00 94.62 175 GLY A N 1
ATOM 1303 C CA . GLY A 1 175 ? -7.840 -12.544 -16.151 1.00 94.62 175 GLY A CA 1
ATOM 1304 C C . GLY A 1 175 ? -6.416 -13.075 -15.970 1.00 94.62 175 GLY A C 1
ATOM 1305 O O . GLY A 1 175 ? -5.447 -12.460 -16.416 1.00 94.62 175 GLY A O 1
ATOM 1306 N N . ILE A 1 176 ? -6.279 -14.233 -15.323 1.00 93.44 176 ILE A N 1
ATOM 1307 C CA . ILE A 1 176 ? -4.987 -14.860 -15.021 1.00 93.44 176 ILE A CA 1
ATOM 1308 C C . ILE A 1 176 ? -4.949 -16.300 -15.531 1.00 93.44 176 ILE A C 1
ATOM 1310 O O . ILE A 1 176 ? -5.777 -17.135 -15.160 1.00 93.44 176 ILE A O 1
ATOM 1314 N N . ARG A 1 177 ? -3.916 -16.613 -16.313 1.00 91.25 177 ARG A N 1
ATOM 1315 C CA . ARG A 1 177 ? -3.508 -17.983 -16.618 1.00 91.25 177 ARG A CA 1
ATOM 1316 C C . ARG A 1 177 ? -2.397 -18.378 -15.648 1.00 91.25 177 ARG A C 1
ATOM 1318 O O . ARG A 1 177 ? -1.288 -17.864 -15.730 1.00 91.25 177 ARG A O 1
ATOM 1325 N N . MET A 1 178 ? -2.690 -19.268 -14.714 1.00 89.38 178 MET A N 1
ATOM 1326 C CA . MET A 1 178 ? -1.798 -19.670 -13.629 1.00 89.38 178 MET A CA 1
ATOM 1327 C C . MET A 1 178 ? -1.337 -21.120 -13.826 1.00 89.38 178 MET A C 1
ATOM 1329 O O . MET A 1 178 ? -1.848 -22.012 -13.154 1.00 89.38 178 MET A O 1
ATOM 1333 N N . ASP A 1 179 ? -0.382 -21.361 -14.737 1.00 86.56 179 ASP A N 1
ATOM 1334 C CA . ASP A 1 179 ? 0.200 -22.700 -14.976 1.00 86.56 179 ASP A CA 1
ATOM 1335 C C . ASP A 1 179 ? 1.279 -23.066 -13.936 1.00 86.56 179 ASP A C 1
ATOM 1337 O O . ASP A 1 179 ? 1.566 -24.244 -13.687 1.00 86.56 179 ASP A O 1
ATOM 1341 N N . GLY A 1 180 ? 1.904 -22.041 -13.355 1.00 83.06 180 GLY A N 1
ATOM 1342 C CA . GLY A 1 180 ? 2.938 -22.144 -12.331 1.00 83.06 180 GLY A CA 1
ATOM 1343 C C . GLY A 1 180 ? 2.410 -22.380 -10.915 1.00 83.06 180 GLY A C 1
ATOM 1344 O O . GLY A 1 180 ? 1.223 -22.621 -10.662 1.00 83.06 180 GLY A O 1
ATOM 1345 N N . VAL A 1 181 ? 3.325 -22.313 -9.946 1.00 82.19 181 VAL A N 1
ATOM 1346 C CA . VAL A 1 181 ? 2.974 -22.425 -8.527 1.00 82.19 181 VAL A CA 1
ATOM 1347 C C . VAL A 1 181 ? 2.741 -21.045 -7.921 1.00 82.19 181 VAL A C 1
ATOM 1349 O O . VAL A 1 181 ? 3.573 -20.167 -8.076 1.00 82.19 181 VAL A O 1
ATOM 1352 N N . ASN A 1 182 ? 1.646 -20.855 -7.182 1.00 85.06 182 ASN A N 1
ATOM 1353 C CA . ASN A 1 182 ? 1.450 -19.680 -6.338 1.00 85.06 182 ASN A CA 1
ATOM 1354 C C . ASN A 1 182 ? 1.196 -20.116 -4.887 1.00 85.06 182 ASN A C 1
ATOM 1356 O O . ASN A 1 182 ? 0.558 -21.148 -4.663 1.00 85.06 182 ASN A O 1
ATOM 1360 N N . ASN A 1 183 ? 1.726 -19.365 -3.920 1.00 84.62 183 ASN A N 1
ATOM 1361 C CA . ASN A 1 183 ? 1.564 -19.634 -2.485 1.00 84.62 183 ASN A CA 1
ATOM 1362 C C . ASN A 1 183 ? 0.632 -18.636 -1.761 1.00 84.62 183 ASN A C 1
ATOM 1364 O O . ASN A 1 183 ? 0.574 -18.650 -0.533 1.00 84.62 183 ASN A O 1
ATOM 1368 N N . GLY A 1 184 ? -0.076 -17.781 -2.503 1.00 85.31 184 GLY A N 1
ATOM 1369 C CA . GLY A 1 184 ? -1.034 -16.799 -2.000 1.00 85.31 184 GLY A CA 1
ATOM 1370 C C . GLY A 1 184 ? -2.405 -16.911 -2.679 1.00 85.31 184 GLY A C 1
ATOM 1371 O O . GLY A 1 184 ? -2.762 -17.941 -3.254 1.00 85.31 184 GLY A O 1
ATOM 1372 N N . ASN A 1 185 ? -3.196 -15.841 -2.585 1.00 89.31 185 ASN A N 1
ATOM 1373 C CA . ASN A 1 185 ? -4.478 -15.743 -3.283 1.00 89.31 185 ASN A CA 1
ATOM 1374 C C . ASN A 1 185 ? -4.262 -15.298 -4.729 1.00 89.31 185 ASN A C 1
ATOM 1376 O O . ASN A 1 185 ? -3.572 -14.314 -4.970 1.00 89.31 185 ASN A O 1
ATOM 1380 N N . VAL A 1 186 ? -4.906 -15.964 -5.683 1.00 91.62 186 VAL A N 1
ATOM 1381 C CA . VAL A 1 186 ? -4.905 -15.569 -7.098 1.00 91.62 186 VAL A CA 1
ATOM 1382 C C . VAL A 1 186 ? -6.309 -15.114 -7.449 1.00 91.62 186 VAL A C 1
ATOM 1384 O O . VAL A 1 186 ? -7.258 -15.883 -7.343 1.00 91.62 186 VAL A O 1
ATOM 1387 N N . SER A 1 187 ? -6.477 -13.865 -7.847 1.00 93.12 187 SER A N 1
ATOM 1388 C CA . SER A 1 187 ? -7.808 -13.291 -8.014 1.00 93.12 187 SER A CA 1
ATOM 1389 C C . SER A 1 187 ? -7.983 -12.598 -9.351 1.00 93.12 187 SER A C 1
ATOM 1391 O O . SER A 1 187 ? -7.028 -12.079 -9.925 1.00 93.12 187 SER A O 1
ATOM 1393 N N . SER A 1 188 ? -9.214 -12.603 -9.856 1.00 95.25 188 SER A N 1
ATOM 1394 C CA . SER A 1 188 ? -9.563 -11.834 -11.043 1.00 95.25 188 SER A CA 1
ATOM 1395 C C . SER A 1 188 ? -10.893 -11.121 -10.888 1.00 95.25 188 SER A C 1
ATOM 1397 O O . SER A 1 188 ? -11.845 -11.682 -10.337 1.00 95.25 188 SER A O 1
ATOM 1399 N N . ALA A 1 189 ? -10.952 -9.885 -11.386 1.00 95.69 189 ALA A N 1
ATOM 1400 C CA . ALA A 1 189 ? -12.187 -9.117 -11.363 1.00 95.69 189 ALA A CA 1
ATOM 1401 C C . ALA A 1 189 ? -13.261 -9.732 -12.268 1.00 95.69 189 ALA A C 1
ATOM 1403 O O . ALA A 1 189 ? -14.432 -9.828 -11.897 1.00 95.69 189 ALA A O 1
ATOM 1404 N N . ASN A 1 190 ? -12.851 -10.224 -13.436 1.00 95.69 190 ASN A N 1
ATOM 1405 C CA . ASN A 1 190 ? -13.752 -10.878 -14.367 1.00 95.69 190 ASN A CA 1
ATOM 1406 C C . ASN A 1 190 ? -14.053 -12.314 -13.937 1.00 95.69 190 ASN A C 1
ATOM 1408 O O . ASN A 1 190 ? -13.174 -13.069 -13.531 1.00 95.69 190 ASN A O 1
ATOM 1412 N N . GLY A 1 191 ? -15.308 -12.732 -14.106 1.00 93.38 191 GLY A N 1
ATOM 1413 C CA . GLY A 1 191 ? -15.684 -14.138 -13.936 1.00 93.38 191 GLY A CA 1
ATOM 1414 C C . GLY A 1 191 ? -15.122 -15.026 -15.050 1.00 93.38 191 GLY A C 1
ATOM 1415 O O . GLY A 1 191 ? -14.766 -16.176 -14.798 1.00 93.38 191 GLY A O 1
ATOM 1416 N N . THR A 1 192 ? -14.999 -14.481 -16.263 1.00 94.25 192 THR A N 1
ATOM 1417 C CA . THR A 1 192 ? -14.463 -15.154 -17.453 1.00 94.25 192 THR A CA 1
ATOM 1418 C C . THR A 1 192 ? -13.736 -14.171 -18.366 1.00 94.25 192 THR A C 1
ATOM 1420 O O . THR A 1 192 ? -14.123 -13.006 -18.425 1.00 94.25 192 THR A O 1
ATOM 1423 N N . TYR A 1 193 ? -12.760 -14.640 -19.140 1.00 95.06 193 TYR A N 1
ATOM 1424 C CA . TYR A 1 193 ? -12.066 -13.848 -20.159 1.00 95.06 193 TYR A CA 1
ATOM 1425 C C . TYR A 1 193 ? -11.580 -14.720 -21.324 1.00 95.06 193 TYR A C 1
ATOM 1427 O O . TYR A 1 193 ? -11.558 -15.946 -21.229 1.00 95.06 193 TYR A O 1
ATOM 1435 N N . VAL A 1 194 ? -11.201 -14.085 -22.435 1.00 94.56 194 VAL A N 1
ATOM 1436 C CA . VAL A 1 194 ? -10.519 -14.749 -23.555 1.00 94.56 194 VAL A CA 1
ATOM 1437 C C . VAL A 1 194 ? -9.027 -14.427 -23.445 1.00 94.56 194 VAL A C 1
ATOM 1439 O O . VAL A 1 194 ? -8.655 -13.262 -23.617 1.00 94.56 194 VAL A O 1
ATOM 1442 N N . PRO A 1 195 ? -8.162 -15.404 -23.126 1.00 91.06 195 PRO A N 1
ATOM 1443 C CA . PRO A 1 195 ? -6.740 -15.150 -22.961 1.00 91.06 195 PRO A CA 1
ATOM 1444 C C . PRO A 1 195 ? -6.099 -14.689 -24.281 1.00 91.06 195 PRO A C 1
ATOM 1446 O O . PRO A 1 195 ? -6.345 -15.304 -25.322 1.00 91.06 195 PRO A O 1
ATOM 1449 N N . PRO A 1 196 ? -5.257 -13.638 -24.273 1.00 90.50 196 PRO A N 1
ATOM 1450 C CA . PRO A 1 196 ? -4.542 -13.205 -25.469 1.00 90.50 196 PRO A CA 1
ATOM 1451 C C . PRO A 1 196 ? -3.614 -14.294 -26.021 1.00 90.50 196 PRO A C 1
ATOM 1453 O O . PRO A 1 196 ? -2.945 -14.996 -25.260 1.00 90.50 196 PRO A O 1
ATOM 1456 N N . TYR A 1 197 ? -3.486 -14.383 -27.349 1.00 87.88 197 TYR A N 1
ATOM 1457 C CA . TYR A 1 197 ? -2.550 -15.317 -27.996 1.00 87.88 197 TYR A CA 1
ATOM 1458 C C . TYR A 1 197 ? -1.091 -15.095 -27.568 1.00 87.88 197 TYR A C 1
ATOM 1460 O O . TYR A 1 197 ? -0.335 -16.056 -27.454 1.00 87.88 197 TYR A O 1
ATOM 1468 N N . SER A 1 198 ? -0.701 -13.849 -27.270 1.00 85.00 198 SER A N 1
ATOM 1469 C CA . SER A 1 198 ? 0.633 -13.501 -26.754 1.00 85.00 198 SER A CA 1
ATOM 1470 C C . SER A 1 198 ? 0.952 -14.139 -25.398 1.00 85.00 198 SER A C 1
ATOM 1472 O O . SER A 1 198 ? 2.118 -14.323 -25.075 1.00 85.00 198 SER A O 1
ATOM 1474 N N . LEU A 1 199 ? -0.073 -14.511 -24.629 1.00 84.81 199 LEU A N 1
ATOM 1475 C CA . LEU A 1 199 ? 0.028 -15.194 -23.335 1.00 84.81 199 LEU A CA 1
ATOM 1476 C C . LEU A 1 199 ? -0.361 -16.682 -23.453 1.00 84.81 199 LEU A C 1
ATOM 1478 O O . LEU A 1 199 ? -0.738 -17.347 -22.483 1.00 84.81 199 LEU A O 1
ATOM 1482 N N . GLY A 1 200 ? -0.310 -17.202 -24.683 1.00 81.19 200 GLY A N 1
ATOM 1483 C CA . GLY A 1 200 ? -0.630 -18.578 -25.037 1.00 81.19 200 GLY A CA 1
ATOM 1484 C C . GLY A 1 200 ? -2.112 -18.934 -24.907 1.00 81.19 200 GLY A C 1
ATOM 1485 O O . GLY A 1 200 ? -2.426 -20.079 -24.587 1.00 81.19 200 GLY A O 1
ATOM 1486 N N . GLY A 1 201 ? -3.009 -17.969 -25.120 1.00 84.94 201 GLY A N 1
ATOM 1487 C CA . GLY A 1 201 ? -4.438 -18.234 -25.256 1.00 84.94 201 GLY A CA 1
ATOM 1488 C C . GLY A 1 201 ? -4.771 -19.136 -26.444 1.00 84.94 201 GLY A C 1
ATOM 1489 O O . GLY A 1 201 ? -4.086 -19.127 -27.465 1.00 84.94 201 GLY A O 1
ATOM 1490 N N . ASP A 1 202 ? -5.844 -19.907 -26.300 1.00 84.56 202 ASP A N 1
ATOM 1491 C CA . ASP A 1 202 ? -6.345 -20.881 -27.278 1.00 84.56 202 ASP A CA 1
ATOM 1492 C C . ASP A 1 202 ? -7.541 -20.352 -28.097 1.00 84.56 202 ASP A C 1
ATOM 1494 O O . ASP A 1 202 ? -8.140 -21.090 -28.876 1.00 84.56 202 ASP A O 1
ATOM 1498 N N . GLY A 1 203 ? -7.899 -19.075 -27.918 1.00 86.62 203 GLY A N 1
ATOM 1499 C CA . GLY A 1 203 ? -9.085 -18.454 -28.515 1.00 86.62 203 GLY A CA 1
ATOM 1500 C C . GLY A 1 203 ? -10.404 -18.820 -27.821 1.00 86.62 203 GLY A C 1
ATOM 1501 O O . GLY A 1 203 ? -11.456 -18.329 -28.230 1.00 86.62 203 GLY A O 1
ATOM 1502 N N . GLY A 1 204 ? -10.363 -19.652 -26.776 1.00 89.44 204 GLY A N 1
ATOM 1503 C CA . GLY A 1 204 ? -11.511 -20.024 -25.961 1.00 89.44 204 GLY A CA 1
ATOM 1504 C C . GLY A 1 204 ? -11.791 -19.033 -24.831 1.00 89.44 204 GLY A C 1
ATOM 1505 O O . GLY A 1 204 ? -10.930 -18.263 -24.403 1.00 89.44 204 GLY A O 1
ATOM 1506 N N . THR A 1 205 ? -13.023 -19.062 -24.322 1.00 93.69 205 THR A N 1
ATOM 1507 C CA . THR A 1 205 ? -13.385 -18.370 -23.081 1.00 93.69 205 THR A CA 1
ATOM 1508 C C . THR A 1 205 ? -13.044 -19.254 -21.890 1.00 93.69 205 THR A C 1
ATOM 1510 O O . THR A 1 205 ? -13.511 -20.388 -21.798 1.00 93.69 205 THR A O 1
ATOM 1513 N N . HIS A 1 206 ? -12.277 -18.704 -20.956 1.00 90.62 206 HIS A N 1
ATOM 1514 C CA . HIS A 1 206 ? -11.874 -19.357 -19.717 1.00 90.62 206 HIS A CA 1
ATOM 1515 C C . HIS A 1 206 ? -12.376 -18.577 -18.510 1.00 90.62 206 HIS A C 1
ATOM 1517 O O . HIS A 1 206 ? -12.783 -17.423 -18.621 1.00 90.62 206 HIS A O 1
ATOM 1523 N N . ASN A 1 207 ? -12.338 -19.206 -17.341 1.00 91.56 207 ASN A N 1
ATOM 1524 C CA . ASN A 1 207 ? -12.621 -18.532 -16.077 1.00 91.56 207 ASN A CA 1
ATOM 1525 C C . ASN A 1 207 ? -11.593 -17.428 -15.788 1.00 91.56 207 ASN A C 1
ATOM 1527 O O . ASN A 1 207 ? -10.466 -17.490 -16.274 1.00 91.56 207 ASN A O 1
ATOM 1531 N N . GLY A 1 208 ? -11.962 -16.461 -14.943 1.00 90.69 208 GLY A N 1
ATOM 1532 C CA . GLY A 1 208 ? -11.100 -15.346 -14.536 1.00 90.69 208 GLY A CA 1
ATOM 1533 C C . GLY A 1 208 ? -9.727 -15.787 -14.030 1.00 90.69 208 GLY A C 1
ATOM 1534 O O . GLY A 1 208 ? -8.733 -15.119 -14.291 1.00 90.69 208 GLY A O 1
ATOM 1535 N N . VAL A 1 209 ? -9.649 -16.951 -13.377 1.00 91.25 209 VAL A N 1
ATOM 1536 C CA . VAL A 1 209 ? -8.384 -17.659 -13.151 1.00 91.25 209 VAL A CA 1
ATOM 1537 C C . VAL A 1 209 ? -8.502 -19.099 -13.641 1.00 91.25 209 VAL A C 1
ATOM 1539 O O . VAL A 1 209 ? -9.406 -19.839 -13.234 1.00 91.25 209 VAL A O 1
ATOM 1542 N N . TRP A 1 210 ? -7.569 -19.507 -14.496 1.00 88.12 210 TRP A N 1
ATOM 1543 C CA . TRP A 1 210 ? -7.508 -20.850 -15.075 1.00 88.12 210 TRP A CA 1
ATOM 1544 C C . TRP A 1 210 ? -6.059 -21.302 -15.279 1.00 88.12 210 TRP A C 1
ATOM 1546 O O . TRP A 1 210 ? -5.120 -20.559 -15.019 1.00 88.12 210 TRP A O 1
ATOM 1556 N N . CYS A 1 211 ? -5.880 -22.542 -15.722 1.00 86.75 211 CYS A N 1
ATOM 1557 C CA . CYS A 1 211 ? -4.586 -23.197 -15.898 1.00 86.75 211 CYS A CA 1
ATOM 1558 C C . CYS A 1 211 ? -4.685 -24.101 -17.125 1.00 86.75 211 CYS A C 1
ATOM 1560 O O . CYS A 1 211 ? -5.668 -24.836 -17.262 1.00 86.75 211 CYS A O 1
ATOM 1562 N N . ASN A 1 212 ? -3.703 -24.035 -18.020 1.00 81.31 212 ASN A N 1
ATOM 1563 C CA . ASN A 1 212 ? -3.687 -24.819 -19.249 1.00 81.31 212 ASN A CA 1
ATOM 1564 C C . ASN A 1 212 ? -3.030 -26.187 -19.014 1.00 81.31 212 ASN A C 1
ATOM 1566 O O . ASN A 1 212 ? -1.955 -26.264 -18.429 1.00 81.31 212 ASN A O 1
ATOM 1570 N N . ALA A 1 213 ? -3.677 -27.263 -19.468 1.00 67.00 213 ALA A N 1
ATOM 1571 C CA . ALA A 1 213 ? -3.379 -28.654 -19.118 1.00 67.00 213 ALA A CA 1
ATOM 1572 C C . ALA A 1 213 ? -1.870 -28.990 -18.984 1.00 67.00 213 ALA A C 1
ATOM 1574 O O . ALA A 1 213 ? -1.093 -28.860 -19.925 1.00 67.00 213 ALA A O 1
ATOM 1575 N N . GLY A 1 214 ? -1.486 -29.483 -17.797 1.00 64.69 214 GLY A N 1
ATOM 1576 C CA . GLY A 1 214 ? -0.126 -29.864 -17.395 1.00 64.69 214 GLY A CA 1
ATOM 1577 C C . GLY A 1 214 ? -0.112 -30.480 -15.984 1.00 64.69 214 GLY A C 1
ATOM 1578 O O . GLY A 1 214 ? -1.137 -30.477 -15.295 1.00 64.69 214 GLY A O 1
ATOM 1579 N N . SER A 1 215 ? 1.029 -31.011 -15.525 1.00 59.91 215 SER A N 1
ATOM 1580 C CA . SER A 1 215 ? 1.158 -31.685 -14.213 1.00 59.91 215 SER A CA 1
ATOM 1581 C C . SER A 1 215 ? 0.757 -30.798 -13.023 1.00 59.91 215 SER A C 1
ATOM 1583 O O . SER A 1 215 ? 0.155 -31.291 -12.068 1.00 59.91 215 SER A O 1
ATOM 1585 N N . ASN A 1 216 ? 1.000 -29.486 -13.108 1.00 67.19 216 ASN A N 1
ATOM 1586 C CA . ASN A 1 216 ? 0.621 -28.510 -12.078 1.00 67.19 216 ASN A CA 1
ATOM 1587 C C . ASN A 1 216 ? -0.877 -28.143 -12.101 1.00 67.19 216 ASN A C 1
ATOM 1589 O O . ASN A 1 216 ? -1.434 -27.790 -11.063 1.00 67.19 216 ASN A O 1
ATOM 1593 N N . CYS A 1 217 ? -1.546 -28.275 -13.253 1.00 70.81 217 CYS A N 1
ATOM 1594 C CA . CYS A 1 217 ? -2.964 -27.937 -13.430 1.00 70.81 217 CYS A CA 1
ATOM 1595 C C . CYS A 1 217 ? -3.908 -29.092 -13.087 1.00 70.81 217 CYS A C 1
ATOM 1597 O O . CYS A 1 217 ? -5.033 -28.867 -12.653 1.00 70.81 217 CYS A O 1
ATOM 1599 N N . ALA A 1 218 ? -3.465 -30.344 -13.246 1.00 63.16 218 ALA A N 1
ATOM 1600 C CA . ALA A 1 218 ? -4.291 -31.520 -12.950 1.00 63.16 218 ALA A CA 1
ATOM 1601 C C . ALA A 1 218 ? -4.745 -31.579 -11.476 1.00 63.16 218 ALA A C 1
ATOM 1603 O O . ALA A 1 218 ? -5.790 -32.155 -11.162 1.00 63.16 218 ALA A O 1
ATOM 1604 N N . SER A 1 219 ? -3.977 -30.954 -10.576 1.00 60.09 219 SER A N 1
ATOM 1605 C CA . SER A 1 219 ? -4.324 -30.796 -9.161 1.00 60.09 219 SER A CA 1
ATOM 1606 C C . SER A 1 219 ? -5.063 -29.492 -8.841 1.00 60.09 219 SER A C 1
ATOM 1608 O O . SER A 1 219 ? -5.578 -29.381 -7.736 1.00 60.09 219 SER A O 1
ATOM 1610 N N . ARG A 1 220 ? -5.154 -28.534 -9.778 1.00 65.31 220 ARG A N 1
ATOM 1611 C CA . ARG A 1 220 ? -5.657 -27.168 -9.558 1.00 65.31 220 ARG A CA 1
ATOM 1612 C C . ARG A 1 220 ? -6.661 -26.771 -10.632 1.00 65.31 220 ARG A C 1
ATOM 1614 O O . ARG A 1 220 ? -6.317 -26.237 -11.682 1.00 65.31 220 ARG A O 1
ATOM 1621 N N . ASN A 1 221 ? -7.928 -27.017 -10.340 1.00 60.03 221 ASN A N 1
ATOM 1622 C CA . ASN A 1 221 ? -9.050 -26.451 -11.078 1.00 60.03 221 ASN A CA 1
ATOM 1623 C C . ASN A 1 221 ? -9.901 -25.595 -10.123 1.00 60.03 221 ASN A C 1
ATOM 1625 O O . ASN A 1 221 ? -9.621 -25.516 -8.925 1.00 60.03 221 ASN A O 1
ATOM 1629 N N . THR A 1 222 ? -10.977 -25.004 -10.639 1.00 55.62 222 THR A N 1
ATOM 1630 C CA . THR A 1 222 ? -11.926 -24.165 -9.881 1.00 55.62 222 THR A CA 1
ATOM 1631 C C . THR A 1 222 ? -12.492 -24.827 -8.616 1.00 55.62 222 THR A C 1
ATOM 1633 O O . THR A 1 222 ? -12.921 -24.137 -7.701 1.00 55.62 222 THR A O 1
ATOM 1636 N N . THR A 1 223 ? -12.487 -26.162 -8.554 1.00 54.38 223 THR A N 1
ATOM 1637 C CA . THR A 1 223 ? -13.033 -26.979 -7.459 1.00 54.38 223 THR A CA 1
ATOM 1638 C C . THR A 1 223 ? -11.950 -27.636 -6.590 1.00 54.38 223 THR A C 1
ATOM 1640 O O . THR A 1 223 ? -12.274 -28.238 -5.570 1.00 54.38 223 THR A O 1
ATOM 1643 N N . LYS A 1 224 ? -10.666 -27.520 -6.960 1.00 57.22 224 LYS A N 1
ATOM 1644 C CA . LYS A 1 224 ? -9.512 -28.180 -6.316 1.00 57.22 224 LYS A CA 1
ATOM 1645 C C . LYS A 1 224 ? -8.343 -27.221 -6.060 1.00 57.22 224 LYS A C 1
ATOM 1647 O O . LYS A 1 224 ? -7.186 -27.611 -6.108 1.00 57.22 224 LYS A O 1
ATOM 1652 N N . ASN A 1 225 ? -8.621 -25.953 -5.790 1.00 64.12 225 ASN A N 1
ATOM 1653 C CA . ASN A 1 225 ? -7.599 -24.946 -5.487 1.00 64.12 225 ASN A CA 1
ATOM 1654 C C . ASN A 1 225 ? -7.483 -24.624 -3.983 1.00 64.12 225 ASN A C 1
ATOM 1656 O O . ASN A 1 225 ? -6.866 -23.627 -3.628 1.00 64.12 225 ASN A O 1
ATOM 1660 N N . ASN A 1 226 ? -8.106 -25.405 -3.091 1.00 58.62 226 ASN A N 1
ATOM 1661 C CA . ASN A 1 226 ? -8.203 -25.104 -1.652 1.00 58.62 226 ASN A CA 1
ATOM 1662 C C . ASN A 1 226 ? -8.759 -23.692 -1.333 1.00 58.62 226 ASN A C 1
ATOM 1664 O O . ASN A 1 226 ? -8.498 -23.162 -0.258 1.00 58.62 226 ASN A O 1
ATOM 1668 N N . GLY A 1 227 ? -9.508 -23.071 -2.255 1.00 66.19 227 GLY A N 1
ATOM 1669 C CA . GLY A 1 227 ? -10.061 -21.722 -2.102 1.00 66.19 227 GLY A CA 1
ATOM 1670 C C . GLY A 1 227 ? -9.094 -20.572 -2.412 1.00 66.19 227 GLY A C 1
ATOM 1671 O O . GLY A 1 227 ? -9.444 -19.420 -2.169 1.00 66.19 227 GLY A O 1
ATOM 1672 N N . THR A 1 228 ? -7.897 -20.844 -2.947 1.00 78.94 228 THR A N 1
ATOM 1673 C CA . THR A 1 228 ? -6.901 -19.792 -3.225 1.00 78.94 228 THR A CA 1
ATOM 1674 C C . THR A 1 228 ? -7.192 -18.989 -4.487 1.00 78.94 228 THR A C 1
ATOM 1676 O O . THR A 1 228 ? -6.747 -17.845 -4.571 1.00 78.94 228 THR A O 1
ATOM 1679 N N . TRP A 1 229 ? -7.929 -19.538 -5.464 1.00 89.06 229 TRP A N 1
ATOM 1680 C CA . TRP A 1 229 ? -8.374 -18.755 -6.623 1.00 89.06 229 TRP A CA 1
ATOM 1681 C C . TRP A 1 229 ? -9.769 -18.185 -6.411 1.00 89.06 229 TRP A C 1
ATOM 1683 O O . TRP A 1 229 ? -10.689 -18.929 -6.068 1.00 89.06 229 TRP A O 1
ATOM 1693 N N . GLN A 1 230 ? -9.915 -16.883 -6.648 1.00 89.19 230 GLN A N 1
ATOM 1694 C CA . GLN A 1 230 ? -11.129 -16.121 -6.360 1.00 89.19 230 GLN A CA 1
ATOM 1695 C C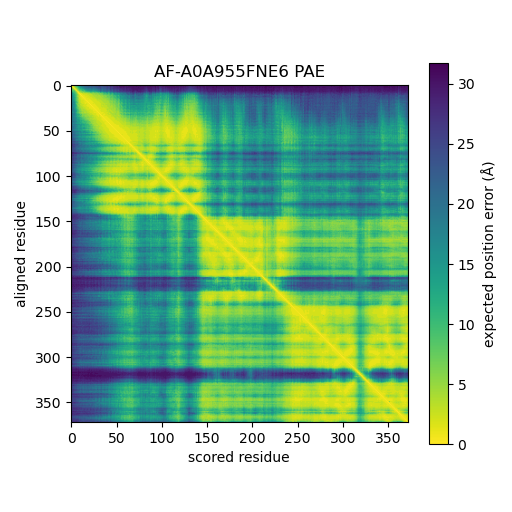 . GLN A 1 230 ? -11.535 -15.270 -7.565 1.00 89.19 230 GLN A C 1
ATOM 1697 O O . GLN A 1 230 ? -10.781 -14.408 -8.009 1.00 89.19 230 GLN A O 1
ATOM 1702 N N . TYR A 1 231 ? -12.722 -15.519 -8.110 1.00 91.88 231 TYR A N 1
ATOM 1703 C CA . TYR A 1 231 ? -13.291 -14.751 -9.218 1.00 91.88 231 TYR A CA 1
ATOM 1704 C C . TYR A 1 231 ? -14.798 -15.044 -9.352 1.00 91.88 231 TYR A C 1
ATOM 1706 O O . TYR A 1 231 ? -15.220 -16.173 -9.087 1.00 91.88 231 TYR A O 1
ATOM 1714 N N . PRO A 1 232 ? -15.608 -14.069 -9.797 1.00 93.25 232 PRO A N 1
ATOM 1715 C CA . PRO A 1 232 ? -15.252 -12.653 -9.892 1.00 93.25 232 PRO A CA 1
ATOM 1716 C C . PRO A 1 232 ? -15.043 -12.038 -8.497 1.00 93.25 232 PRO A C 1
ATOM 1718 O O . PRO A 1 232 ? -15.697 -12.429 -7.530 1.00 93.25 232 PRO A O 1
ATOM 1721 N N . VAL A 1 233 ? -14.139 -11.068 -8.395 1.00 92.06 233 VAL A N 1
ATOM 1722 C CA . VAL A 1 233 ? -13.975 -10.200 -7.214 1.00 92.06 233 VAL A CA 1
ATOM 1723 C C . VAL A 1 233 ? -14.074 -8.726 -7.642 1.00 92.06 233 VAL A C 1
ATOM 1725 O O . VAL A 1 233 ? -14.052 -8.448 -8.838 1.00 92.06 233 VAL A O 1
ATOM 1728 N N . PRO A 1 234 ? -14.213 -7.749 -6.730 1.00 91.12 234 PRO A N 1
ATOM 1729 C CA . PRO A 1 234 ? -14.148 -6.340 -7.114 1.00 91.12 234 PRO A CA 1
ATOM 1730 C C . PRO A 1 234 ? -12.834 -5.998 -7.835 1.00 91.12 234 PRO A C 1
ATOM 1732 O O . PRO A 1 234 ? -11.771 -6.485 -7.447 1.00 91.12 234 PRO A O 1
ATOM 1735 N N . ALA A 1 235 ? -12.923 -5.165 -8.874 1.00 90.44 235 ALA A N 1
ATOM 1736 C CA . ALA A 1 235 ? -11.760 -4.679 -9.609 1.00 90.44 235 ALA A CA 1
ATOM 1737 C C . ALA A 1 235 ? -10.914 -3.732 -8.752 1.00 90.44 235 ALA A C 1
ATOM 1739 O O . ALA A 1 235 ? -11.440 -2.955 -7.951 1.00 90.44 235 ALA A O 1
ATOM 1740 N N . VAL A 1 236 ? -9.603 -3.773 -8.961 1.00 88.31 236 VAL A N 1
ATOM 1741 C CA . VAL A 1 236 ? -8.668 -2.796 -8.407 1.00 88.31 236 VAL A CA 1
ATOM 1742 C C . VAL A 1 236 ? -8.723 -1.526 -9.258 1.00 88.31 236 VAL A C 1
ATOM 1744 O O . VAL A 1 236 ? -8.568 -1.584 -10.475 1.00 88.31 236 VAL A O 1
ATOM 1747 N N . ASP A 1 237 ? -8.945 -0.366 -8.639 1.00 85.19 237 ASP A N 1
ATOM 1748 C CA . ASP A 1 237 ? -9.058 0.901 -9.370 1.00 85.19 237 ASP A CA 1
ATOM 1749 C C . ASP A 1 237 ? -7.684 1.497 -9.715 1.00 85.19 237 ASP A C 1
ATOM 1751 O O . ASP A 1 237 ? -7.078 2.228 -8.926 1.00 85.19 237 ASP A O 1
ATOM 1755 N N . PHE A 1 238 ? -7.206 1.217 -10.928 1.00 82.12 238 PHE A N 1
ATOM 1756 C CA . PHE A 1 238 ? -5.962 1.780 -11.456 1.00 82.12 238 PHE A CA 1
ATOM 1757 C C . PHE A 1 238 ? -6.078 3.250 -11.885 1.00 82.12 238 PHE A C 1
ATOM 1759 O O . PHE A 1 238 ? -5.046 3.904 -12.027 1.00 82.12 238 PHE A O 1
ATOM 1766 N N . ASN A 1 239 ? -7.283 3.817 -12.043 1.00 79.00 239 ASN A N 1
ATOM 1767 C CA . ASN A 1 239 ? -7.420 5.233 -12.420 1.00 79.00 239 ASN A CA 1
ATOM 1768 C C . ASN A 1 239 ? -6.937 6.163 -11.300 1.00 79.00 239 ASN A C 1
ATOM 1770 O O . ASN A 1 239 ? -6.411 7.246 -11.566 1.00 79.00 239 ASN A O 1
ATOM 1774 N N . SER A 1 240 ? -7.052 5.715 -10.047 1.00 72.81 240 SER A N 1
ATOM 1775 C CA . SER A 1 240 ? -6.495 6.412 -8.885 1.00 72.81 240 SER A CA 1
ATOM 1776 C C . SER A 1 240 ? -4.962 6.555 -8.949 1.00 72.81 240 SER A C 1
ATOM 1778 O O . SER A 1 240 ? -4.407 7.545 -8.467 1.00 72.81 240 SER A O 1
ATOM 1780 N N . LEU A 1 241 ? -4.265 5.630 -9.626 1.00 75.94 241 LEU A N 1
ATOM 1781 C CA . LEU A 1 241 ? -2.803 5.567 -9.646 1.00 75.94 241 LEU A CA 1
ATOM 1782 C C . LEU A 1 241 ? -2.165 6.768 -10.359 1.00 75.94 241 LEU A C 1
ATOM 1784 O O . LEU A 1 241 ? -1.087 7.206 -9.967 1.00 75.94 241 LEU A O 1
ATOM 1788 N N . THR A 1 242 ? -2.814 7.354 -11.371 1.00 70.31 242 THR A N 1
ATOM 1789 C CA . THR A 1 242 ? -2.256 8.518 -12.086 1.00 70.31 242 THR A CA 1
ATOM 1790 C C . THR A 1 242 ? -2.106 9.739 -11.170 1.00 70.31 242 THR A C 1
ATOM 1792 O O . THR A 1 242 ? -1.101 10.449 -11.250 1.00 70.31 242 THR A O 1
ATOM 1795 N N . GLY A 1 243 ? -3.067 9.964 -10.265 1.00 71.12 243 GLY A N 1
ATOM 1796 C CA . GLY A 1 243 ? -2.973 11.012 -9.244 1.00 71.12 243 GLY A CA 1
ATOM 1797 C C . GLY A 1 243 ? -1.862 10.725 -8.231 1.00 71.12 243 GLY A C 1
ATOM 1798 O O . GLY A 1 243 ? -1.060 11.609 -7.915 1.00 71.12 243 GLY A O 1
ATOM 1799 N N . GLU A 1 244 ? -1.754 9.468 -7.799 1.00 81.31 244 GLU A N 1
ATOM 1800 C CA . GLU A 1 244 ? -0.740 9.033 -6.837 1.00 81.31 244 GLU A CA 1
ATOM 1801 C C . GLU A 1 244 ? 0.690 9.099 -7.390 1.00 81.31 244 GLU A C 1
ATOM 1803 O O . GLU A 1 244 ? 1.603 9.505 -6.674 1.00 81.31 244 GLU A O 1
ATOM 1808 N N . ILE A 1 245 ? 0.911 8.810 -8.677 1.00 87.50 245 ILE A N 1
ATOM 1809 C CA . ILE A 1 245 ? 2.242 8.924 -9.300 1.00 87.50 245 ILE A CA 1
ATOM 1810 C C . ILE A 1 245 ? 2.747 10.377 -9.254 1.00 87.50 245 ILE A C 1
ATOM 1812 O O . ILE A 1 245 ? 3.930 10.603 -8.982 1.00 87.50 245 ILE A O 1
ATOM 1816 N N . CYS A 1 246 ? 1.876 11.381 -9.436 1.00 89.50 246 CYS A N 1
ATOM 1817 C CA . CYS A 1 246 ? 2.293 12.772 -9.229 1.00 89.50 246 CYS A CA 1
ATOM 1818 C C . CYS A 1 246 ? 2.599 13.073 -7.751 1.00 89.50 246 CYS A C 1
ATOM 1820 O O . CYS A 1 246 ? 3.571 13.778 -7.461 1.00 89.50 246 CYS A O 1
ATOM 1822 N N . ASN A 1 247 ? 1.813 12.544 -6.809 1.00 89.50 247 ASN A N 1
ATOM 1823 C CA . ASN A 1 247 ? 2.100 12.711 -5.383 1.00 89.50 247 ASN A CA 1
ATOM 1824 C C . ASN A 1 247 ? 3.468 12.114 -5.020 1.00 89.50 247 ASN A C 1
ATOM 1826 O O . ASN A 1 247 ? 4.259 12.788 -4.362 1.00 89.50 247 ASN A O 1
ATOM 1830 N N . LEU A 1 248 ? 3.798 10.921 -5.524 1.00 91.31 248 LEU A N 1
ATOM 1831 C CA . LEU A 1 248 ? 5.105 10.284 -5.327 1.00 91.31 248 LEU A CA 1
ATOM 1832 C C . LEU A 1 248 ? 6.249 11.114 -5.925 1.00 91.31 248 LEU A C 1
ATOM 1834 O O . LEU A 1 248 ? 7.285 11.282 -5.284 1.00 91.31 248 LEU A O 1
ATOM 1838 N N . LYS A 1 249 ? 6.052 11.720 -7.102 1.00 93.44 249 LYS A N 1
ATOM 1839 C CA . LYS A 1 249 ? 7.024 12.665 -7.673 1.00 93.44 249 LYS A CA 1
ATOM 1840 C C . LYS A 1 249 ? 7.247 13.884 -6.777 1.00 93.44 249 LYS A C 1
ATOM 1842 O O . LYS A 1 249 ? 8.385 14.303 -6.575 1.00 93.44 249 LYS A O 1
ATOM 1847 N N . LYS A 1 250 ? 6.175 14.462 -6.227 1.00 92.56 250 LYS A N 1
ATOM 1848 C CA . LYS A 1 250 ? 6.273 15.596 -5.295 1.00 92.56 250 LYS A CA 1
ATOM 1849 C C . LYS A 1 250 ? 7.013 15.209 -4.015 1.00 92.56 250 LYS A C 1
ATOM 1851 O O . LYS A 1 250 ? 7.864 15.981 -3.586 1.00 92.56 250 LYS A O 1
ATOM 1856 N N . GLN A 1 251 ? 6.740 14.032 -3.446 1.00 93.00 251 GLN A N 1
ATOM 1857 C CA . GLN A 1 251 ? 7.477 13.516 -2.281 1.00 93.00 251 GLN A CA 1
ATOM 1858 C C . GLN A 1 251 ? 8.971 13.371 -2.595 1.00 93.00 251 GLN A C 1
ATOM 1860 O O . GLN A 1 251 ? 9.806 13.937 -1.893 1.00 93.00 251 GLN A O 1
ATOM 1865 N N . ALA A 1 252 ? 9.306 12.772 -3.742 1.00 94.38 252 ALA A N 1
ATOM 1866 C CA . ALA A 1 252 ? 10.688 12.671 -4.197 1.00 94.38 252 ALA A CA 1
ATOM 1867 C C . ALA A 1 252 ? 11.377 14.041 -4.367 1.00 94.38 252 ALA A C 1
ATOM 1869 O O . ALA A 1 252 ? 12.561 14.183 -4.066 1.00 94.38 252 ALA A O 1
ATOM 1870 N N . PHE A 1 253 ? 10.658 15.076 -4.815 1.00 94.25 253 PHE A N 1
ATOM 1871 C CA . PHE A 1 253 ? 11.200 16.437 -4.849 1.00 94.25 253 PHE A CA 1
ATOM 1872 C C . PHE A 1 253 ? 11.413 17.038 -3.456 1.00 94.25 253 PHE A C 1
ATOM 1874 O O . PHE A 1 253 ? 12.419 17.721 -3.259 1.00 94.25 253 PHE A O 1
ATOM 1881 N N . LEU A 1 254 ? 10.503 16.801 -2.506 1.00 93.50 254 LEU A N 1
ATOM 1882 C CA . LEU A 1 254 ? 10.600 17.294 -1.125 1.00 93.50 254 LEU A CA 1
ATOM 1883 C C . LEU A 1 254 ? 11.745 16.651 -0.336 1.00 93.50 254 LEU A C 1
ATOM 1885 O O . LEU A 1 254 ? 12.277 17.290 0.571 1.00 93.50 254 LEU A O 1
ATOM 1889 N N . ALA A 1 255 ? 12.141 15.428 -0.691 1.00 93.56 255 ALA A N 1
ATOM 1890 C CA . ALA A 1 255 ? 13.194 14.684 -0.007 1.00 93.56 255 ALA A CA 1
ATOM 1891 C C . ALA A 1 255 ? 14.586 15.348 -0.075 1.00 93.56 255 ALA A C 1
ATOM 1893 O O . ALA A 1 255 ? 15.449 15.033 0.745 1.00 93.56 255 ALA A O 1
ATOM 1894 N N . ASP A 1 256 ? 14.820 16.269 -1.018 1.00 92.06 256 ASP A N 1
ATOM 1895 C CA . ASP A 1 256 ? 16.092 16.983 -1.164 1.00 92.06 256 ASP A CA 1
ATOM 1896 C C . ASP A 1 256 ? 15.878 18.511 -1.243 1.00 92.06 256 ASP A C 1
ATOM 1898 O O . ASP A 1 256 ? 15.084 18.986 -2.067 1.00 92.06 256 ASP A O 1
ATOM 1902 N N . PRO A 1 257 ? 16.605 19.322 -0.443 1.00 91.75 257 PRO A N 1
ATOM 1903 C CA . PRO A 1 257 ? 16.482 20.779 -0.467 1.00 91.75 257 PRO A CA 1
ATOM 1904 C C . PRO A 1 257 ? 16.647 21.401 -1.860 1.00 91.75 257 PRO A C 1
ATOM 1906 O O . PRO A 1 257 ? 15.972 22.387 -2.159 1.00 91.75 257 PRO A O 1
ATOM 1909 N N . SER A 1 258 ? 17.489 20.820 -2.723 1.00 90.50 258 SER A N 1
ATOM 1910 C CA . SER A 1 258 ? 17.764 21.327 -4.076 1.00 90.50 258 SER A CA 1
ATOM 1911 C C . SER A 1 258 ? 16.577 21.206 -5.036 1.00 90.50 258 SER A C 1
ATOM 1913 O O . SER A 1 258 ? 16.480 21.982 -5.988 1.00 90.50 258 SER A O 1
ATOM 1915 N N . THR A 1 259 ? 15.654 20.275 -4.780 1.00 91.56 259 THR A N 1
ATOM 1916 C CA . THR A 1 259 ? 14.450 20.052 -5.595 1.00 91.56 259 THR A CA 1
ATOM 1917 C C . THR A 1 259 ? 13.152 20.416 -4.880 1.00 91.56 259 THR A C 1
ATOM 1919 O O . THR A 1 259 ? 12.120 20.521 -5.538 1.00 91.56 259 THR A O 1
ATOM 1922 N N . SER A 1 260 ? 13.189 20.677 -3.570 1.00 91.62 260 SER A N 1
ATOM 1923 C CA . SER A 1 260 ? 12.004 20.935 -2.735 1.00 91.62 260 SER A CA 1
ATOM 1924 C C . SER A 1 260 ? 11.071 22.033 -3.272 1.00 91.62 260 SER A C 1
ATOM 1926 O O . SER A 1 260 ? 9.850 21.882 -3.241 1.00 91.62 260 SER A O 1
ATOM 1928 N N . ALA A 1 261 ? 11.620 23.103 -3.861 1.00 91.50 261 ALA A N 1
ATOM 1929 C CA . ALA A 1 261 ? 10.838 24.186 -4.463 1.00 91.50 261 ALA A CA 1
ATOM 1930 C C . ALA A 1 261 ? 9.971 23.731 -5.657 1.00 91.50 261 ALA A C 1
ATOM 1932 O O . ALA A 1 261 ? 8.941 24.342 -5.945 1.00 91.50 261 ALA A O 1
ATOM 1933 N N . LEU A 1 262 ? 10.361 22.651 -6.344 1.00 91.69 262 LEU A N 1
ATOM 1934 C CA . LEU A 1 262 ? 9.619 22.102 -7.480 1.00 91.69 262 LEU A CA 1
ATOM 1935 C C . LEU A 1 262 ? 8.337 21.388 -7.044 1.00 91.69 262 LEU A C 1
ATOM 1937 O O . LEU A 1 262 ? 7.380 21.361 -7.814 1.00 91.69 262 LEU A O 1
ATOM 1941 N N . ALA A 1 263 ? 8.287 20.856 -5.818 1.00 90.62 263 ALA A N 1
ATOM 1942 C CA . ALA A 1 263 ? 7.126 20.134 -5.300 1.00 90.62 263 ALA A CA 1
ATOM 1943 C C . ALA A 1 263 ? 5.890 21.032 -5.122 1.00 90.62 263 ALA A C 1
ATOM 1945 O O . ALA A 1 263 ? 4.763 20.589 -5.350 1.00 90.62 263 ALA A O 1
ATOM 1946 N N . SER A 1 264 ? 6.110 22.301 -4.763 1.00 88.25 264 SER A N 1
ATOM 1947 C CA . SER A 1 264 ? 5.057 23.302 -4.537 1.00 88.25 264 SER A CA 1
ATOM 1948 C C . SER A 1 264 ? 4.725 24.132 -5.784 1.00 88.25 264 SER A C 1
ATOM 1950 O O . SER A 1 264 ? 3.879 25.023 -5.725 1.00 88.25 264 SER A O 1
ATOM 1952 N N . SER A 1 265 ? 5.385 23.871 -6.918 1.00 89.38 265 SER A N 1
ATOM 1953 C CA . SER A 1 265 ? 5.100 24.560 -8.179 1.00 89.38 265 SER A CA 1
ATOM 1954 C C . SER A 1 265 ? 3.713 24.175 -8.719 1.00 89.38 265 SER A C 1
ATOM 1956 O O . SER A 1 265 ? 3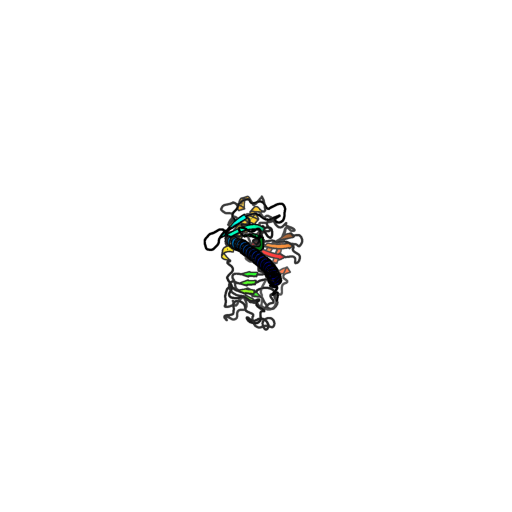.354 22.993 -8.671 1.00 89.38 265 SER A O 1
ATOM 1958 N N . PRO A 1 266 ? 2.968 25.100 -9.360 1.00 87.44 266 PRO A N 1
ATOM 1959 C CA . PRO A 1 266 ? 1.745 24.766 -10.100 1.00 87.44 266 PRO A CA 1
ATOM 1960 C C . PRO A 1 266 ? 1.948 23.679 -11.168 1.00 87.44 266 PRO A C 1
ATOM 1962 O O . PRO A 1 266 ? 0.999 23.008 -11.560 1.00 87.44 266 PRO A O 1
ATOM 1965 N N . THR A 1 267 ? 3.188 23.491 -11.632 1.00 89.12 267 THR A N 1
ATOM 1966 C CA . THR A 1 267 ? 3.576 22.510 -12.655 1.00 89.12 267 THR A CA 1
ATOM 1967 C C . THR A 1 267 ? 4.368 21.327 -12.098 1.00 89.12 267 THR A C 1
ATOM 1969 O O . THR A 1 267 ? 5.029 20.635 -12.863 1.00 89.12 267 THR A O 1
ATOM 1972 N N . ALA A 1 268 ? 4.332 21.062 -10.786 1.00 88.12 268 ALA A N 1
ATOM 1973 C CA . ALA A 1 268 ? 5.142 20.015 -10.148 1.00 88.12 268 ALA A CA 1
ATOM 1974 C C . ALA A 1 268 ? 5.040 18.639 -10.840 1.00 88.12 268 ALA A C 1
ATOM 1976 O O . ALA A 1 268 ? 6.057 17.978 -11.045 1.00 88.12 268 ALA A O 1
ATOM 1977 N N . CYS A 1 269 ? 3.835 18.233 -11.265 1.00 89.44 269 CYS A N 1
ATOM 1978 C CA . CYS A 1 269 ? 3.630 16.955 -11.956 1.00 89.44 269 CYS A CA 1
ATOM 1979 C C . CYS A 1 269 ? 4.343 16.903 -13.315 1.00 89.44 269 CYS A C 1
ATOM 1981 O O . CYS A 1 269 ? 4.966 15.899 -13.633 1.00 89.44 269 CYS A O 1
ATOM 1983 N N . SER A 1 270 ? 4.309 17.987 -14.093 1.00 89.94 270 SER A N 1
ATOM 1984 C CA . SER A 1 270 ? 4.887 18.056 -15.443 1.00 89.94 270 SER A CA 1
ATOM 1985 C C . SER A 1 270 ? 6.316 18.616 -15.468 1.00 89.94 270 SER A C 1
ATOM 1987 O O . SER A 1 270 ? 6.931 18.715 -16.527 1.00 89.94 270 SER A O 1
ATOM 1989 N N . ASN A 1 271 ? 6.854 19.048 -14.323 1.00 88.38 271 ASN A N 1
ATOM 1990 C CA . ASN A 1 271 ? 8.190 19.627 -14.239 1.00 88.38 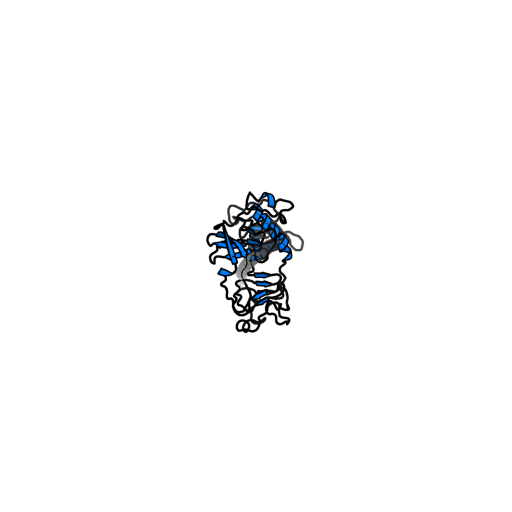271 ASN A CA 1
ATOM 1991 C C . ASN A 1 271 ? 9.246 18.533 -14.370 1.00 88.38 271 ASN A C 1
ATOM 1993 O O . ASN A 1 271 ? 9.276 17.602 -13.571 1.00 88.38 271 ASN A O 1
ATOM 1997 N N . VAL A 1 272 ? 10.133 18.659 -15.349 1.00 88.25 272 VAL A N 1
ATOM 1998 C CA . VAL A 1 272 ? 11.221 17.706 -15.560 1.00 88.25 272 VAL A CA 1
ATOM 1999 C C . VAL A 1 272 ? 12.527 18.379 -15.170 1.00 88.25 272 VAL A C 1
ATOM 2001 O O . VAL A 1 272 ? 13.169 19.044 -15.983 1.00 88.25 272 VAL A O 1
ATOM 2004 N N . SER A 1 273 ? 12.925 18.211 -13.912 1.00 87.38 273 SER A N 1
ATOM 2005 C CA . SER A 1 273 ? 14.243 18.653 -13.460 1.00 87.38 273 SER A CA 1
ATOM 2006 C C . SER A 1 273 ? 15.330 17.818 -14.132 1.00 87.38 273 SER A C 1
ATOM 2008 O O . SER A 1 273 ? 15.193 16.600 -14.244 1.00 87.38 273 SER A O 1
ATOM 2010 N N . ALA A 1 274 ? 16.420 18.465 -14.550 1.00 85.88 274 ALA A N 1
ATOM 2011 C CA . ALA A 1 274 ? 17.651 17.786 -14.959 1.00 85.88 274 ALA A CA 1
ATOM 2012 C C . ALA A 1 274 ? 18.536 17.410 -13.754 1.00 85.88 274 ALA A C 1
ATOM 2014 O O . ALA A 1 274 ? 19.445 16.590 -13.885 1.00 85.88 274 ALA A O 1
ATOM 2015 N N . GLY A 1 275 ? 18.281 18.011 -12.586 1.00 88.62 275 GLY A N 1
ATOM 2016 C CA . GLY A 1 275 ? 18.977 17.702 -11.342 1.00 88.62 275 GLY A CA 1
ATOM 2017 C C . GLY A 1 275 ? 18.523 16.354 -10.791 1.00 88.62 275 GLY A C 1
ATOM 2018 O O . GLY A 1 275 ? 17.327 16.124 -10.631 1.00 88.62 275 GLY A O 1
ATOM 2019 N N . ARG A 1 276 ? 19.484 15.471 -10.511 1.00 93.94 276 ARG A N 1
ATOM 2020 C CA . ARG A 1 276 ? 19.264 14.167 -9.875 1.00 93.94 276 ARG A CA 1
ATOM 2021 C C . ARG A 1 276 ? 19.535 14.268 -8.378 1.00 93.94 276 ARG A C 1
ATOM 2023 O O . ARG A 1 276 ? 20.564 14.818 -7.993 1.00 93.94 276 ARG A O 1
ATOM 2030 N N . THR A 1 277 ? 18.687 13.641 -7.576 1.00 95.25 277 THR A N 1
ATOM 2031 C CA . THR A 1 277 ? 18.862 13.468 -6.127 1.00 95.25 277 THR A CA 1
ATOM 2032 C C . THR A 1 277 ? 18.800 11.976 -5.776 1.00 95.25 277 THR A C 1
ATOM 2034 O O . THR A 1 277 ? 18.649 11.133 -6.663 1.00 95.25 277 THR A O 1
ATOM 2037 N N . GLY A 1 278 ? 18.937 11.622 -4.494 1.00 94.00 278 GLY A N 1
ATOM 2038 C CA . GLY A 1 278 ? 18.719 10.238 -4.040 1.00 94.00 278 GLY A CA 1
ATOM 2039 C C . GLY A 1 278 ? 17.255 9.781 -4.118 1.00 94.00 278 GLY A C 1
ATOM 2040 O O . GLY A 1 278 ? 16.978 8.591 -4.037 1.00 94.00 278 GLY A O 1
ATOM 2041 N N . ALA A 1 279 ? 16.319 10.716 -4.293 1.00 95.62 279 ALA A N 1
ATOM 2042 C CA . ALA A 1 279 ? 14.890 10.435 -4.388 1.00 95.62 279 ALA A CA 1
ATOM 2043 C C . ALA A 1 279 ? 14.337 10.642 -5.802 1.00 95.62 279 ALA A C 1
ATOM 2045 O O . ALA A 1 279 ? 13.390 9.973 -6.193 1.00 95.62 279 ALA A O 1
ATOM 2046 N N . TYR A 1 280 ? 14.918 11.547 -6.593 1.00 96.25 280 TYR A N 1
ATOM 2047 C CA . TYR A 1 280 ? 14.442 11.882 -7.933 1.00 96.25 280 TYR A CA 1
ATOM 2048 C C . TYR A 1 280 ? 15.507 11.594 -8.996 1.00 96.25 280 TYR A C 1
ATOM 2050 O O . TYR A 1 280 ? 16.610 12.153 -8.979 1.00 96.25 280 TYR A O 1
ATOM 2058 N N . ILE A 1 281 ? 15.156 10.743 -9.962 1.00 96.69 281 ILE A N 1
ATOM 2059 C CA . ILE A 1 281 ? 16.001 10.359 -11.093 1.00 96.69 281 ILE A CA 1
ATOM 2060 C C . ILE A 1 281 ? 15.407 10.948 -12.386 1.00 96.69 281 ILE A C 1
ATOM 2062 O O . ILE A 1 281 ? 14.290 10.592 -12.764 1.00 96.69 281 ILE A O 1
ATOM 2066 N N . PRO A 1 282 ? 16.137 11.835 -13.090 1.00 95.19 282 PRO A N 1
ATOM 2067 C CA . PRO A 1 282 ? 15.638 12.520 -14.278 1.00 95.19 282 PRO A CA 1
ATOM 2068 C C . PRO A 1 282 ? 15.614 11.606 -15.511 1.00 95.19 282 PRO A C 1
ATOM 2070 O O . PRO A 1 282 ? 16.255 10.552 -15.536 1.00 95.19 282 PRO A O 1
ATOM 2073 N N . ARG A 1 283 ? 14.941 12.058 -16.578 1.00 94.69 283 ARG A N 1
ATOM 2074 C CA . ARG A 1 283 ? 14.864 11.352 -17.873 1.00 94.69 283 ARG A CA 1
ATOM 2075 C C . ARG A 1 283 ? 16.253 10.937 -18.355 1.00 94.69 283 ARG A C 1
ATOM 2077 O O . ARG A 1 283 ? 17.198 11.723 -18.279 1.00 94.69 283 ARG A O 1
ATOM 2084 N N . TYR A 1 284 ? 16.374 9.727 -18.899 1.00 92.25 284 TYR A N 1
ATOM 2085 C CA . TYR A 1 284 ? 17.616 9.277 -19.532 1.00 92.25 284 TYR A CA 1
ATOM 2086 C C . TYR A 1 284 ? 17.961 10.173 -20.731 1.00 92.25 284 TYR A C 1
ATOM 2088 O O . TYR A 1 284 ? 19.112 10.563 -20.928 1.00 92.25 284 TYR A O 1
ATOM 2096 N N . ALA A 1 285 ? 16.942 10.507 -21.528 1.00 90.81 285 ALA A N 1
ATOM 2097 C CA . ALA A 1 285 ? 17.017 11.402 -22.677 1.00 90.81 285 ALA A CA 1
ATOM 2098 C C . ALA A 1 285 ? 15.665 12.094 -22.921 1.00 90.81 285 ALA A C 1
ATOM 2100 O O . ALA A 1 285 ? 14.627 11.645 -22.431 1.00 90.81 285 ALA A O 1
ATOM 2101 N N . SER A 1 286 ? 15.666 13.162 -23.725 1.00 88.19 286 SER A N 1
ATOM 2102 C CA . SER A 1 286 ? 14.444 13.888 -24.101 1.00 88.19 286 SER A CA 1
ATOM 2103 C C . SER A 1 286 ? 13.415 12.978 -24.785 1.00 88.19 286 SER A C 1
ATOM 2105 O O . SER A 1 286 ? 12.248 12.963 -24.399 1.00 88.19 286 SER A O 1
ATOM 2107 N N . GLY A 1 287 ? 13.855 12.163 -25.747 1.00 89.56 287 GLY A N 1
ATOM 2108 C CA . GLY A 1 287 ? 13.022 11.169 -26.425 1.00 89.56 287 GLY A CA 1
ATOM 2109 C C . GLY A 1 287 ? 12.790 9.915 -25.582 1.00 89.56 287 GLY A C 1
ATOM 2110 O O . GLY A 1 287 ? 13.698 9.449 -24.890 1.00 89.56 287 GLY A O 1
ATOM 2111 N N . PHE A 1 288 ? 11.573 9.372 -25.646 1.00 91.56 288 PHE A N 1
ATOM 2112 C CA . PHE A 1 288 ? 11.251 8.072 -25.060 1.00 91.56 288 PHE A CA 1
ATOM 2113 C C . PHE A 1 288 ? 11.856 6.945 -25.894 1.00 91.56 288 PHE A C 1
ATOM 2115 O O . PHE A 1 288 ? 11.887 7.008 -27.124 1.00 91.56 288 PHE A O 1
ATOM 2122 N N . ASN A 1 289 ? 12.338 5.909 -25.217 1.00 92.50 289 ASN A N 1
ATOM 2123 C CA . ASN A 1 289 ? 12.811 4.690 -25.847 1.00 92.50 289 ASN A CA 1
ATOM 2124 C C . ASN A 1 289 ? 12.526 3.521 -24.906 1.00 92.50 289 ASN A C 1
ATOM 2126 O O . ASN A 1 289 ? 12.975 3.543 -23.766 1.00 92.50 289 ASN A O 1
ATOM 2130 N N . THR A 1 290 ? 11.816 2.505 -25.392 1.00 89.69 290 THR A N 1
ATOM 2131 C CA . THR A 1 290 ? 11.380 1.351 -24.590 1.00 89.69 290 THR A CA 1
ATOM 2132 C C . THR A 1 290 ? 12.530 0.513 -24.029 1.00 89.69 290 THR A C 1
ATOM 2134 O O . THR A 1 290 ? 12.323 -0.226 -23.081 1.00 89.69 290 THR A O 1
ATOM 2137 N N . ARG A 1 291 ? 13.741 0.639 -24.582 1.00 91.00 291 ARG A N 1
ATOM 2138 C CA . ARG A 1 291 ? 14.932 -0.144 -24.215 1.00 91.00 291 ARG A CA 1
ATOM 2139 C C . ARG A 1 291 ? 15.960 0.654 -23.415 1.00 91.00 291 ARG A C 1
ATOM 2141 O O . ARG A 1 291 ? 17.092 0.205 -23.247 1.00 91.00 291 ARG A O 1
ATOM 2148 N N . ARG A 1 292 ? 15.625 1.876 -22.994 1.00 93.38 292 ARG A N 1
ATOM 2149 C CA . ARG A 1 292 ? 16.521 2.763 -22.238 1.00 93.38 292 ARG A CA 1
ATOM 2150 C C . ARG A 1 292 ? 15.864 3.230 -20.959 1.00 93.38 292 ARG A C 1
ATOM 2152 O O . ARG A 1 292 ? 14.651 3.398 -20.915 1.00 93.38 292 ARG A O 1
ATOM 2159 N N . GLY A 1 293 ? 16.688 3.499 -19.957 1.00 95.69 293 GLY A N 1
ATOM 2160 C CA . GLY A 1 293 ? 16.229 3.980 -18.664 1.00 95.69 293 GLY A CA 1
ATOM 2161 C C . GLY A 1 293 ? 17.269 3.714 -17.590 1.00 95.69 293 GLY A C 1
ATOM 2162 O O . GLY A 1 293 ? 18.462 3.966 -17.799 1.00 95.69 293 GLY A O 1
ATOM 2163 N N . TYR A 1 294 ? 16.823 3.198 -16.451 1.00 96.88 294 TYR A N 1
ATOM 2164 C CA . TYR A 1 294 ? 17.672 2.993 -15.284 1.00 96.88 294 TYR A CA 1
ATOM 2165 C C . TYR A 1 294 ? 17.445 1.635 -14.635 1.00 96.88 294 TYR A C 1
ATOM 2167 O O . TYR A 1 294 ? 16.321 1.158 -14.564 1.00 96.88 294 TYR A O 1
ATOM 2175 N N . LEU A 1 295 ? 18.508 1.045 -14.102 1.00 96.19 295 LEU A N 1
ATOM 2176 C CA . LEU A 1 295 ? 18.414 -0.091 -13.194 1.00 96.19 295 LEU A CA 1
ATOM 2177 C C . LEU A 1 295 ? 18.689 0.403 -11.772 1.00 96.19 295 LEU A C 1
ATOM 2179 O O . LEU A 1 295 ? 19.727 1.021 -11.517 1.00 96.19 295 LEU A O 1
ATOM 2183 N N . ILE A 1 296 ? 17.757 0.116 -10.867 1.00 97.00 296 ILE A N 1
ATOM 2184 C CA . ILE A 1 296 ? 17.924 0.279 -9.425 1.00 97.00 296 ILE A CA 1
ATOM 2185 C C . ILE A 1 296 ? 18.219 -1.094 -8.831 1.00 97.00 296 ILE A C 1
ATOM 2187 O O . ILE A 1 296 ? 17.407 -2.015 -8.932 1.00 97.00 296 ILE A O 1
ATOM 2191 N N . GLU A 1 297 ? 19.383 -1.221 -8.205 1.00 95.31 297 GLU A N 1
ATOM 2192 C CA . GLU A 1 297 ? 19.783 -2.422 -7.478 1.00 95.31 297 GLU A CA 1
ATOM 2193 C C . GLU A 1 297 ? 19.753 -2.144 -5.972 1.00 95.31 297 GLU A C 1
ATOM 2195 O O . GLU A 1 297 ? 20.515 -1.315 -5.477 1.00 95.31 297 GLU A O 1
ATOM 2200 N N . LEU A 1 298 ? 18.849 -2.804 -5.246 1.00 96.00 298 LEU A N 1
ATOM 2201 C CA . LEU A 1 298 ? 18.686 -2.638 -3.802 1.00 96.00 298 LEU A CA 1
ATOM 2202 C C . LEU A 1 298 ? 19.723 -3.473 -3.040 1.00 96.00 298 LEU A C 1
ATOM 2204 O O . LEU A 1 298 ? 19.808 -4.689 -3.223 1.00 96.00 298 LEU A O 1
ATOM 2208 N N . ASN A 1 299 ? 20.484 -2.825 -2.159 1.00 94.69 299 ASN A N 1
ATOM 2209 C CA . ASN A 1 299 ? 21.576 -3.426 -1.393 1.00 94.69 299 ASN A CA 1
ATOM 2210 C C . ASN A 1 299 ? 21.115 -3.876 0.002 1.00 94.69 299 ASN A C 1
ATOM 2212 O O . ASN A 1 299 ? 20.265 -3.246 0.623 1.00 94.69 299 ASN A O 1
ATOM 2216 N N . SER A 1 300 ? 21.763 -4.889 0.581 1.00 93.00 300 SER A N 1
ATOM 2217 C CA . SER A 1 300 ? 21.432 -5.408 1.923 1.00 93.00 300 SER A CA 1
ATOM 2218 C C . SER A 1 300 ? 21.674 -4.428 3.086 1.00 93.00 300 SER A C 1
ATOM 2220 O O . SER A 1 300 ? 21.335 -4.729 4.222 1.00 93.00 300 SER A O 1
ATOM 2222 N N . ASN A 1 301 ? 22.294 -3.273 2.836 1.00 90.06 301 ASN A N 1
ATOM 2223 C CA . ASN A 1 301 ? 22.609 -2.248 3.836 1.00 90.06 301 ASN A CA 1
ATOM 2224 C C . ASN A 1 301 ? 21.630 -1.054 3.818 1.00 90.06 301 ASN A C 1
ATOM 2226 O O . ASN A 1 301 ? 21.972 0.008 4.334 1.00 90.06 301 ASN A O 1
ATOM 2230 N N . GLY A 1 302 ? 20.457 -1.192 3.189 1.00 89.06 302 GLY A N 1
ATOM 2231 C CA . GLY A 1 302 ? 19.460 -0.115 3.110 1.00 89.06 302 GLY A CA 1
ATOM 2232 C C . GLY A 1 302 ? 19.841 1.023 2.152 1.00 89.06 302 GLY A C 1
ATOM 2233 O O . GLY A 1 302 ? 19.367 2.149 2.294 1.00 89.06 302 GLY A O 1
ATOM 2234 N N . THR A 1 303 ? 20.711 0.746 1.179 1.00 94.69 303 THR A N 1
ATOM 2235 C CA . THR A 1 303 ? 21.079 1.676 0.098 1.00 94.69 303 THR A CA 1
ATOM 2236 C C . THR A 1 303 ? 20.712 1.085 -1.261 1.00 94.69 303 THR A C 1
ATOM 2238 O O . THR A 1 303 ? 20.306 -0.076 -1.351 1.00 94.69 303 THR A O 1
ATOM 2241 N N . TYR A 1 304 ? 20.878 1.854 -2.334 1.00 96.62 304 TYR A N 1
ATOM 2242 C CA . TYR A 1 304 ? 20.727 1.346 -3.692 1.00 96.62 304 TYR A CA 1
ATOM 2243 C C . TYR A 1 304 ? 21.857 1.798 -4.620 1.00 96.62 304 TYR A C 1
ATOM 2245 O O . TYR A 1 304 ? 22.455 2.864 -4.449 1.00 96.62 304 TYR A O 1
ATOM 2253 N N . ASN A 1 305 ? 22.155 0.977 -5.622 1.00 97.19 305 ASN A N 1
ATOM 2254 C CA . ASN A 1 305 ? 23.018 1.339 -6.740 1.00 97.19 305 ASN A CA 1
ATOM 2255 C C . ASN A 1 305 ? 22.144 1.768 -7.919 1.00 97.19 305 ASN A C 1
ATOM 2257 O O . ASN A 1 305 ? 21.091 1.182 -8.177 1.00 97.19 305 ASN A O 1
ATOM 2261 N N . LEU A 1 306 ? 22.594 2.786 -8.648 1.00 97.75 306 LEU A N 1
ATOM 2262 C CA . LEU A 1 306 ? 21.917 3.288 -9.834 1.00 97.75 306 LEU A CA 1
ATOM 2263 C C . LEU A 1 306 ? 22.789 3.067 -11.063 1.00 97.75 306 LEU A C 1
ATOM 2265 O O . LEU A 1 306 ? 23.903 3.591 -11.150 1.00 97.75 306 LEU A O 1
ATOM 2269 N N . TYR A 1 307 ? 22.232 2.376 -12.047 1.00 97.19 307 TYR A N 1
ATOM 2270 C CA . TYR A 1 307 ? 22.843 2.154 -13.349 1.00 97.19 307 TYR A CA 1
ATOM 2271 C C . TYR A 1 307 ? 22.004 2.812 -14.437 1.00 97.19 307 TYR A C 1
ATOM 2273 O O . TYR A 1 307 ? 20.777 2.855 -14.370 1.00 97.19 307 TYR A O 1
ATOM 2281 N N . ARG A 1 308 ? 22.674 3.313 -15.470 1.00 95.94 308 ARG A N 1
ATOM 2282 C CA . ARG A 1 308 ? 22.053 3.710 -16.730 1.00 95.94 308 ARG A CA 1
ATOM 2283 C C . ARG A 1 308 ? 21.954 2.494 -17.630 1.00 95.94 308 ARG A C 1
ATOM 2285 O O . ARG A 1 308 ? 22.954 1.814 -17.837 1.00 95.94 308 ARG A O 1
ATOM 2292 N N . VAL A 1 309 ? 20.776 2.272 -18.196 1.00 95.56 309 VAL A N 1
ATOM 2293 C CA . VAL A 1 309 ? 20.524 1.212 -19.172 1.00 95.56 309 VAL A CA 1
ATOM 2294 C C . VAL A 1 309 ? 20.480 1.849 -20.553 1.00 95.56 309 VAL A C 1
ATOM 2296 O O . VAL A 1 309 ? 19.586 2.636 -20.868 1.00 95.56 309 VAL A O 1
ATOM 2299 N N . SER A 1 310 ? 21.488 1.540 -21.365 1.00 94.38 310 SER A N 1
ATOM 2300 C CA . SER A 1 310 ? 21.639 2.088 -22.721 1.00 94.38 310 SER A CA 1
ATOM 2301 C C . SER A 1 310 ? 20.927 1.256 -23.790 1.00 94.38 310 SER A C 1
ATOM 2303 O O . SER A 1 310 ? 20.555 1.796 -24.840 1.00 94.38 310 SER A O 1
ATOM 2305 N N . ASN A 1 311 ? 20.733 -0.032 -23.506 1.00 90.44 311 ASN A N 1
ATOM 2306 C CA . ASN A 1 311 ? 19.922 -0.946 -24.288 1.00 90.44 311 ASN A CA 1
ATOM 2307 C C . ASN A 1 311 ? 19.466 -2.123 -23.416 1.00 90.44 311 ASN A C 1
ATOM 2309 O O . ASN A 1 311 ? 20.234 -2.636 -22.600 1.00 90.44 311 ASN A O 1
ATOM 2313 N N . GLU A 1 312 ? 18.246 -2.578 -23.652 1.00 87.44 312 GLU A N 1
ATOM 2314 C CA . GLU A 1 312 ? 17.779 -3.907 -23.287 1.00 87.44 312 GLU A CA 1
ATOM 2315 C C . GLU A 1 312 ? 18.103 -4.848 -24.454 1.00 87.44 312 GLU A C 1
ATOM 2317 O O . GLU A 1 312 ? 17.602 -4.691 -25.572 1.00 87.44 312 GLU A O 1
ATOM 2322 N N . ASN A 1 313 ? 19.014 -5.785 -24.204 1.00 77.94 313 ASN A N 1
ATOM 2323 C CA . ASN A 1 313 ? 19.508 -6.763 -25.174 1.00 77.94 313 ASN A CA 1
ATOM 2324 C C . ASN A 1 313 ? 18.693 -8.060 -25.158 1.00 77.94 313 ASN A C 1
ATOM 2326 O O . ASN A 1 313 ? 19.074 -9.031 -25.805 1.00 77.94 313 ASN A O 1
ATOM 2330 N N . TYR A 1 314 ? 17.583 -8.089 -24.424 1.00 68.94 314 TYR A N 1
ATOM 2331 C CA . TYR A 1 314 ? 16.748 -9.270 -24.310 1.00 68.94 314 TYR A CA 1
ATOM 2332 C C . TYR A 1 314 ? 16.023 -9.550 -25.637 1.00 68.94 314 TYR A C 1
ATOM 2334 O O . TYR A 1 314 ? 15.181 -8.769 -26.087 1.00 68.94 314 TYR A O 1
ATOM 2342 N N . TRP A 1 315 ? 16.377 -10.661 -26.292 1.00 58.28 315 TRP A N 1
ATOM 2343 C CA . TRP A 1 315 ? 15.788 -11.084 -27.563 1.00 58.28 315 TRP A CA 1
ATOM 2344 C C . TRP A 1 315 ? 14.982 -12.374 -27.390 1.00 58.28 315 TRP A C 1
ATOM 2346 O O . TRP A 1 315 ? 15.524 -13.464 -27.200 1.00 58.28 315 TRP A O 1
ATOM 2356 N N . TYR A 1 316 ? 13.661 -12.254 -27.514 1.00 50.69 316 TYR A N 1
ATOM 2357 C CA . TYR A 1 316 ? 12.740 -13.384 -27.539 1.00 50.69 316 TYR A CA 1
ATOM 2358 C C . TYR A 1 316 ? 12.788 -14.043 -28.925 1.00 50.69 316 TYR A C 1
ATOM 2360 O O . TYR A 1 316 ? 12.046 -13.654 -29.825 1.00 50.69 316 TYR A O 1
ATOM 2368 N N . SER A 1 317 ? 13.715 -14.988 -29.142 1.00 48.19 317 SER A N 1
ATOM 2369 C CA . SER A 1 317 ? 13.812 -15.646 -30.454 1.00 48.19 317 SER A CA 1
ATOM 2370 C C . SER A 1 317 ? 12.717 -16.685 -30.657 1.00 48.19 317 SER A C 1
ATOM 2372 O O . SER A 1 317 ? 12.048 -16.610 -31.674 1.00 48.19 317 SER A O 1
ATOM 2374 N N . ASN A 1 318 ? 12.506 -17.627 -29.726 1.00 40.75 318 ASN A N 1
ATOM 2375 C CA . ASN A 1 318 ? 11.517 -18.705 -29.845 1.00 40.75 318 ASN A CA 1
ATOM 2376 C C . ASN A 1 318 ? 11.173 -19.306 -28.465 1.00 40.75 318 ASN A C 1
ATOM 2378 O O . ASN A 1 318 ? 12.031 -19.353 -27.586 1.00 40.75 318 ASN A O 1
ATOM 2382 N N . ASN A 1 319 ? 9.967 -19.874 -28.338 1.00 47.69 319 ASN A N 1
ATOM 2383 C CA . ASN A 1 319 ? 9.329 -20.474 -27.146 1.00 47.69 319 ASN A CA 1
ATOM 2384 C C . ASN A 1 319 ? 10.119 -21.531 -26.332 1.00 47.69 319 ASN A C 1
ATOM 2386 O O . ASN A 1 319 ? 9.563 -22.075 -25.386 1.00 47.69 319 ASN A O 1
ATOM 2390 N N . ASN A 1 320 ? 11.362 -21.873 -26.685 1.00 45.78 320 ASN A N 1
ATOM 2391 C CA . ASN A 1 320 ? 12.038 -23.051 -26.134 1.00 45.78 320 ASN A CA 1
ATOM 2392 C C . ASN A 1 320 ? 13.468 -22.855 -25.635 1.00 45.78 320 ASN A C 1
ATOM 2394 O O . ASN A 1 320 ? 14.008 -23.823 -25.122 1.00 45.78 320 ASN A O 1
ATOM 2398 N N . ASN A 1 321 ? 14.095 -21.679 -25.732 1.00 43.69 321 ASN A N 1
ATOM 2399 C CA . ASN A 1 321 ? 15.415 -21.496 -25.122 1.00 43.69 321 ASN A CA 1
ATOM 2400 C C . ASN A 1 321 ? 15.654 -20.042 -24.697 1.00 43.69 321 ASN A C 1
ATOM 2402 O O . ASN A 1 321 ? 15.893 -19.167 -25.529 1.00 43.69 321 ASN A O 1
ATOM 2406 N N . TYR A 1 322 ? 15.658 -19.816 -23.382 1.00 52.25 322 TYR A N 1
ATOM 2407 C CA . TYR A 1 322 ? 16.351 -18.689 -22.761 1.00 52.25 322 TYR A CA 1
ATOM 2408 C C . TYR A 1 322 ? 17.859 -18.921 -22.958 1.00 52.25 322 TYR A C 1
ATOM 2410 O O . TYR A 1 322 ? 18.471 -19.654 -22.186 1.00 52.25 322 TYR A O 1
ATOM 2418 N N . LEU A 1 323 ? 18.442 -18.412 -24.049 1.00 47.25 323 LEU A N 1
ATOM 2419 C CA . LEU A 1 323 ? 19.864 -18.644 -24.360 1.00 47.25 323 LEU A CA 1
ATOM 2420 C C . LEU A 1 323 ? 20.804 -17.664 -23.647 1.00 47.25 323 LEU A C 1
ATOM 2422 O O . LEU A 1 323 ? 21.953 -18.015 -23.391 1.00 47.25 323 LEU A O 1
ATOM 2426 N N . ASP A 1 324 ? 20.316 -16.478 -23.289 1.00 53.16 324 ASP A N 1
ATOM 2427 C CA . ASP A 1 324 ? 21.110 -15.442 -22.632 1.00 53.16 324 ASP A CA 1
ATOM 2428 C C . ASP A 1 324 ? 20.827 -15.421 -21.127 1.00 53.16 324 ASP A C 1
ATOM 2430 O O . ASP A 1 324 ? 19.674 -15.469 -20.687 1.00 53.16 324 ASP A O 1
ATOM 2434 N N . SER A 1 325 ? 21.883 -15.371 -20.311 1.00 58.78 325 SER A N 1
ATOM 2435 C CA . SER A 1 325 ? 21.724 -15.242 -18.864 1.00 58.78 325 SER A CA 1
ATOM 2436 C C . SER A 1 325 ? 21.074 -13.893 -18.537 1.00 58.78 325 SER A C 1
ATOM 2438 O O . SER A 1 325 ? 21.331 -12.888 -19.197 1.00 58.78 325 SER A O 1
ATOM 2440 N N . TRP A 1 326 ? 20.281 -13.818 -17.462 1.00 62.84 326 TRP A N 1
ATOM 2441 C CA . TRP A 1 326 ? 19.723 -12.543 -16.973 1.00 62.84 326 TRP A CA 1
ATOM 2442 C C . TRP A 1 326 ? 20.793 -11.452 -16.760 1.00 62.84 326 TRP A C 1
ATOM 2444 O O . TRP A 1 326 ? 20.476 -10.267 -16.724 1.00 62.84 326 TRP A O 1
ATOM 2454 N N . GLN A 1 327 ? 22.065 -11.847 -16.641 1.00 63.25 327 GLN A N 1
ATOM 2455 C CA . GLN A 1 327 ? 23.220 -10.969 -16.459 1.00 63.25 327 GLN A CA 1
ATOM 2456 C C . GLN A 1 327 ? 23.633 -10.222 -17.741 1.00 63.25 327 GLN A C 1
ATOM 2458 O O . GLN A 1 327 ? 24.304 -9.202 -17.633 1.00 63.25 327 GLN A O 1
ATOM 2463 N N . SER A 1 328 ? 23.246 -10.686 -18.936 1.00 72.81 328 SER A N 1
ATOM 2464 C CA . SER A 1 328 ? 23.517 -10.007 -20.218 1.00 72.81 328 SER A CA 1
ATOM 2465 C C . SER A 1 328 ? 22.292 -9.303 -20.813 1.00 72.81 328 SER A C 1
ATOM 2467 O O . SER A 1 328 ? 22.388 -8.697 -21.884 1.00 72.81 328 SER A O 1
ATOM 2469 N N . ALA A 1 329 ? 21.151 -9.335 -20.117 1.00 80.94 329 ALA A N 1
ATOM 2470 C CA . ALA A 1 329 ? 19.895 -8.761 -20.593 1.00 80.94 329 ALA A CA 1
ATOM 2471 C C . ALA A 1 329 ? 19.950 -7.231 -20.756 1.00 80.94 329 ALA A C 1
ATOM 2473 O O . ALA A 1 329 ? 19.235 -6.684 -21.594 1.00 80.94 329 ALA A O 1
ATOM 2474 N N . LEU A 1 330 ? 20.809 -6.538 -20.001 1.00 88.62 330 LEU A N 1
ATOM 2475 C CA . LEU A 1 330 ? 20.915 -5.078 -20.001 1.00 88.62 330 LEU A CA 1
ATOM 2476 C C . LEU A 1 330 ? 22.353 -4.620 -20.286 1.00 88.62 330 LEU A C 1
ATOM 2478 O O . LEU A 1 330 ? 23.319 -5.136 -19.728 1.00 88.62 330 LEU A O 1
ATOM 2482 N N . SER A 1 331 ? 22.502 -3.597 -21.130 1.00 91.81 331 SER A N 1
ATOM 2483 C CA . SER A 1 331 ? 23.756 -2.848 -21.281 1.00 91.81 331 SER A CA 1
ATOM 2484 C C . SER A 1 331 ? 23.807 -1.711 -20.263 1.00 91.81 331 SER A C 1
ATOM 2486 O O . SER A 1 331 ? 23.324 -0.599 -20.517 1.00 91.81 331 SER A O 1
ATOM 2488 N N . GLU A 1 332 ? 24.393 -2.018 -19.109 1.00 92.88 332 GLU A N 1
ATOM 2489 C CA . GLU A 1 332 ? 24.413 -1.178 -17.912 1.00 92.88 332 GLU A CA 1
ATOM 2490 C C . GLU A 1 332 ? 25.696 -0.329 -17.809 1.00 92.88 332 GLU A C 1
ATOM 2492 O O . GLU A 1 332 ? 26.790 -0.743 -18.188 1.00 92.88 332 GLU A O 1
ATOM 2497 N N . THR A 1 333 ? 25.592 0.877 -17.256 1.00 96.31 333 THR A N 1
ATOM 2498 C CA . THR A 1 333 ? 26.741 1.693 -16.835 1.00 96.31 333 THR A CA 1
ATOM 2499 C C . THR A 1 333 ? 26.459 2.261 -15.456 1.00 96.31 333 THR A C 1
ATOM 2501 O O . THR A 1 333 ? 25.450 2.944 -15.270 1.00 96.31 333 THR A O 1
ATOM 2504 N N . LEU A 1 334 ? 27.333 1.987 -14.484 1.00 96.81 334 LEU A N 1
ATOM 2505 C CA . LEU A 1 334 ? 27.171 2.487 -13.120 1.00 96.81 334 LEU A CA 1
ATOM 2506 C C . LEU A 1 334 ? 27.167 4.020 -13.123 1.00 96.81 334 LEU A C 1
ATOM 2508 O O . LEU A 1 334 ? 28.100 4.650 -13.617 1.00 96.81 334 LEU A O 1
ATOM 2512 N N . VAL A 1 335 ? 26.120 4.612 -12.553 1.00 96.50 335 VAL A N 1
ATOM 2513 C CA . VAL A 1 335 ? 26.021 6.062 -12.359 1.00 96.50 335 VAL A CA 1
ATOM 2514 C C . VAL A 1 335 ? 26.518 6.431 -10.969 1.00 96.50 335 VAL A C 1
ATOM 2516 O O . VAL A 1 335 ? 27.256 7.399 -10.816 1.00 96.50 335 VAL A O 1
ATOM 2519 N N . GLN A 1 336 ? 26.084 5.686 -9.949 1.00 96.88 336 GLN A N 1
ATOM 2520 C CA . GLN A 1 336 ? 26.493 5.875 -8.559 1.00 96.88 336 GLN A CA 1
ATOM 2521 C C . GLN A 1 336 ? 26.127 4.637 -7.733 1.00 96.88 336 GLN A C 1
ATOM 2523 O O . GLN A 1 336 ? 25.099 4.010 -7.980 1.00 96.88 336 GLN A O 1
ATOM 2528 N N . SER A 1 337 ? 26.958 4.303 -6.749 1.00 96.88 337 SER A N 1
ATOM 2529 C CA . SER A 1 337 ? 26.728 3.211 -5.801 1.00 96.88 337 SER A CA 1
ATOM 2530 C C . SER A 1 337 ? 26.390 3.733 -4.403 1.00 96.88 337 SER A C 1
ATOM 2532 O O . SER A 1 337 ? 26.696 4.882 -4.075 1.00 96.88 337 SER A O 1
ATOM 2534 N N . ASN A 1 338 ? 25.782 2.870 -3.584 1.00 95.38 338 ASN A N 1
ATOM 2535 C CA . ASN A 1 338 ? 25.463 3.113 -2.171 1.00 95.38 338 ASN A CA 1
ATOM 2536 C C . ASN A 1 338 ? 24.713 4.431 -1.911 1.00 95.38 338 ASN A C 1
ATOM 2538 O O . ASN A 1 338 ? 25.029 5.171 -0.979 1.00 95.38 338 ASN A O 1
ATOM 2542 N N . ILE A 1 339 ? 23.723 4.745 -2.745 1.00 96.50 339 ILE A N 1
ATOM 2543 C CA . ILE A 1 339 ? 22.847 5.893 -2.530 1.00 96.50 339 ILE A CA 1
ATOM 2544 C C . ILE A 1 339 ? 21.907 5.558 -1.371 1.00 96.50 339 ILE A C 1
ATOM 2546 O O . ILE A 1 339 ? 21.209 4.544 -1.413 1.00 96.50 339 ILE A O 1
ATOM 2550 N N . SER A 1 340 ? 21.887 6.392 -0.334 1.00 94.31 340 SER A N 1
ATOM 2551 C CA . SER A 1 340 ? 20.947 6.229 0.775 1.00 94.31 340 SER A CA 1
ATOM 2552 C C . SER A 1 340 ? 19.509 6.336 0.279 1.00 94.31 340 SER A C 1
ATOM 2554 O O . SER A 1 340 ? 19.178 7.262 -0.464 1.00 94.31 340 SER A O 1
ATOM 2556 N N . ILE A 1 341 ? 18.655 5.409 0.711 1.00 92.81 341 ILE A N 1
ATOM 2557 C CA . ILE A 1 341 ? 17.220 5.501 0.445 1.00 92.81 341 ILE A CA 1
ATOM 2558 C C . ILE A 1 341 ? 16.664 6.714 1.219 1.00 92.81 341 ILE A C 1
ATOM 2560 O O . ILE A 1 341 ? 17.014 6.890 2.391 1.00 92.81 341 ILE A O 1
ATOM 2564 N N . PRO A 1 342 ? 15.837 7.567 0.587 1.00 91.56 342 PRO A N 1
ATOM 2565 C CA . PRO A 1 342 ? 15.187 8.700 1.246 1.00 91.56 342 PRO A CA 1
ATOM 2566 C C . PRO A 1 342 ? 14.405 8.297 2.504 1.00 91.56 342 PRO A C 1
ATOM 2568 O O . PRO A 1 342 ? 13.870 7.194 2.581 1.00 91.56 342 PRO A O 1
ATOM 2571 N N . ALA A 1 343 ? 14.315 9.192 3.493 1.00 87.12 343 ALA A N 1
ATOM 2572 C CA . ALA A 1 343 ? 13.683 8.890 4.785 1.00 87.12 343 ALA A CA 1
ATOM 2573 C C . ALA A 1 343 ? 12.170 8.609 4.686 1.00 87.12 343 ALA A C 1
ATOM 2575 O O . ALA A 1 343 ? 11.621 7.872 5.503 1.00 87.12 343 ALA A O 1
ATOM 2576 N N . ASP A 1 344 ? 11.504 9.188 3.689 1.00 84.19 344 ASP A N 1
ATOM 2577 C CA . ASP A 1 344 ? 10.111 8.928 3.316 1.00 84.19 344 ASP A CA 1
ATOM 2578 C C . ASP A 1 344 ? 9.942 7.636 2.490 1.00 84.19 344 ASP A C 1
ATOM 2580 O O . ASP A 1 344 ? 8.823 7.160 2.307 1.00 84.19 344 ASP A O 1
ATOM 2584 N N . GLY A 1 345 ? 11.047 7.039 2.028 1.00 89.69 345 GLY A N 1
ATOM 2585 C CA . GLY A 1 345 ? 11.076 5.762 1.324 1.00 89.69 345 GLY A CA 1
ATOM 2586 C C . GLY A 1 345 ? 10.617 5.829 -0.131 1.00 89.69 345 GLY A C 1
ATOM 2587 O O . GLY A 1 345 ? 10.280 4.785 -0.685 1.00 89.69 345 GLY A O 1
ATOM 2588 N N . VAL A 1 346 ? 10.579 7.010 -0.761 1.00 93.06 346 VAL A N 1
ATOM 2589 C CA . VAL A 1 346 ? 10.091 7.181 -2.141 1.00 93.06 346 VAL A CA 1
ATOM 2590 C C . VAL A 1 346 ? 11.237 7.485 -3.102 1.00 93.06 346 VAL A C 1
ATOM 2592 O O . VAL A 1 346 ? 12.013 8.414 -2.897 1.00 93.06 346 VAL A O 1
ATOM 2595 N N . ILE A 1 347 ? 11.310 6.725 -4.196 1.00 96.06 347 ILE A N 1
ATOM 2596 C CA . ILE A 1 347 ? 12.188 7.001 -5.334 1.00 96.06 347 ILE A CA 1
ATOM 2597 C C . ILE A 1 347 ? 11.318 7.167 -6.579 1.00 96.06 347 ILE A C 1
ATOM 2599 O O . ILE A 1 347 ? 10.573 6.262 -6.952 1.00 96.06 347 ILE A O 1
ATOM 2603 N N . PHE A 1 348 ? 11.425 8.314 -7.242 1.00 96.38 348 PHE A N 1
ATOM 2604 C CA . PHE A 1 348 ? 10.735 8.610 -8.489 1.00 96.38 348 PHE A CA 1
ATOM 2605 C C . PHE A 1 348 ? 11.713 8.636 -9.665 1.00 96.38 348 PHE A C 1
ATOM 2607 O O . PHE A 1 348 ? 12.730 9.331 -9.628 1.00 96.38 348 PHE A O 1
ATOM 2614 N N . VAL A 1 349 ? 11.382 7.912 -10.733 1.00 96.62 349 VAL A N 1
ATOM 2615 C CA . VAL A 1 349 ? 12.173 7.822 -11.963 1.00 96.62 349 VAL A CA 1
ATOM 2616 C C . VAL A 1 349 ? 11.358 8.353 -13.138 1.00 96.62 349 VAL A C 1
ATOM 2618 O O . VAL A 1 349 ? 10.326 7.804 -13.505 1.00 96.62 349 VAL A O 1
ATOM 2621 N N . GLU A 1 350 ? 11.854 9.392 -13.797 1.00 94.75 350 GLU A N 1
ATOM 2622 C CA . GLU A 1 350 ? 11.240 9.988 -14.995 1.00 94.75 350 GLU A CA 1
ATOM 2623 C C . GLU A 1 350 ? 11.388 9.130 -16.271 1.00 94.75 350 GLU A C 1
ATOM 2625 O O . GLU A 1 350 ? 11.308 9.625 -17.393 1.00 94.75 350 GLU A O 1
ATOM 2630 N N . ASP A 1 351 ? 11.700 7.846 -16.149 1.00 94.75 351 ASP A N 1
ATOM 2631 C CA . ASP A 1 351 ? 11.953 6.965 -17.285 1.00 94.75 351 ASP A CA 1
ATOM 2632 C C . ASP A 1 351 ? 11.755 5.503 -16.907 1.00 94.75 351 ASP A C 1
ATOM 2634 O O . ASP A 1 351 ? 11.546 5.200 -15.731 1.00 94.75 351 ASP A O 1
ATOM 2638 N N . ASN A 1 352 ? 11.868 4.602 -17.888 1.00 94.25 352 ASN A N 1
ATOM 2639 C CA . ASN A 1 352 ? 11.772 3.162 -17.641 1.00 94.25 352 ASN A CA 1
ATOM 2640 C C . ASN A 1 352 ? 12.734 2.725 -16.531 1.00 94.25 352 ASN A C 1
ATOM 2642 O O . ASN A 1 352 ? 13.886 3.179 -16.465 1.00 94.25 352 ASN A O 1
ATOM 2646 N N . VAL A 1 353 ? 12.258 1.819 -15.680 1.00 95.19 353 VAL A N 1
ATOM 2647 C CA . VAL A 1 353 ? 13.020 1.304 -14.550 1.00 95.19 353 VAL A CA 1
ATOM 2648 C C . VAL A 1 353 ? 13.049 -0.218 -14.571 1.00 95.19 353 VAL A C 1
ATOM 2650 O O . VAL A 1 353 ? 12.022 -0.872 -14.729 1.00 95.19 353 VAL A O 1
ATOM 2653 N N . TRP A 1 354 ? 14.236 -0.772 -14.370 1.00 93.69 354 TRP A N 1
ATOM 2654 C CA . TRP A 1 354 ? 14.434 -2.163 -13.991 1.00 93.69 354 TRP A CA 1
ATOM 2655 C C . TRP A 1 354 ? 14.799 -2.192 -12.512 1.00 93.69 354 TRP A C 1
ATOM 2657 O O . TRP A 1 354 ? 15.515 -1.314 -12.022 1.00 93.69 354 TRP A O 1
ATOM 2667 N N . ILE A 1 355 ? 14.300 -3.189 -11.790 1.00 92.69 355 ILE A N 1
ATOM 2668 C CA . ILE A 1 355 ? 14.542 -3.325 -10.356 1.00 92.69 355 ILE A CA 1
ATOM 2669 C C . ILE A 1 355 ? 15.185 -4.682 -10.114 1.00 92.69 355 ILE A C 1
ATOM 2671 O O . ILE A 1 355 ? 14.670 -5.716 -10.536 1.00 92.69 355 ILE A O 1
ATOM 2675 N N . ARG A 1 356 ? 16.312 -4.671 -9.408 1.00 90.12 356 ARG A N 1
ATOM 2676 C CA . ARG A 1 356 ? 16.963 -5.868 -8.883 1.00 90.12 356 ARG A CA 1
ATOM 2677 C C . ARG A 1 356 ? 17.067 -5.707 -7.377 1.00 90.12 356 ARG A C 1
ATOM 2679 O O . ARG A 1 356 ? 17.531 -4.678 -6.903 1.00 90.12 356 ARG A O 1
ATOM 2686 N N . SER A 1 357 ? 16.640 -6.706 -6.618 1.00 89.19 357 SER A N 1
ATOM 2687 C CA . SER A 1 357 ? 16.777 -6.675 -5.163 1.00 89.19 357 SER A CA 1
ATOM 2688 C C . SER A 1 357 ? 17.767 -7.726 -4.697 1.00 89.19 357 SER A C 1
ATOM 2690 O O . SER A 1 357 ? 17.745 -8.862 -5.175 1.00 89.19 357 SER A O 1
ATOM 2692 N N . ASN A 1 358 ? 18.627 -7.358 -3.749 1.00 88.75 358 ASN A N 1
ATOM 2693 C CA . ASN A 1 358 ? 19.361 -8.342 -2.977 1.00 88.75 358 ASN A CA 1
ATOM 2694 C C . ASN A 1 358 ? 18.358 -9.189 -2.161 1.00 88.75 358 ASN A C 1
ATOM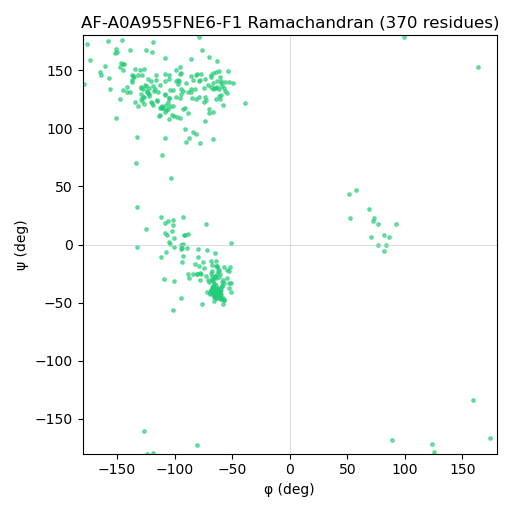 2696 O O . ASN A 1 358 ? 17.472 -8.618 -1.523 1.00 88.75 358 ASN A O 1
ATOM 2700 N N . PRO A 1 359 ? 18.493 -10.528 -2.115 1.00 83.88 359 PRO A N 1
ATOM 2701 C CA . PRO A 1 359 ? 17.586 -11.391 -1.351 1.00 83.88 359 PRO A CA 1
ATOM 2702 C C . PRO A 1 359 ? 17.483 -11.064 0.147 1.00 83.88 359 PRO A C 1
ATOM 2704 O O . PRO A 1 359 ? 16.534 -11.493 0.794 1.00 83.88 359 PRO A O 1
ATOM 2707 N N . VAL A 1 360 ? 18.460 -10.335 0.697 1.00 87.94 360 VAL A N 1
ATOM 2708 C CA . VAL A 1 360 ? 18.540 -9.930 2.110 1.00 87.94 360 VAL A CA 1
ATOM 2709 C C . VAL A 1 360 ? 18.354 -8.413 2.269 1.00 87.94 360 VAL A C 1
ATOM 2711 O O . VAL A 1 360 ? 18.857 -7.814 3.215 1.00 87.94 360 VAL A O 1
ATOM 2714 N N . PHE A 1 361 ? 17.692 -7.751 1.317 1.00 87.62 361 PHE A N 1
ATOM 2715 C CA . PHE A 1 361 ? 17.277 -6.362 1.502 1.00 87.62 361 PHE A CA 1
ATOM 2716 C C . PHE A 1 361 ? 16.316 -6.257 2.693 1.00 87.62 361 PHE A C 1
ATOM 2718 O O . PHE A 1 361 ? 15.311 -6.966 2.743 1.00 87.62 361 PHE A O 1
ATOM 2725 N N . ASP A 1 362 ? 16.619 -5.354 3.624 1.00 80.12 362 ASP A N 1
ATOM 2726 C CA . ASP A 1 362 ? 15.765 -5.026 4.763 1.00 80.12 362 ASP A CA 1
ATOM 2727 C C . ASP A 1 362 ? 15.326 -3.559 4.671 1.00 80.12 362 ASP A C 1
ATOM 2729 O O . ASP A 1 362 ? 16.135 -2.670 4.391 1.00 80.12 362 ASP A O 1
ATOM 2733 N N . GLY A 1 363 ? 14.032 -3.312 4.878 1.00 80.44 363 GLY A N 1
ATOM 2734 C CA . GLY A 1 363 ? 13.412 -1.992 4.758 1.00 80.44 363 GLY A CA 1
ATOM 2735 C C . GLY A 1 363 ? 12.215 -1.936 3.806 1.00 80.44 363 GLY A C 1
ATOM 2736 O O . GLY A 1 363 ? 11.778 -2.932 3.230 1.00 80.44 363 GLY A O 1
ATOM 2737 N N . ARG A 1 364 ? 11.651 -0.732 3.659 1.00 82.19 364 ARG A N 1
ATOM 2738 C CA . ARG A 1 364 ? 10.542 -0.436 2.742 1.00 82.19 364 ARG A CA 1
ATOM 2739 C C . ARG A 1 364 ? 10.953 0.681 1.798 1.00 82.19 364 ARG A C 1
ATOM 2741 O O . ARG A 1 364 ? 11.428 1.718 2.249 1.00 82.19 364 ARG A O 1
ATOM 2748 N N . VAL A 1 365 ? 10.739 0.468 0.506 1.00 89.44 365 VAL A N 1
ATOM 2749 C CA . VAL A 1 365 ? 10.972 1.471 -0.533 1.00 89.44 365 VAL A CA 1
ATOM 2750 C C . VAL A 1 365 ? 9.872 1.374 -1.582 1.00 89.44 365 VAL A C 1
ATOM 2752 O O . VAL A 1 365 ? 9.493 0.281 -1.998 1.00 89.44 365 VAL A O 1
ATOM 2755 N N . THR A 1 366 ? 9.353 2.524 -1.992 1.00 90.94 366 THR A N 1
ATOM 2756 C CA . THR A 1 366 ? 8.408 2.669 -3.096 1.00 90.94 366 THR A CA 1
ATOM 2757 C C . THR A 1 366 ? 9.159 3.267 -4.271 1.00 90.94 366 THR A C 1
ATOM 2759 O O . THR A 1 366 ? 9.649 4.391 -4.188 1.00 90.94 366 THR A O 1
ATOM 2762 N N . ILE A 1 367 ? 9.255 2.514 -5.364 1.00 93.56 367 ILE A N 1
ATOM 2763 C CA . ILE A 1 367 ? 9.874 2.980 -6.604 1.00 93.56 367 ILE A CA 1
ATOM 2764 C C . ILE A 1 367 ? 8.754 3.222 -7.608 1.00 93.56 367 ILE A C 1
ATOM 2766 O O . ILE A 1 367 ? 8.062 2.286 -8.004 1.00 93.56 367 ILE A O 1
ATOM 2770 N N . ALA A 1 368 ? 8.579 4.475 -8.010 1.00 92.81 368 ALA A N 1
ATOM 2771 C CA . ALA A 1 368 ? 7.637 4.870 -9.046 1.00 92.81 368 ALA A CA 1
ATOM 2772 C C . ALA A 1 368 ? 8.393 5.285 -10.305 1.00 92.81 368 ALA A C 1
ATOM 2774 O O . ALA A 1 368 ? 9.430 5.945 -10.236 1.00 92.81 368 ALA A O 1
ATOM 2775 N N . SER A 1 369 ? 7.855 4.914 -11.461 1.00 92.62 369 SER A N 1
ATOM 2776 C CA . SER A 1 369 ? 8.395 5.291 -12.761 1.00 92.62 369 SER A CA 1
ATOM 2777 C C . SER A 1 369 ? 7.288 5.877 -13.624 1.00 92.62 369 SER A C 1
ATOM 2779 O O . SER A 1 369 ? 6.180 5.343 -13.673 1.00 92.62 369 SER A O 1
ATOM 2781 N N . GLY A 1 370 ? 7.579 6.992 -14.288 1.00 89.81 370 GLY A N 1
ATOM 2782 C CA . GLY A 1 370 ? 6.637 7.620 -15.200 1.00 89.81 370 GLY A CA 1
ATOM 2783 C C . GLY A 1 370 ? 7.201 8.866 -15.864 1.00 89.81 370 GLY A C 1
ATOM 2784 O O . GLY A 1 370 ? 7.816 9.712 -15.219 1.00 89.81 370 GLY A O 1
ATOM 2785 N N . ARG A 1 371 ? 6.939 9.001 -17.165 1.00 88.12 371 ARG A N 1
ATOM 2786 C CA . ARG A 1 371 ? 7.109 10.261 -17.896 1.00 88.12 371 ARG A CA 1
ATOM 2787 C C . ARG A 1 371 ? 5.786 11.026 -17.827 1.00 88.12 371 ARG A C 1
ATOM 2789 O O . ARG A 1 371 ? 4.933 10.825 -18.688 1.00 88.12 371 ARG A O 1
ATOM 2796 N N 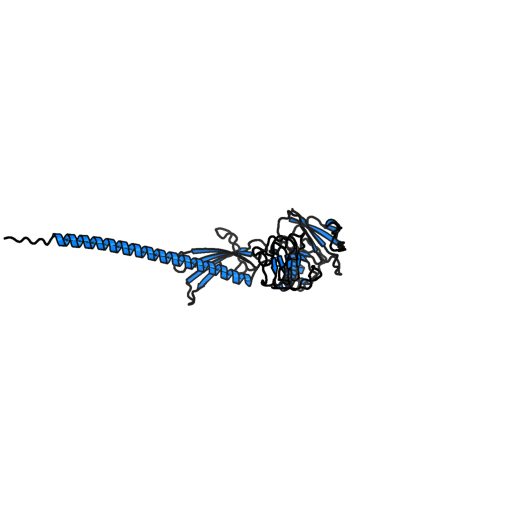. LEU A 1 372 ? 5.624 11.827 -16.770 1.00 82.88 372 LEU A N 1
ATOM 2797 C CA . LEU A 1 372 ? 4.449 12.682 -16.543 1.00 82.88 372 LEU A CA 1
ATOM 2798 C C . LEU A 1 372 ? 4.425 13.923 -17.446 1.00 82.88 372 LEU A C 1
ATOM 2800 O O . LEU A 1 372 ? 5.515 14.378 -17.893 1.00 82.88 372 LEU A O 1
#

Secondary structure (DSSP, 8-state):
-------HHHHHHHHHHHHHHHHHHHHHHHHHHHHHHHHHHHHHHHHHHHHHHHHHHHHHHHHHH-TT-SSTT-SSPPPP-SSTTTT-EEEEEEEEE-TTS-EEEEEEEEEEESSTT-SEEEEEEEEEETTS--EEEEEEEEEPPPGGGSSEEESSEEEE-TT-EE-S-EEESSEEEE-SEESS-EEESSSEE---GGGT--SS-EESEE--SSTTTTT-STTSSTT-EE-S-PPP-THHHHHHHHHHHHHHHHTSTTTHHHHTSTTTTT---S---SSEE--SSSS--TT-EEEEEE-TTSEEEEEEEEEE------TT---S-TTTSEEEEEEEEEEEPPTT-EEEESSEEEEEE-TT--S--EEEE---

Foldseek 3Di:
DDDDDPPPPVVVVVVVVVVVVVVVVVVVVVVVVVVVVVVVLVVQLVQQVVQLVVQVVVVLVVCVVVLPDQASPDPDFDADCDDPRGQWGDQDKDFDADPVGDGQWMKTWTWHAPDQPHSKIWIKIWGGGPPDPRIDIDIDIHGDDDPVQALEEEQDEEEDDCPDEGEGEYEYQAAYAYNHHYPAAYEYQAQWHQHDVVRVGPRDIDGRYAYDDDPSRVQDDPVRPVNRYYPNDHHDDCVVVLVVLLVLQLVLQCLDPVRNVLSPDPCNSQDFDPDDDLAEAGDPDPDADPFWFWEWEFDLVQFIWIWTFPGQPDDCPDDPDPPDDPVPRTPIDTPDPRRHQGPSQHHETLHDYHYHYDPNHDDHHDYYYHND

=== Feature glossary ===
A reading guide for the features in this record.

Start from the sequence.

  · Sequence gives the chain of amino acids in standard one-letter code (A=alanine, C=cysteine, …, Y=tyrosine), read N→C. It is the only feature that is directly encoded by the gene; all structural features are derived from the folded form of this sequence.

Fold it, and you get atomic coordinates and the backbone conformation that goes with them.

  · The mmCIF table is the protein's shape written out atom by atom. For each backbone N, Cα, C, and carbonyl O, it records an (x, y, z) coordinate triple in Å plus the residue type, chain letter, and residue number.

  · Backbone dihedral angles. Every residue except chain termini has a φ (preceding-C → N → Cα → C) and a ψ (N → Cα → C → next-N). They are reported in degrees following the IUPAC sign convention. Secondary structure is essentially a statement about which (φ, ψ) basin each residue occupies.

  · DSSP 8-state secondary structure assigns each residue one of H (α-helix), G (3₁₀-helix), I (π-helix), E (extended β-strand), B (isolated β-bridge), T (hydrogen-bonded turn), S (bend), or '-' (coil). The assignment is computed from backbone hydrogen-bond geometry via the Kabsch–Sander algorithm.

  · P-SEA three-state annotation labels each residue as helix, strand, or coil based purely on the geometry of the Cα trace. It serves as a fallback when the full backbone (and thus DSSP) is unavailable.

Summarize the fold with a handful of shape descriptors and a per-residue structural alphabet.

  · Radius of gyration (Rg) is the root-mean-square distance of Cα atoms from their centroid — a single number for overall size and compactness. A globular domain 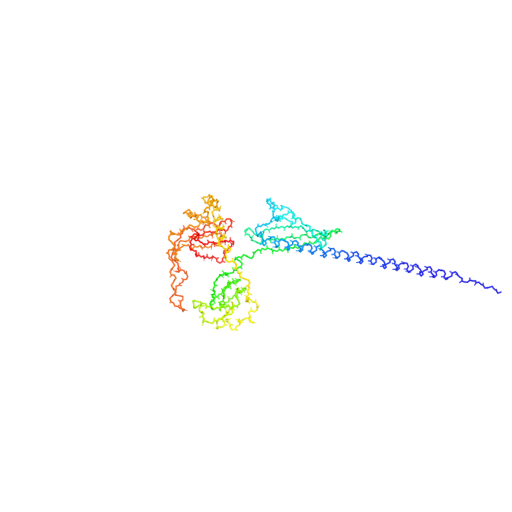of N residues has Rg ≈ 2.2·N^0.38 Å; an extended or disordered chain has a much larger Rg. The Cα contact count is the number of residue pairs whose Cα atoms are within 8 Å and are more than four positions apart in sequence — a standard proxy for tertiary packing density. The bounding box is the smallest axis-aligned box enclosing all Cα atoms.

  · Foldseek's 3Di representation compresses backbone geometry into a per-residue letter drawn from a learned twenty-state alphabet. It captures the tertiary interaction pattern around each residue — which residues are packed against it in space, regardless of where they are in sequence.

  · Accessible surface area quantifies burial. A residue with SASA near zero is packed into the hydrophobic core; one with SASA >100 Å² sits on the surface. Computed here via the Shrake–Rupley numerical algorithm with a 1.4 Å probe.

Ask how reliable the model is.

  · For AlphaFold models, the B-factor field carries pLDDT — the model's own estimate of local accuracy on a 0–100 scale. Regions with pLDDT<50 should be treated as essentially unmodeled; they often correspond to intrinsically disordered segments.

  · For experimental (PDB) structures, the B-factor (temperature factor) quantifies the positional spread of each atom in the crystal — a combination of thermal vibration and static disorder — in units of Å². High B-factors mark flexible loops or poorly resolved regions; low B-factors mark the rigid, well-ordered core.

  · PAE(i, j) answers: if I align the predicted and true structures on residue i, how far off (in Å) do I expect residue j to be? A block-diagonal PAE matrix with low values on the blocks and high values off-diagonal is the signature of a multi-domain protein with confidently predicted domains but uncertain inter-domain orientation.

Place it in context: what it resembles, what it is annotated as, and how it looks.

  · Structural nearest neighbors (via Foldseek easy-search vs the PDB). Reported per hit: target PDB id, E-value, and alignment TM-score. A TM-score above ~0.5 is the conventional threshold for 'same fold'.

  · Functional annotations link the protein to curated databases. InterPro entries identify conserved domains and families by matching the sequence against member-database signatures (Pfam, PROSITE, CDD, …). Gene Ontology (GO) terms describe molecular function, biological process, and cellular component in a controlled vocabulary. CATH places the structure in a hierarchical fold classification (Class/Architecture/Topology/Homologous-superfamily). The organism is the source species.

  · Plot images: a contact map (which residues are close in 3D, as an N×N binary image), a Ramachandran scatter (backbone torsion angles, revealing secondary-structure composition at a glance), and — for AlphaFold structures — a PAE heatmap (pairwise prediction confidence).

  · Structure images are PyMOL renders from six orthogonal camera directions. Cartoon representation draws helices as coils and strands as arrows; sticks shows the backbone as bonds; surface shows the solvent-excluded envelope. Rainbow coloring maps sequence position to hue (blue→red, N→C); chain coloring assigns a distinct color per polypeptide.